Protein AF-0000000087340016 (afdb_homodimer)

Nearest PDB structures (foldseek):
  6pol-assembly3_F  TM=8.027E-01  e=7.365E-01  Homo sapiens
  6vls-assembly1_A  TM=4.607E-01  e=4.417E-01  Escherichia coli
  2bno-assembly1_A-2  TM=1.909E-01  e=1.994E-01  Streptomyces wedmorensis
  2bnn-assembly1_B-2  TM=1.950E-01  e=3.725E-01  Streptomyces wedmorensis
  1gqg-assembly1_C  TM=1.184E-01  e=1.884E-01  Aspergillus japonicus

pLDDT: mean 76.47, std 23.04, range [19.33, 98.06]

Foldseek 3Di:
DDDDPPDDDDPPDDDPDDDDDDPPDPPPPPPPPPPDPQQQWDPPFDQDFVPEGRGPLAGEDDDCVTHPPLRYWYWDPPDPDIFIASAPVRQWTWDYDDQWKTKIWGFFFFDWDADPVGKTKTKFASNRPDPFQKDFDFDQWKKKKKFWAQKKKFKDQVPHTFWIDGAHADPVLAAFDQDPQFTDDDHRRRMDIITGHDDLCSPVPDPSRRNMIMMIMDGRDDDDRVVRCQSFNTGMDIATPRLCGHPLLVCQRGDDPDHHDRVSSRGIGMITGADQDPDDDLQADQKDWDADSRHITIDHHPQWDAHSNDYNGTDGDQVCPDDDNCPDDSDPPPPDD/DDDDPPPPPDPPDDDPDDPPDDPPDPPPPPPPPPPDPQQQWDPPFDQDFVPEGRGPLAGEDDDCVTHPPLRYWYWDPPDPDIFIASAPVRQWTWDYDDQWKTKIWGFFFFDWDADPVGKTKTKFASNRPDPWAKDFDFDQWKKKKKFWAQKKKFKDQVPHTFWIDGAHADPVLAAFDADPQFTDGDHRRRMDIITGHDDLCSPVPDPSRRRMIMMIMDGRDDDDRVVRCQSFNTGMDIATPRLCGHPLLVVQRGDDPDHHDRVSSRGIGMITGADQDPDDDLQADQKDWDADSRHITIDHHPQWDAHSNDYNSTDGDQVCPDDDNCVDDSDPPPPDD

InterPro domains:
  IPR025287 Wall-associated receptor kinase, galacturonan-binding domain [PF13947] (45-97)

Radius of gyration: 35.58 Å; Cα contacts (8 Å, |Δi|>4): 1495; chains: 2; bounding box: 60×108×95 Å

Sequence (674 aa):
MTQLTISAATMEAIAAAAALLMLLSTGPSVAAGDPSPLTIGMPNCVTSCGYVNVPYPFGLGTDPSCYLPGYNLTCDTTPGDERLLLDVDGTFQVLYIGNSFLSVLRQGDIKIHLDADGNGKGMLSFGLRHDVPYTLARFGESELILTGCNVQATVKSGNITVASCTSLCDSSGFGPITYDGTVRCYGGTGCCHGEIVINDHENEANSNITSGYDVQLTWLGHGNRSADLELFPMRVFIADIQWFADSFISEDLLQTSVPPSEDTMAVPLFLNWEVVADRRHCNSNHSERTNTTKGYTCSCEQGFDGNPYLIDGCKVVSKCNGFSECYGECIKKRMDPMTQLTISAATMEAIAAAAALLMLLSTGPSVAAGDPSPLTIGMPNCVTSCGYVNVPYPFGLGTDPSCYLPGYNLTCDTTPGDERLLLDVDGTFQVLYIGNSFLSVLRQGDIKIHLDADGNGKGMLSFGLRHDVPYTLARFGESELILTGCNVQATVKSGNITVASCTSLCDSSGFGPITYDGTVRCYGGTGCCHGEIVINDHENEANSNITSGYDVQLTWLGHGNRSADLELFPMRVFIADIQWFADSFISEDLLQTSVPPSEDTMAVPLFLNWEVVADRRHCNSNHSERTNTTKGYTCSCEQGFDGNPYLIDGCKVVSKCNGFSECYGECIKKRMDP

Secondary structure (DSSP, 8-state):
-------S--TT----------------------------S-TT---EETTEE--TT-EESS-GGGS-TT-EEEEE--TT--EEESSSSS-EEEEEE-SSEEEEEEESPPPEEEPTTS-EEEEEE---SS---EEE--TTTEEEEEESSSEEEEEEETTEEEEEEEE-B-TT---PEEETTEEE--TTBSEEEEEPPP-TTHHHH-SS--SEEEEEEEE---S-HHHHHHHS--EEEEEETTTTTSHHHHHHHH-SSSPPPHHHHEEEEEEEE-B-S------STTEEEEE-SSSEEEEEPTTEEE-TTSTT-EEE--TTSSSS---S---------/--------------TTS-----------------------S-TT---EETTEE--TTSEESS-GGGS-TT-EEEEE--TT--EEESSSSS-EEEEEE-SSEEEEEEESPPPEEEPTTS-EEEEEE---SS---EEE--TTTEEEEEESSSEEEEEEETTEEEEEEEE-B-TT---PEEETTEEE--TTBSEEEEEPPP-GGGGTS-SS--SEEEEEEEE---S-HHHHHHHS--EEEEEETTTTTSHHHHHHHH-SSSPPPHHHHEEEEEEEE-B--S-----STTEEEEE-SSSEEEEEPTTEEE-TTSTT-EEE--TTSSSS---S---------

Organism: Triticum turgidum subsp. durum (NCBI:txid4567)

Structure (mmCIF, N/CA/C/O backbone):
data_AF-0000000087340016-model_v1
#
loop_
_entity.id
_entity.type
_entity.pdbx_description
1 polymer 'Wall-associated receptor kinase galacturonan-binding domain-containing protein'
#
loop_
_atom_site.group_PDB
_atom_site.id
_atom_site.type_symbol
_atom_site.label_atom_id
_atom_site.label_alt_id
_atom_site.label_comp_id
_atom_site.label_asym_id
_atom_site.label_entity_id
_atom_site.label_seq_id
_atom_site.pdbx_PDB_ins_code
_atom_site.Cartn_x
_atom_site.Cartn_y
_atom_site.Cartn_z
_atom_site.occupancy
_atom_site.B_iso_or_equiv
_atom_site.auth_seq_id
_atom_site.auth_comp_id
_atom_site.auth_asym_id
_atom_site.auth_atom_id
_atom_site.pdbx_PDB_model_num
ATOM 1 N N . MET A 1 1 ? -32 31.703 -46.312 1 19.33 1 MET A N 1
ATOM 2 C CA . MET A 1 1 ? -31.234 31.016 -47.344 1 19.33 1 MET A CA 1
ATOM 3 C C . MET A 1 1 ? -31.594 29.531 -47.406 1 19.33 1 MET A C 1
ATOM 5 O O . MET A 1 1 ? -31.75 28.891 -46.375 1 19.33 1 MET A O 1
ATOM 9 N N . THR A 1 2 ? -31.938 29.031 -48.625 1 22.44 2 THR A N 1
ATOM 10 C CA . THR A 1 2 ? -32.75 27.953 -49.188 1 22.44 2 THR A CA 1
ATOM 11 C C . THR A 1 2 ? -31.953 26.656 -49.25 1 22.44 2 THR A C 1
ATOM 13 O O . THR A 1 2 ? -32.406 25.688 -49.875 1 22.44 2 THR A O 1
ATOM 16 N N . GLN A 1 3 ? -31 26.406 -48.375 1 26.34 3 GLN A N 1
ATOM 17 C CA . GLN A 1 3 ? -30.016 25.484 -48.938 1 26.34 3 GLN A CA 1
ATOM 18 C C . GLN A 1 3 ? -30.641 24.141 -49.25 1 26.34 3 GLN A C 1
ATOM 20 O O . GLN A 1 3 ? -31.5 23.656 -48.5 1 26.34 3 GLN A O 1
ATOM 25 N N . LEU A 1 4 ? -30.172 23.469 -50.344 1 25.05 4 LEU A N 1
ATOM 26 C CA . LEU A 1 4 ? -30.5 22.469 -51.344 1 25.05 4 LEU A CA 1
ATOM 27 C C . LEU A 1 4 ? -30.375 21.062 -50.781 1 25.05 4 LEU A C 1
ATOM 29 O O . LEU A 1 4 ? -29.375 20.719 -50.188 1 25.05 4 LEU A O 1
ATOM 33 N N . THR A 1 5 ? -31.453 20.25 -50.75 1 28.84 5 THR A N 1
ATOM 34 C CA . THR A 1 5 ? -31.984 18.953 -50.344 1 28.84 5 THR A CA 1
ATOM 35 C C . THR A 1 5 ? -31.516 17.859 -51.312 1 28.84 5 THR A C 1
ATOM 37 O O . THR A 1 5 ? -32.062 17.719 -52.406 1 28.84 5 THR A O 1
ATOM 40 N N . ILE A 1 6 ? -30.094 17.766 -51.5 1 26.61 6 ILE A N 1
ATOM 41 C CA . ILE A 1 6 ? -29.672 16.891 -52.594 1 26.61 6 ILE A CA 1
ATOM 42 C C . ILE A 1 6 ? -30.172 15.469 -52.344 1 26.61 6 ILE A C 1
ATOM 44 O O . ILE A 1 6 ? -29.891 14.883 -51.281 1 26.61 6 ILE A O 1
ATOM 48 N N . SER A 1 7 ? -31.078 14.914 -53.125 1 21.72 7 SER A N 1
ATOM 49 C CA . SER A 1 7 ? -32.031 13.805 -53.188 1 21.72 7 SER A CA 1
ATOM 50 C C . SER A 1 7 ? -31.297 12.477 -53.375 1 21.72 7 SER A C 1
ATOM 52 O O . SER A 1 7 ? -30.156 12.445 -53.844 1 21.72 7 SER A O 1
ATOM 54 N N . ALA A 1 8 ? -32.031 11.344 -53.281 1 24.2 8 ALA A N 1
ATOM 55 C CA . ALA A 1 8 ? -32.094 9.906 -53.031 1 24.2 8 ALA A CA 1
ATOM 56 C C . ALA A 1 8 ? -31.469 9.117 -54.188 1 24.2 8 ALA A C 1
ATOM 58 O O . ALA A 1 8 ? -30.938 8.023 -53.969 1 24.2 8 ALA A O 1
ATOM 59 N N . ALA A 1 9 ? -31.75 9.516 -55.5 1 22.86 9 ALA A N 1
ATOM 60 C CA . ALA A 1 9 ? -32.094 8.523 -56.531 1 22.86 9 ALA A CA 1
ATOM 61 C C . ALA A 1 9 ? -30.859 7.809 -57.062 1 22.86 9 ALA A C 1
ATOM 63 O O . ALA A 1 9 ? -30.891 6.602 -57.312 1 22.86 9 ALA A O 1
ATOM 64 N N . THR A 1 10 ? -29.891 8.453 -57.75 1 22.95 10 THR A N 1
ATOM 65 C CA . THR A 1 10 ? -29.438 8.055 -59.094 1 22.95 10 THR A CA 1
ATOM 66 C C . THR A 1 10 ? -28.453 6.902 -59 1 22.95 10 THR A C 1
ATOM 68 O O . THR A 1 10 ? -28 6.387 -60.031 1 22.95 10 THR A O 1
ATOM 71 N N . MET A 1 11 ? -27.766 6.5 -57.875 1 21.47 11 MET A N 1
ATOM 72 C CA . MET A 1 11 ? -26.5 5.906 -58.25 1 21.47 11 MET A CA 1
ATOM 73 C C . MET A 1 11 ? -26.672 4.441 -58.656 1 21.47 11 MET A C 1
ATOM 75 O O . MET A 1 11 ? -26.641 3.562 -57.781 1 21.47 11 MET A O 1
ATOM 79 N N . GLU A 1 12 ? -27.75 3.996 -59.281 1 23.47 12 GLU A N 1
ATOM 80 C CA . GLU A 1 12 ? -28.078 2.6 -59.562 1 23.47 12 GLU A CA 1
ATOM 81 C C . GLU A 1 12 ? -27.047 1.966 -60.5 1 23.47 12 GLU A C 1
ATOM 83 O O . GLU A 1 12 ? -26.875 0.746 -60.5 1 23.47 12 GLU A O 1
ATOM 88 N N . ALA A 1 13 ? -26.734 2.502 -61.688 1 22.44 13 ALA A N 1
ATOM 89 C CA . ALA A 1 13 ? -26.641 1.753 -62.938 1 22.44 13 ALA A CA 1
ATOM 90 C C . ALA A 1 13 ? -25.375 0.911 -63 1 22.44 13 ALA A C 1
ATOM 92 O O . ALA A 1 13 ? -25.344 -0.138 -63.656 1 22.44 13 ALA A O 1
ATOM 93 N N . ILE A 1 14 ? -24.188 1.388 -62.719 1 19.59 14 ILE A N 1
ATOM 94 C CA . ILE A 1 14 ? -23.156 1.09 -63.719 1 19.59 14 ILE A CA 1
ATOM 95 C C . ILE A 1 14 ? -22.781 -0.385 -63.625 1 19.59 14 ILE A C 1
ATOM 97 O O . ILE A 1 14 ? -22.672 -1.065 -64.688 1 19.59 14 ILE A O 1
ATOM 101 N N . ALA A 1 15 ? -21.953 -1.007 -62.719 1 19.94 15 ALA A N 1
ATOM 102 C CA . ALA A 1 15 ? -20.797 -1.785 -63.156 1 19.94 15 ALA A CA 1
ATOM 103 C C . ALA A 1 15 ? -21.188 -3.227 -63.469 1 19.94 15 ALA A C 1
ATOM 105 O O . ALA A 1 15 ? -21.5 -4.004 -62.562 1 19.94 15 ALA A O 1
ATOM 106 N N . ALA A 1 16 ? -21.938 -3.535 -64.5 1 21.66 16 ALA A N 1
ATOM 107 C CA . ALA A 1 16 ? -22.266 -4.812 -65.125 1 21.66 16 ALA A CA 1
ATOM 108 C C . ALA A 1 16 ? -21 -5.586 -65.5 1 21.66 16 ALA A C 1
ATOM 110 O O . ALA A 1 16 ? -21.016 -6.816 -65.562 1 21.66 16 ALA A O 1
ATOM 111 N N . ALA A 1 17 ? -20.016 -4.945 -66.188 1 19.92 17 ALA A N 1
ATOM 112 C CA . ALA A 1 17 ? -19.391 -5.664 -67.312 1 19.92 17 ALA A CA 1
ATOM 113 C C . ALA A 1 17 ? -18.516 -6.797 -66.812 1 19.92 17 ALA A C 1
ATOM 115 O O . ALA A 1 17 ? -18.156 -7.707 -67.562 1 19.92 17 ALA A O 1
ATOM 116 N N . ALA A 1 18 ? -17.516 -6.562 -65.938 1 21.16 18 ALA A N 1
ATOM 117 C CA . ALA A 1 18 ? -16.266 -7.281 -66.125 1 21.16 18 ALA A CA 1
ATOM 118 C C . ALA A 1 18 ? -16.484 -8.789 -66.062 1 21.16 18 ALA A C 1
ATOM 120 O O . ALA A 1 18 ? -16.969 -9.312 -65.062 1 21.16 18 ALA A O 1
ATOM 121 N N . ALA A 1 19 ? -16.328 -9.531 -67.25 1 23.42 19 ALA A N 1
ATOM 122 C CA . ALA A 1 19 ? -16.391 -10.742 -68.062 1 23.42 19 ALA A CA 1
ATOM 123 C C . ALA A 1 19 ? -15.664 -11.898 -67.375 1 23.42 19 ALA A C 1
ATOM 125 O O . ALA A 1 19 ? -14.906 -11.695 -66.438 1 23.42 19 ALA A O 1
ATOM 126 N N . LEU A 1 20 ? -14.734 -12.672 -68.312 1 23.72 20 LEU A N 1
ATOM 127 C CA . LEU A 1 20 ? -14.469 -13.969 -68.875 1 23.72 20 LEU A CA 1
ATOM 128 C C . LEU A 1 20 ? -13.375 -14.711 -68.125 1 23.72 20 LEU A C 1
ATOM 130 O O . LEU A 1 20 ? -13.062 -15.859 -68.438 1 23.72 20 LEU A O 1
ATOM 134 N N . LEU A 1 21 ? -12.469 -13.938 -67.438 1 23.27 21 LEU A N 1
ATOM 135 C CA . LEU A 1 21 ? -11.148 -14.547 -67.562 1 23.27 21 LEU A CA 1
ATOM 136 C C . LEU A 1 21 ? -11.188 -16 -67.062 1 23.27 21 LEU A C 1
ATOM 138 O O . LEU A 1 21 ? -12.109 -16.406 -66.375 1 23.27 21 LEU A O 1
ATOM 142 N N . MET A 1 22 ? -9.906 -16.5 -66.562 1 24.98 22 MET A N 1
ATOM 143 C CA . MET A 1 22 ? -9 -17.641 -66.625 1 24.98 22 MET A CA 1
ATOM 144 C C . MET A 1 22 ? -9.492 -18.812 -65.812 1 24.98 22 MET A C 1
ATOM 146 O O . MET A 1 22 ? -9.688 -18.688 -64.625 1 24.98 22 MET A O 1
ATOM 150 N N . LEU A 1 23 ? -10.156 -19.703 -66.5 1 27.22 23 LEU A N 1
ATOM 151 C CA . LEU A 1 23 ? -10.492 -21.047 -66 1 27.22 23 LEU A CA 1
ATOM 152 C C . LEU A 1 23 ? -9.25 -21.766 -65.5 1 27.22 23 LEU A C 1
ATOM 154 O O . LEU A 1 23 ? -8.539 -22.422 -66.25 1 27.22 23 LEU A O 1
ATOM 158 N N . LEU A 1 24 ? -8.234 -21.016 -64.938 1 30.27 24 LEU A N 1
ATOM 159 C CA . LEU A 1 24 ? -7.082 -21.844 -64.625 1 30.27 24 LEU A CA 1
ATOM 160 C C . LEU A 1 24 ? -7.504 -23.094 -63.875 1 30.27 24 LEU A C 1
ATOM 162 O O . LEU A 1 24 ? -8.336 -23.031 -62.969 1 30.27 24 LEU A O 1
ATOM 166 N N . SER A 1 25 ? -7.215 -24.219 -64.562 1 29.38 25 SER A N 1
ATOM 167 C CA . SER A 1 25 ? -7.328 -25.609 -64.125 1 29.38 25 SER A CA 1
ATOM 168 C C . SER A 1 25 ? -6.812 -25.781 -62.688 1 29.38 25 SER A C 1
ATOM 170 O O . SER A 1 25 ? -5.684 -25.391 -62.375 1 29.38 25 SER A O 1
ATOM 172 N N . THR A 1 26 ? -7.629 -25.703 -61.812 1 33.03 26 THR A N 1
ATOM 173 C CA . THR A 1 26 ? -7.402 -26 -60.375 1 33.03 26 THR A CA 1
ATOM 174 C C . THR A 1 26 ? -6.746 -27.359 -60.219 1 33.03 26 THR A C 1
ATOM 176 O O . THR A 1 26 ? -7.367 -28.391 -60.5 1 33.03 26 THR A O 1
ATOM 179 N N . GLY A 1 27 ? -5.418 -27.484 -60.656 1 36.19 27 GLY A N 1
ATOM 180 C CA . GLY A 1 27 ? -4.746 -28.719 -60.344 1 36.19 27 GLY A CA 1
ATOM 181 C C . GLY A 1 27 ? -5.105 -29.25 -58.969 1 36.19 27 GLY A C 1
ATOM 182 O O . GLY A 1 27 ? -5.613 -28.516 -58.125 1 36.19 27 GLY A O 1
ATOM 183 N N . PRO A 1 28 ? -5.129 -30.578 -58.875 1 34.62 28 PRO A N 1
ATOM 184 C CA . PRO A 1 28 ? -5.559 -31.203 -57.625 1 34.62 28 PRO A CA 1
ATOM 185 C C . PRO A 1 28 ? -4.84 -30.641 -56.406 1 34.62 28 PRO A C 1
ATOM 187 O O . PRO A 1 28 ? -3.631 -30.406 -56.469 1 34.62 28 PRO A O 1
ATOM 190 N N . SER A 1 29 ? -5.477 -29.766 -55.719 1 34.91 29 SER A N 1
ATOM 191 C CA . SER A 1 29 ? -5.008 -29.344 -54.406 1 34.91 29 SER A CA 1
ATOM 192 C C . SER A 1 29 ? -4.512 -30.516 -53.594 1 34.91 29 SER A C 1
ATOM 194 O O . SER A 1 29 ? -5.258 -31.469 -53.344 1 34.91 29 SER A O 1
ATOM 196 N N . VAL A 1 30 ? -3.229 -30.938 -53.812 1 37.75 30 VAL A N 1
ATOM 197 C CA . VAL A 1 30 ? -2.684 -31.891 -52.844 1 37.75 30 VAL A CA 1
ATOM 198 C C . VAL A 1 30 ? -3.186 -31.531 -51.438 1 37.75 30 VAL A C 1
ATOM 200 O O . VAL A 1 30 ? -3.129 -30.375 -51 1 37.75 30 VAL A O 1
ATOM 203 N N . ALA A 1 31 ? -4.09 -32.312 -50.938 1 35.81 31 ALA A N 1
ATOM 204 C CA . ALA A 1 31 ? -4.484 -32.312 -49.531 1 35.81 31 ALA A CA 1
ATOM 205 C C . ALA A 1 31 ? -3.275 -32.094 -48.625 1 35.81 31 ALA A C 1
ATOM 207 O O . ALA A 1 31 ? -2.359 -32.938 -48.625 1 35.81 31 ALA A O 1
ATOM 208 N N . ALA A 1 32 ? -2.844 -30.922 -48.5 1 38.03 32 ALA A N 1
ATOM 209 C CA . ALA A 1 32 ? -1.941 -30.75 -47.344 1 38.03 32 ALA A CA 1
ATOM 210 C C . ALA A 1 32 ? -2.381 -31.609 -46.156 1 38.03 32 ALA A C 1
ATOM 212 O O . ALA A 1 32 ? -3.549 -31.578 -45.781 1 38.03 32 ALA A O 1
ATOM 213 N N . GLY A 1 33 ? -1.781 -32.812 -46 1 35.66 33 GLY A N 1
ATOM 214 C CA . GLY A 1 33 ? -2.064 -33.594 -44.812 1 35.66 33 GLY A CA 1
ATOM 215 C C . GLY A 1 33 ? -2.35 -32.75 -43.594 1 35.66 33 GLY A C 1
ATOM 216 O O . GLY A 1 33 ? -1.869 -31.641 -43.469 1 35.66 33 GLY A O 1
ATOM 217 N N . ASP A 1 34 ? -3.543 -32.875 -43.094 1 37.75 34 ASP A N 1
ATOM 218 C CA . ASP A 1 34 ? -3.893 -32.312 -41.781 1 37.75 34 ASP A CA 1
ATOM 219 C C . ASP A 1 34 ? -2.709 -32.344 -40.844 1 37.75 34 ASP A C 1
ATOM 221 O O . ASP A 1 34 ? -2.113 -33.406 -40.625 1 37.75 34 ASP A O 1
ATOM 225 N N . PRO A 1 35 ? -1.901 -31.297 -40.688 1 43.44 35 PRO A N 1
ATOM 226 C CA . PRO A 1 35 ? -0.814 -31.453 -39.719 1 43.44 35 PRO A CA 1
ATOM 227 C C . PRO A 1 35 ? -1.211 -32.312 -38.5 1 43.44 35 PRO A C 1
ATOM 229 O O . PRO A 1 35 ? -2.338 -32.188 -38 1 43.44 35 PRO A O 1
ATOM 232 N N . SER A 1 36 ? -0.804 -33.531 -38.438 1 46.44 36 SER A N 1
ATOM 233 C CA . SER A 1 36 ? -1.02 -34.406 -37.281 1 46.44 36 SER A CA 1
ATOM 234 C C . SER A 1 36 ? -1.055 -33.594 -36 1 46.44 36 SER A C 1
ATOM 236 O O . SER A 1 36 ? -0.26 -32.656 -35.812 1 46.44 36 SER A O 1
ATOM 238 N N . PRO A 1 37 ? -2.139 -33.594 -35.312 1 55.75 37 PRO A N 1
ATOM 239 C CA . PRO A 1 37 ? -2.254 -32.844 -34.094 1 55.75 37 PRO A CA 1
ATOM 240 C C . PRO A 1 37 ? -1.016 -32.938 -33.188 1 55.75 37 PRO A C 1
ATOM 242 O O . PRO A 1 37 ? -0.434 -34.031 -33.094 1 55.75 37 PRO A O 1
ATOM 245 N N . LEU A 1 38 ? -0.243 -31.859 -33 1 65 38 LEU A N 1
ATOM 246 C CA . LEU A 1 38 ? 0.96 -31.797 -32.188 1 65 38 LEU A CA 1
ATOM 247 C C . LEU A 1 38 ? 0.774 -32.594 -30.891 1 65 38 LEU A C 1
ATOM 249 O O . LEU A 1 38 ? -0.242 -32.438 -30.203 1 65 38 LEU A O 1
ATOM 253 N N . THR A 1 39 ? 1.523 -33.688 -30.797 1 82 39 THR A N 1
ATOM 254 C CA . THR A 1 39 ? 1.542 -34.531 -29.594 1 82 39 THR A CA 1
ATOM 255 C C . THR A 1 39 ? 1.947 -33.688 -28.391 1 82 39 THR A C 1
ATOM 257 O O . THR A 1 39 ? 3.014 -33.062 -28.375 1 82 39 THR A O 1
ATOM 260 N N . ILE A 1 40 ? 1.052 -33.625 -27.453 1 91.12 40 ILE A N 1
ATOM 261 C CA . ILE A 1 40 ? 1.364 -32.781 -26.312 1 91.12 40 ILE A CA 1
ATOM 262 C C . ILE A 1 40 ? 1.644 -33.656 -25.094 1 91.12 40 ILE A C 1
ATOM 264 O O . ILE A 1 40 ? 2.152 -33.156 -24.078 1 91.12 40 ILE A O 1
ATOM 268 N N . GLY A 1 41 ? 1.4 -34.969 -25.25 1 93.12 41 GLY A N 1
ATOM 269 C CA . GLY A 1 41 ? 1.612 -35.844 -24.125 1 93.12 41 GLY A CA 1
ATOM 270 C C . GLY A 1 41 ? 2.377 -37.125 -24.5 1 93.12 41 GLY A C 1
ATOM 271 O O . GLY A 1 41 ? 2.717 -37.312 -25.656 1 93.12 41 GLY A O 1
ATOM 272 N N . MET A 1 42 ? 2.682 -37.938 -23.422 1 92.25 42 MET A N 1
ATOM 273 C CA . MET A 1 42 ? 3.322 -39.219 -23.625 1 92.25 42 MET A CA 1
ATOM 274 C C . MET A 1 42 ? 2.406 -40.156 -24.391 1 92.25 42 MET A C 1
ATOM 276 O O . MET A 1 42 ? 1.183 -40.031 -24.344 1 92.25 42 MET A O 1
ATOM 280 N N . PRO A 1 43 ? 3.035 -41.094 -25.109 1 90.12 43 PRO A N 1
ATOM 281 C CA . PRO A 1 43 ? 2.207 -42.031 -25.859 1 90.12 43 PRO A CA 1
ATOM 282 C C . PRO A 1 43 ? 1.195 -42.781 -25 1 90.12 43 PRO A C 1
ATOM 284 O O . PRO A 1 43 ? 1.518 -43.188 -23.875 1 90.12 43 PRO A O 1
ATOM 287 N N . ASN A 1 44 ? -0.046 -42.938 -25.469 1 91.69 44 ASN A N 1
ATOM 288 C CA . ASN A 1 44 ? -1.13 -43.688 -24.844 1 91.69 44 ASN A CA 1
ATOM 289 C C . ASN A 1 44 ? -1.625 -43 -23.562 1 91.69 44 ASN A C 1
ATOM 291 O O . ASN A 1 44 ? -2.139 -43.688 -22.672 1 91.69 44 ASN A O 1
ATOM 295 N N . CYS A 1 45 ? -1.312 -41.75 -23.406 1 95.06 45 CYS A N 1
ATOM 296 C CA . CYS A 1 45 ? -1.766 -41.031 -22.219 1 95.06 45 CYS A CA 1
ATOM 297 C C . CYS A 1 45 ? -2.9 -40.062 -22.578 1 95.06 45 CYS A C 1
ATOM 299 O O . CYS A 1 45 ? -2.906 -39.5 -23.672 1 95.06 45 CYS A O 1
ATOM 301 N N . VAL A 1 46 ? -3.879 -39.969 -21.688 1 93.19 46 VAL A N 1
ATOM 302 C CA . VAL A 1 46 ? -4.93 -38.969 -21.844 1 93.19 46 VAL A CA 1
ATOM 303 C C . VAL A 1 46 ? -4.348 -37.562 -21.625 1 93.19 46 VAL A C 1
ATOM 305 O O . VAL A 1 46 ? -3.631 -37.344 -20.656 1 93.19 46 VAL A O 1
ATOM 308 N N . THR A 1 47 ? -4.641 -36.594 -22.594 1 94.75 47 THR A N 1
ATOM 309 C CA . THR A 1 47 ? -3.951 -35.312 -22.531 1 94.75 47 THR A CA 1
ATOM 310 C C . THR A 1 47 ? -4.949 -34.156 -22.438 1 94.75 47 THR A C 1
ATOM 312 O O . THR A 1 47 ? -4.633 -33.031 -22.812 1 94.75 47 THR A O 1
ATOM 315 N N . SER A 1 48 ? -6.219 -34.469 -22.062 1 93.62 48 SER A N 1
ATOM 316 C CA . SER A 1 48 ? -7.188 -33.406 -21.922 1 93.62 48 SER A CA 1
ATOM 317 C C . SER A 1 48 ? -8.203 -33.719 -20.828 1 93.62 48 SER A C 1
ATOM 319 O O . SER A 1 48 ? -8.477 -34.875 -20.547 1 93.62 48 SER A O 1
ATOM 321 N N . CYS A 1 49 ? -8.656 -32.719 -20.172 1 93.81 49 CYS A N 1
ATOM 322 C CA . CYS A 1 49 ? -9.773 -32.719 -19.234 1 93.81 49 CYS A CA 1
ATOM 323 C C . CYS A 1 49 ? -10.797 -31.656 -19.594 1 93.81 49 CYS A C 1
ATOM 325 O O . CYS A 1 49 ? -10.578 -30.469 -19.328 1 93.81 49 CYS A O 1
ATOM 327 N N . GLY A 1 50 ? -11.961 -32.094 -20.266 1 90 50 GLY A N 1
ATOM 328 C CA . GLY A 1 50 ? -12.844 -31.094 -20.844 1 90 50 GLY A CA 1
ATOM 329 C C . GLY A 1 50 ? -12.195 -30.266 -21.938 1 90 50 GLY A C 1
ATOM 330 O O . GLY A 1 50 ? -11.688 -30.828 -22.922 1 90 50 GLY A O 1
ATOM 331 N N . TYR A 1 51 ? -12.117 -28.953 -21.75 1 89.81 51 TYR A N 1
ATOM 332 C CA . TYR A 1 51 ? -11.555 -28.094 -22.781 1 89.81 51 TYR A CA 1
ATOM 333 C C . TYR A 1 51 ? -10.109 -27.734 -22.453 1 89.81 51 TYR A C 1
ATOM 335 O O . TYR A 1 51 ? -9.469 -26.984 -23.203 1 89.81 51 TYR A O 1
ATOM 343 N N . VAL A 1 52 ? -9.555 -28.344 -21.375 1 95 52 VAL A N 1
ATOM 344 C CA . VAL A 1 52 ? -8.203 -27.984 -20.953 1 95 52 VAL A CA 1
ATOM 345 C C . VAL A 1 52 ? -7.215 -29.047 -21.422 1 95 52 VAL A C 1
ATOM 347 O O . VAL A 1 52 ? -7.391 -30.234 -21.141 1 95 52 VAL A O 1
ATOM 350 N N . ASN A 1 53 ? -6.219 -28.562 -22.172 1 95.5 53 ASN A N 1
ATOM 351 C CA . ASN A 1 53 ? -5.133 -29.453 -22.562 1 95.5 53 ASN A CA 1
ATOM 352 C C . ASN A 1 53 ? -4.16 -29.688 -21.422 1 95.5 53 ASN A C 1
ATOM 354 O O . ASN A 1 53 ? -3.836 -28.766 -20.672 1 95.5 53 ASN A O 1
ATOM 358 N N . VAL A 1 54 ? -3.715 -30.953 -21.297 1 95.56 54 VAL A N 1
ATOM 359 C CA . VAL A 1 54 ? -2.777 -31.328 -20.25 1 95.56 54 VAL A CA 1
ATOM 360 C C . VAL A 1 54 ? -1.485 -31.859 -20.875 1 95.56 54 VAL A C 1
ATOM 362 O O . VAL A 1 54 ? -1.322 -33.062 -21.047 1 95.56 54 VAL A O 1
ATOM 365 N N . PRO A 1 55 ? -0.601 -30.938 -21.141 1 94.94 55 PRO A N 1
ATOM 366 C CA . PRO A 1 55 ? 0.649 -31.344 -21.781 1 94.94 55 PRO A CA 1
ATOM 367 C C . PRO A 1 55 ? 1.653 -31.938 -20.797 1 94.94 55 PRO A C 1
ATOM 369 O O . PRO A 1 55 ? 1.707 -31.516 -19.641 1 94.94 55 PRO A O 1
ATOM 372 N N . TYR A 1 56 ? 2.473 -32.844 -21.281 1 92.44 56 TYR A N 1
ATOM 373 C CA . TYR A 1 56 ? 3.631 -33.281 -20.5 1 92.44 56 TYR A CA 1
ATOM 374 C C . TYR A 1 56 ? 4.547 -32.094 -20.203 1 92.44 56 TYR A C 1
ATOM 376 O O . TYR A 1 56 ? 4.773 -31.234 -21.062 1 92.44 56 TYR A O 1
ATOM 384 N N . PRO A 1 57 ? 5.016 -31.953 -18.984 1 90.06 57 PRO A N 1
ATOM 385 C CA . PRO A 1 57 ? 5.195 -33.031 -18 1 90.06 57 PRO A CA 1
ATOM 386 C C . PRO A 1 57 ? 3.961 -33.219 -17.109 1 90.06 57 PRO A C 1
ATOM 388 O O . PRO A 1 57 ? 3.959 -34.094 -16.234 1 90.06 57 PRO A O 1
ATOM 391 N N . PHE A 1 58 ? 2.959 -32.438 -17.391 1 91.12 58 PHE A N 1
ATOM 392 C CA . PHE A 1 58 ? 1.711 -32.719 -16.672 1 91.12 58 PHE A CA 1
ATOM 393 C C . PHE A 1 58 ? 1.025 -33.938 -17.234 1 91.12 58 PHE A C 1
ATOM 395 O O . PHE A 1 58 ? 1.203 -34.312 -18.406 1 91.12 58 PHE A O 1
ATOM 402 N N . GLY A 1 59 ? 0.252 -34.594 -16.359 1 92.5 59 GLY A N 1
ATOM 403 C CA . GLY A 1 59 ? -0.464 -35.781 -16.828 1 92.5 59 GLY A CA 1
ATOM 404 C C . GLY A 1 59 ? -1.679 -36.094 -15.977 1 92.5 59 GLY A C 1
ATOM 405 O O . GLY A 1 59 ? -1.908 -35.469 -14.938 1 92.5 59 GLY A O 1
ATOM 406 N N . LEU A 1 60 ? -2.436 -37.031 -16.5 1 92.25 60 LEU A N 1
ATOM 407 C CA . LEU A 1 60 ? -3.66 -37.5 -15.859 1 92.25 60 LEU A CA 1
ATOM 408 C C . LEU A 1 60 ? -3.594 -39 -15.586 1 92.25 60 LEU A C 1
ATOM 410 O O . LEU A 1 60 ? -2.852 -39.719 -16.25 1 92.25 60 LEU A O 1
ATOM 414 N N . GLY A 1 61 ? -4.371 -39.406 -14.562 1 85.69 61 GLY A N 1
ATOM 415 C CA . GLY A 1 61 ? -4.543 -40.844 -14.344 1 85.69 61 GLY A CA 1
ATOM 416 C C . GLY A 1 61 ? -3.568 -41.406 -13.328 1 85.69 61 GLY A C 1
ATOM 417 O O . GLY A 1 61 ? -3.023 -40.688 -12.5 1 85.69 61 GLY A O 1
ATOM 418 N N . THR A 1 62 ? -3.463 -42.781 -13.336 1 88.5 62 THR A N 1
ATOM 419 C CA . THR A 1 62 ? -2.674 -43.469 -12.328 1 88.5 62 THR A CA 1
ATOM 420 C C . THR A 1 62 ? -1.372 -44 -12.922 1 88.5 62 THR A C 1
ATOM 422 O O . THR A 1 62 ? -0.513 -44.5 -12.195 1 88.5 62 THR A O 1
ATOM 425 N N . ASP A 1 63 ? -1.217 -43.875 -14.273 1 92.5 63 ASP A N 1
ATOM 426 C CA . ASP A 1 63 ? 0.007 -44.344 -14.922 1 92.5 63 ASP A CA 1
ATOM 427 C C . ASP A 1 63 ? 1.143 -43.344 -14.727 1 92.5 63 ASP A C 1
ATOM 429 O O . ASP A 1 63 ? 1.134 -42.25 -15.32 1 92.5 63 ASP A O 1
ATOM 433 N N . PRO A 1 64 ? 2.133 -43.688 -14.023 1 90.81 64 PRO A N 1
ATOM 434 C CA . PRO A 1 64 ? 3.207 -42.719 -13.719 1 90.81 64 PRO A CA 1
ATOM 435 C C . PRO A 1 64 ? 4.059 -42.406 -14.938 1 90.81 64 PRO A C 1
ATOM 437 O O . PRO A 1 64 ? 4.871 -41.469 -14.891 1 90.81 64 PRO A O 1
ATOM 440 N N . SER A 1 65 ? 3.895 -43.125 -16.031 1 92.69 65 SER A N 1
ATOM 441 C CA . SER A 1 65 ? 4.66 -42.844 -17.234 1 92.69 65 SER A CA 1
ATOM 442 C C . SER A 1 65 ? 4.105 -41.625 -17.969 1 92.69 65 SER A C 1
ATOM 444 O O . SER A 1 65 ? 4.75 -41.062 -18.859 1 92.69 65 SER A O 1
ATOM 446 N N . CYS A 1 66 ? 2.971 -41.125 -17.531 1 93.56 66 CYS A N 1
ATOM 447 C CA . CYS A 1 66 ? 2.283 -40.062 -18.25 1 93.56 66 CYS A CA 1
ATOM 448 C C . CYS A 1 66 ? 2.646 -38.688 -17.703 1 93.56 66 CYS A C 1
ATOM 450 O O . CYS A 1 66 ? 2.275 -37.688 -18.266 1 93.56 66 CYS A O 1
ATOM 452 N N . TYR A 1 67 ? 3.305 -38.594 -16.641 1 89.69 67 TYR A N 1
ATOM 453 C CA . TYR A 1 67 ? 3.66 -37.344 -16.016 1 89.69 67 TYR A CA 1
ATOM 454 C C . TYR A 1 67 ? 4.965 -37.469 -15.242 1 89.69 67 TYR A C 1
ATOM 456 O O . TYR A 1 67 ? 5.43 -38.562 -14.961 1 89.69 67 TYR A O 1
ATOM 464 N N . LEU A 1 68 ? 5.574 -36.312 -15.008 1 85 68 LEU A N 1
ATOM 465 C CA . LEU A 1 68 ? 6.684 -36.25 -14.055 1 85 68 LEU A CA 1
ATOM 466 C C . LEU A 1 68 ? 6.168 -36.188 -12.625 1 85 68 LEU A C 1
ATOM 468 O O . LEU A 1 68 ? 5.059 -35.719 -12.383 1 85 68 LEU A O 1
ATOM 472 N N . PRO A 1 69 ? 7.008 -36.688 -11.742 1 78.75 69 PRO A N 1
ATOM 473 C CA . PRO A 1 69 ? 6.578 -36.594 -10.352 1 78.75 69 PRO A CA 1
ATOM 474 C C . PRO A 1 69 ? 6.195 -35.156 -9.945 1 78.75 69 PRO A C 1
ATOM 476 O O . PRO A 1 69 ? 6.969 -34.219 -10.156 1 78.75 69 PRO A O 1
ATOM 479 N N . GLY A 1 70 ? 4.996 -35 -9.406 1 78.56 70 GLY A N 1
ATOM 480 C CA . GLY A 1 70 ? 4.531 -33.688 -8.961 1 78.56 70 GLY A CA 1
ATOM 481 C C . GLY A 1 70 ? 3.648 -33 -9.977 1 78.56 70 GLY A C 1
ATOM 482 O O . GLY A 1 70 ? 3.053 -31.953 -9.68 1 78.56 70 GLY A O 1
ATOM 483 N N . TYR A 1 71 ? 3.514 -33.656 -11.141 1 85.94 71 TYR A N 1
ATOM 484 C CA . TYR A 1 71 ? 2.768 -33 -12.203 1 85.94 71 TYR A CA 1
ATOM 485 C C . TYR A 1 71 ? 1.524 -33.812 -12.578 1 85.94 71 TYR A C 1
ATOM 487 O O . TYR A 1 71 ? 0.937 -33.594 -13.641 1 85.94 71 TYR A O 1
ATOM 495 N N . ASN A 1 72 ? 1.209 -34.719 -11.695 1 87.44 72 ASN A N 1
ATOM 496 C CA . ASN A 1 72 ? -0.028 -35.469 -11.883 1 87.44 72 ASN A CA 1
ATOM 497 C C . ASN A 1 72 ? -1.248 -34.656 -11.461 1 87.44 72 ASN A C 1
ATOM 499 O O . ASN A 1 72 ? -1.314 -34.188 -10.328 1 87.44 72 ASN A O 1
ATOM 503 N N . LEU A 1 73 ? -2.166 -34.5 -12.352 1 90.19 73 LEU A N 1
ATOM 504 C CA . LEU A 1 73 ? -3.387 -33.75 -12.062 1 90.19 73 LEU A CA 1
ATOM 505 C C . LEU A 1 73 ? -4.598 -34.688 -12.047 1 90.19 73 LEU A C 1
ATOM 507 O O . LEU A 1 73 ? -4.504 -35.844 -12.453 1 90.19 73 LEU A O 1
ATOM 511 N N . THR A 1 74 ? -5.648 -34.125 -11.484 1 90 74 THR A N 1
ATOM 512 C CA . THR A 1 74 ? -6.883 -34.906 -11.391 1 90 74 THR A CA 1
ATOM 513 C C . THR A 1 74 ? -7.984 -34.281 -12.234 1 90 74 THR A C 1
ATOM 515 O O . THR A 1 74 ? -8.211 -33.062 -12.164 1 90 74 THR A O 1
ATOM 518 N N . CYS A 1 75 ? -8.594 -35.094 -13.031 1 92.25 75 CYS A N 1
ATOM 519 C CA . CYS A 1 75 ? -9.734 -34.625 -13.812 1 92.25 75 CYS A CA 1
ATOM 520 C C . CYS A 1 75 ? -11.047 -35.094 -13.18 1 92.25 75 CYS A C 1
ATOM 522 O O . CYS A 1 75 ? -11.328 -36.281 -13.109 1 92.25 75 CYS A O 1
ATOM 524 N N . ASP A 1 76 ? -11.75 -34.094 -12.602 1 89.56 76 ASP A N 1
ATOM 525 C CA . ASP A 1 76 ? -13.109 -34.375 -12.141 1 89.56 76 ASP A CA 1
ATOM 526 C C . ASP A 1 76 ? -14.07 -34.5 -13.312 1 89.56 76 ASP A C 1
ATOM 528 O O . ASP A 1 76 ? -14.414 -33.531 -13.969 1 89.56 76 ASP A O 1
ATOM 532 N N . THR A 1 77 ? -14.531 -35.719 -13.633 1 79.56 77 THR A N 1
ATOM 533 C CA . THR A 1 77 ? -15.258 -36.031 -14.859 1 79.56 77 THR A CA 1
ATOM 534 C C . THR A 1 77 ? -16.766 -35.938 -14.641 1 79.56 77 THR A C 1
ATOM 536 O O . THR A 1 77 ? -17.531 -36.594 -15.336 1 79.56 77 THR A O 1
ATOM 539 N N . THR A 1 78 ? -17.156 -35.219 -13.625 1 79 78 THR A N 1
ATOM 540 C CA . THR A 1 78 ? -18.594 -35 -13.531 1 79 78 THR A CA 1
ATOM 541 C C . THR A 1 78 ? -19.141 -34.406 -14.836 1 79 78 THR A C 1
ATOM 543 O O . THR A 1 78 ? -18.688 -33.375 -15.297 1 79 78 THR A O 1
ATOM 546 N N . PRO A 1 79 ? -20.047 -35.281 -15.539 1 73.19 79 PRO A N 1
ATOM 547 C CA . PRO A 1 79 ? -20.516 -34.875 -16.875 1 73.19 79 PRO A CA 1
ATOM 548 C C . PRO A 1 79 ? -21.078 -33.469 -16.906 1 73.19 79 PRO A C 1
ATOM 550 O O . PRO A 1 79 ? -21.953 -33.125 -16.094 1 73.19 79 PRO A O 1
ATOM 553 N N . GLY A 1 80 ? -20.672 -32.594 -17.75 1 71.38 80 GLY A N 1
ATOM 554 C CA . GLY A 1 80 ? -21.109 -31.219 -17.969 1 71.38 80 GLY A CA 1
ATOM 555 C C . GLY A 1 80 ? -20.375 -30.219 -17.094 1 71.38 80 GLY A C 1
ATOM 556 O O . GLY A 1 80 ? -20.531 -29 -17.266 1 71.38 80 GLY A O 1
ATOM 557 N N . ASP A 1 81 ? -19.547 -30.75 -16.156 1 81.75 81 ASP A N 1
ATOM 558 C CA . ASP A 1 81 ? -18.812 -29.875 -15.258 1 81.75 81 ASP A CA 1
ATOM 559 C C . ASP A 1 81 ? -17.391 -30.391 -15.016 1 81.75 81 ASP A C 1
ATOM 561 O O . ASP A 1 81 ? -16.969 -30.516 -13.867 1 81.75 81 ASP A O 1
ATOM 565 N N . GLU A 1 82 ? -16.766 -30.781 -16.172 1 88.69 82 GLU A N 1
ATOM 566 C CA . GLU A 1 82 ? -15.406 -31.312 -16.047 1 88.69 82 GLU A CA 1
ATOM 567 C C . GLU A 1 82 ? -14.445 -30.234 -15.523 1 88.69 82 GLU A C 1
ATOM 569 O O . GLU A 1 82 ? -14.406 -29.125 -16.047 1 88.69 82 GLU A O 1
ATOM 574 N N . ARG A 1 83 ? -13.727 -30.594 -14.438 1 92.5 83 ARG A N 1
ATOM 575 C CA . ARG A 1 83 ? -12.766 -29.656 -13.852 1 92.5 83 ARG A CA 1
ATOM 576 C C . ARG A 1 83 ? -11.406 -30.328 -13.664 1 92.5 83 ARG A C 1
ATOM 578 O O . ARG A 1 83 ? -11.312 -31.422 -13.133 1 92.5 83 ARG A O 1
ATOM 585 N N . LEU A 1 84 ? -10.445 -29.641 -14.242 1 94.25 84 LEU A N 1
ATOM 586 C CA . LEU A 1 84 ? -9.078 -30.062 -13.977 1 94.25 84 LEU A CA 1
ATOM 587 C C . LEU A 1 84 ? -8.594 -29.516 -12.641 1 94.25 84 LEU A C 1
ATOM 589 O O . LEU A 1 84 ? -8.562 -28.297 -12.43 1 94.25 84 LEU A O 1
ATOM 593 N N . LEU A 1 85 ? -8.203 -30.453 -11.758 1 91.44 85 LEU A N 1
ATOM 594 C CA . LEU A 1 85 ? -7.879 -30.047 -10.391 1 91.44 85 LEU A CA 1
ATOM 595 C C . LEU A 1 85 ? -6.387 -30.203 -10.125 1 91.44 85 LEU A C 1
ATOM 597 O O . LEU A 1 85 ? -5.785 -31.219 -10.5 1 91.44 85 LEU A O 1
ATOM 601 N N . LEU A 1 86 ? -5.82 -29.172 -9.5 1 86.44 86 LEU A N 1
ATOM 602 C CA . LEU A 1 86 ? -4.41 -29.188 -9.125 1 86.44 86 LEU A CA 1
ATOM 603 C C . LEU A 1 86 ? -4.199 -29.969 -7.832 1 86.44 86 LEU A C 1
ATOM 605 O O . LEU A 1 86 ? -3.164 -30.609 -7.652 1 86.44 86 LEU A O 1
ATOM 609 N N . ASP A 1 87 ? -5.145 -29.797 -6.941 1 76.5 87 ASP A N 1
ATOM 610 C CA . ASP A 1 87 ? -5.02 -30.391 -5.613 1 76.5 87 ASP A CA 1
ATOM 611 C C . ASP A 1 87 ? -6.102 -31.438 -5.371 1 76.5 87 ASP A C 1
ATOM 613 O O . ASP A 1 87 ? -7.023 -31.594 -6.18 1 76.5 87 ASP A O 1
ATOM 617 N N . VAL A 1 88 ? -5.91 -32.125 -4.301 1 73.06 88 VAL A N 1
ATOM 618 C CA . VAL A 1 88 ? -6.816 -33.219 -3.98 1 73.06 88 VAL A CA 1
ATOM 619 C C . VAL A 1 88 ? -8.117 -32.688 -3.398 1 73.06 88 VAL A C 1
ATOM 621 O O . VAL A 1 88 ? -9.18 -33.281 -3.564 1 73.06 88 VAL A O 1
ATOM 624 N N . ASP A 1 89 ? -8.023 -31.516 -2.83 1 76.75 89 ASP A N 1
ATOM 625 C CA . ASP A 1 89 ? -9.164 -30.953 -2.117 1 76.75 89 ASP A CA 1
ATOM 626 C C . ASP A 1 89 ? -10.094 -30.219 -3.07 1 76.75 89 ASP A C 1
ATOM 628 O O . ASP A 1 89 ? -11.219 -29.859 -2.703 1 76.75 89 ASP A O 1
ATOM 632 N N . GLY A 1 90 ? -9.688 -29.984 -4.25 1 80.25 90 GLY A N 1
ATOM 633 C CA . GLY A 1 90 ? -10.508 -29.312 -5.242 1 80.25 90 GLY A CA 1
ATOM 634 C C . GLY A 1 90 ? -10.531 -27.797 -5.07 1 80.25 90 GLY A C 1
ATOM 635 O O . GLY A 1 90 ? -11.438 -27.125 -5.555 1 80.25 90 GLY A O 1
ATOM 636 N N . THR A 1 91 ? -9.602 -27.328 -4.395 1 86.69 91 THR A N 1
ATOM 637 C CA . THR A 1 91 ? -9.539 -25.891 -4.133 1 86.69 91 THR A CA 1
ATOM 638 C C . THR A 1 91 ? -9.039 -25.141 -5.359 1 86.69 91 THR A C 1
ATOM 640 O O . THR A 1 91 ? -9.469 -24.016 -5.617 1 86.69 91 THR A O 1
ATOM 643 N N . PHE A 1 92 ? -8.195 -25.828 -6.121 1 91 92 PHE A N 1
ATOM 644 C CA . PHE A 1 92 ? -7.613 -25.172 -7.289 1 91 92 PHE A CA 1
ATOM 645 C C . PHE A 1 92 ? -8.047 -25.859 -8.57 1 91 92 PHE A C 1
ATOM 647 O O . PHE A 1 92 ? -7.773 -27.047 -8.766 1 91 92 PHE A O 1
ATOM 654 N N . GLN A 1 93 ? -8.695 -25.141 -9.398 1 92.94 93 GLN A N 1
ATOM 655 C CA . GLN A 1 93 ? -9.031 -25.609 -10.734 1 92.94 93 GLN A CA 1
ATOM 656 C C . GLN A 1 93 ? -8.094 -25 -11.781 1 92.94 93 GLN A C 1
ATOM 658 O O . GLN A 1 93 ? -7.914 -23.781 -11.836 1 92.94 93 GLN A O 1
ATOM 663 N N . VAL A 1 94 ? -7.535 -25.844 -12.578 1 94 94 VAL A N 1
ATOM 664 C CA . VAL A 1 94 ? -6.625 -25.375 -13.617 1 94 94 VAL A CA 1
ATOM 665 C C . VAL A 1 94 ? -7.418 -25.016 -14.867 1 94 94 VAL A C 1
ATOM 667 O O . VAL A 1 94 ? -8.195 -25.828 -15.383 1 94 94 VAL A O 1
ATOM 670 N N . LEU A 1 95 ? -7.18 -23.781 -15.336 1 95.19 95 LEU A N 1
ATOM 671 C CA . LEU A 1 95 ? -7.883 -23.297 -16.531 1 95.19 95 LEU A CA 1
ATOM 672 C C . LEU A 1 95 ? -7 -23.406 -17.766 1 95.19 95 LEU A C 1
ATOM 674 O O . LEU A 1 95 ? -7.5 -23.547 -18.875 1 95.19 95 LEU A O 1
ATOM 678 N N . TYR A 1 96 ? -5.793 -23.281 -17.562 1 95.44 96 TYR A N 1
ATOM 679 C CA . TYR A 1 96 ? -4.844 -23.281 -18.672 1 95.44 96 TYR A CA 1
ATOM 680 C C . TYR A 1 96 ? -3.438 -23.609 -18.188 1 95.44 96 TYR A C 1
ATOM 682 O O . TYR A 1 96 ? -3.014 -23.141 -17.125 1 95.44 96 TYR A O 1
ATOM 690 N N . ILE A 1 97 ? -2.752 -24.438 -18.969 1 93.5 97 ILE A N 1
ATOM 691 C CA . ILE A 1 97 ? -1.361 -24.766 -18.688 1 93.5 97 ILE A CA 1
ATOM 692 C C . ILE A 1 97 ? -0.456 -24.203 -19.766 1 93.5 97 ILE A C 1
ATOM 694 O O . ILE A 1 97 ? -0.524 -24.625 -20.938 1 93.5 97 ILE A O 1
ATOM 698 N N . GLY A 1 98 ? 0.333 -23.219 -19.359 1 90.31 98 GLY A N 1
ATOM 699 C CA . GLY A 1 98 ? 1.325 -22.656 -20.266 1 90.31 98 GLY A CA 1
ATOM 700 C C . GLY A 1 98 ? 2.717 -23.219 -20.047 1 90.31 98 GLY A C 1
ATOM 701 O O . GLY A 1 98 ? 2.902 -24.141 -19.234 1 90.31 98 GLY A O 1
ATOM 702 N N . ASN A 1 99 ? 3.729 -22.656 -20.781 1 83.31 99 ASN A N 1
ATOM 703 C CA . ASN A 1 99 ? 5.086 -23.188 -20.766 1 83.31 99 ASN A CA 1
ATOM 704 C C . ASN A 1 99 ? 5.73 -23.031 -19.391 1 83.31 99 ASN A C 1
ATOM 706 O O . ASN A 1 99 ? 6.559 -23.844 -18.984 1 83.31 99 ASN A O 1
ATOM 710 N N . SER A 1 100 ? 5.32 -21.938 -18.719 1 85.81 100 SER A N 1
ATOM 711 C CA . SER A 1 100 ? 5.953 -21.734 -17.422 1 85.81 100 SER A CA 1
ATOM 712 C C . SER A 1 100 ? 4.949 -21.219 -16.406 1 85.81 100 SER A C 1
ATOM 714 O O . SER A 1 100 ? 5.336 -20.75 -15.328 1 85.81 100 SER A O 1
ATOM 716 N N . PHE A 1 101 ? 3.686 -21.297 -16.781 1 89.75 101 PHE A N 1
ATOM 717 C CA . PHE A 1 101 ? 2.695 -20.766 -15.844 1 89.75 101 PHE A CA 1
ATOM 718 C C . PHE A 1 101 ? 1.394 -21.562 -15.938 1 89.75 101 PHE A C 1
ATOM 720 O O . PHE A 1 101 ? 1.154 -22.266 -16.922 1 89.75 101 PHE A O 1
ATOM 727 N N . LEU A 1 102 ? 0.631 -21.469 -14.867 1 91.06 102 LEU A N 1
ATOM 728 C CA . LEU A 1 102 ? -0.729 -22 -14.789 1 91.06 102 LEU A CA 1
ATOM 729 C C . LEU A 1 102 ? -1.724 -20.875 -14.508 1 91.06 102 LEU A C 1
ATOM 731 O O . LEU A 1 102 ? -1.455 -20 -13.688 1 91.06 102 LEU A O 1
ATOM 735 N N . SER A 1 103 ? -2.729 -20.859 -15.242 1 94.25 103 SER A N 1
ATOM 736 C CA . SER A 1 103 ? -3.896 -20.078 -14.844 1 94.25 103 SER A CA 1
ATOM 737 C C . SER A 1 103 ? -4.871 -20.922 -14.031 1 94.25 103 SER A C 1
ATOM 739 O O . SER A 1 103 ? -5.32 -21.984 -14.484 1 94.25 103 SER A O 1
ATOM 741 N N . VAL A 1 104 ? -5.125 -20.469 -12.859 1 93.44 104 VAL A N 1
ATOM 742 C CA . VAL A 1 104 ? -5.945 -21.312 -11.984 1 93.44 104 VAL A CA 1
ATOM 743 C C . VAL A 1 104 ? -7.066 -20.484 -11.367 1 93.44 104 VAL A C 1
ATOM 745 O O . VAL A 1 104 ? -6.996 -19.25 -11.359 1 93.44 104 VAL A O 1
ATOM 748 N N . LEU A 1 105 ? -8.086 -21.188 -10.938 1 94.69 105 LEU A N 1
ATOM 749 C CA . LEU A 1 105 ? -9.148 -20.641 -10.094 1 94.69 105 LEU A CA 1
ATOM 750 C C . LEU A 1 105 ? -9.078 -21.234 -8.688 1 94.69 105 LEU A C 1
ATOM 752 O O . LEU A 1 105 ? -9.094 -22.453 -8.516 1 94.69 105 LEU A O 1
ATOM 756 N N . ARG A 1 106 ? -8.883 -20.375 -7.793 1 94.12 106 ARG A N 1
ATOM 757 C CA . ARG A 1 106 ? -8.945 -20.828 -6.406 1 94.12 106 ARG A CA 1
ATOM 758 C C . ARG A 1 106 ? -10.32 -20.547 -5.809 1 94.12 106 ARG A C 1
ATOM 760 O O . ARG A 1 106 ? -10.812 -19.422 -5.871 1 94.12 106 ARG A O 1
ATOM 767 N N . GLN A 1 107 ? -10.812 -21.547 -5.133 1 93.69 107 GLN A N 1
ATOM 768 C CA . GLN A 1 107 ? -12.125 -21.359 -4.512 1 93.69 107 GLN A CA 1
ATOM 769 C C . GLN A 1 107 ? -11.984 -20.766 -3.111 1 93.69 107 GLN A C 1
ATOM 771 O O . GLN A 1 107 ? -11.352 -21.359 -2.24 1 93.69 107 GLN A O 1
ATOM 776 N N . GLY A 1 108 ? -12.57 -19.547 -3.008 1 94.69 108 GLY A N 1
ATOM 777 C CA . GLY A 1 108 ? -12.664 -18.953 -1.684 1 94.69 108 GLY A CA 1
ATOM 778 C C . GLY A 1 108 ? -11.453 -18.094 -1.329 1 94.69 108 GLY A C 1
ATOM 779 O O . GLY A 1 108 ? -10.492 -18.031 -2.096 1 94.69 108 GLY A O 1
ATOM 780 N N . ASP A 1 109 ? -11.523 -17.438 -0.177 1 95.94 109 ASP A N 1
ATOM 781 C CA . ASP A 1 109 ? -10.43 -16.641 0.37 1 95.94 109 ASP A CA 1
ATOM 782 C C . ASP A 1 109 ? -9.469 -17.5 1.178 1 95.94 109 ASP A C 1
ATOM 784 O O . ASP A 1 109 ? -9.734 -18.688 1.413 1 95.94 109 ASP A O 1
ATOM 788 N N . ILE A 1 110 ? -8.359 -16.984 1.469 1 95.62 110 ILE A N 1
ATOM 789 C CA . ILE A 1 110 ? -7.414 -17.672 2.352 1 95.62 110 ILE A CA 1
ATOM 790 C C . ILE A 1 110 ? -7.957 -17.672 3.779 1 95.62 110 ILE A C 1
ATOM 792 O O . ILE A 1 110 ? -8.203 -16.609 4.359 1 95.62 110 ILE A O 1
ATOM 796 N N . LYS A 1 111 ? -8.094 -18.859 4.309 1 94.06 111 LYS A N 1
ATOM 797 C CA . LYS A 1 111 ? -8.648 -18.969 5.656 1 94.06 111 LYS A CA 1
ATOM 798 C C . LYS A 1 111 ? -7.645 -18.5 6.703 1 94.06 111 LYS A C 1
ATOM 800 O O . LYS A 1 111 ? -6.5 -18.953 6.723 1 94.06 111 LYS A O 1
ATOM 805 N N . ILE A 1 112 ? -8.109 -17.547 7.539 1 95.38 112 ILE A N 1
ATOM 806 C CA . ILE A 1 112 ? -7.266 -16.969 8.578 1 95.38 112 ILE A CA 1
ATOM 807 C C . ILE A 1 112 ? -7.832 -17.312 9.953 1 95.38 112 ILE A C 1
ATOM 809 O O . ILE A 1 112 ? -9.023 -17.125 10.211 1 95.38 112 ILE A O 1
ATOM 813 N N . HIS A 1 113 ? -7.016 -17.859 10.758 1 95.06 113 HIS A N 1
ATOM 814 C CA . HIS A 1 113 ? -7.352 -18.031 12.172 1 95.06 113 HIS A CA 1
ATOM 815 C C . HIS A 1 113 ? -7.027 -16.766 12.961 1 95.06 113 HIS A C 1
ATOM 817 O O . HIS A 1 113 ? -5.867 -16.359 13.039 1 95.06 113 HIS A O 1
ATOM 823 N N . LEU A 1 114 ? -8.055 -16.188 13.539 1 91.12 114 LEU A N 1
ATOM 824 C CA . LEU A 1 114 ? -7.879 -14.93 14.258 1 91.12 114 LEU A CA 1
ATOM 825 C C . LEU A 1 114 ? -7.668 -15.18 15.742 1 91.12 114 LEU A C 1
ATOM 827 O O . LEU A 1 114 ? -8.406 -15.945 16.359 1 91.12 114 LEU A O 1
ATOM 831 N N . ASP A 1 115 ? -6.719 -14.539 16.281 1 90.25 115 ASP A N 1
ATOM 832 C CA . ASP A 1 115 ? -6.457 -14.578 17.719 1 90.25 115 ASP A CA 1
ATOM 833 C C . ASP A 1 115 ? -7.27 -13.516 18.453 1 90.25 115 ASP A C 1
ATOM 835 O O . ASP A 1 115 ? -7.887 -12.656 17.828 1 90.25 115 ASP A O 1
ATOM 839 N N . ALA A 1 116 ? -7.207 -13.562 19.75 1 84.75 116 ALA A N 1
ATOM 840 C CA . ALA A 1 116 ? -7.98 -12.648 20.578 1 84.75 116 ALA A CA 1
ATOM 841 C C . ALA A 1 116 ? -7.48 -11.219 20.438 1 84.75 116 ALA A C 1
ATOM 843 O O . ALA A 1 116 ? -8.25 -10.266 20.594 1 84.75 116 ALA A O 1
ATOM 844 N N . ASP A 1 117 ? -6.227 -11.102 20.078 1 84.56 117 ASP A N 1
ATOM 845 C CA . ASP A 1 117 ? -5.652 -9.758 19.969 1 84.56 117 ASP A CA 1
ATOM 846 C C . ASP A 1 117 ? -5.926 -9.148 18.609 1 84.56 117 ASP A C 1
ATOM 848 O O . ASP A 1 117 ? -5.555 -8 18.344 1 84.56 117 ASP A O 1
ATOM 852 N N . GLY A 1 118 ? -6.508 -9.906 17.781 1 86.75 118 GLY A N 1
ATOM 853 C CA . GLY A 1 118 ? -6.879 -9.391 16.469 1 86.75 118 GLY A CA 1
ATOM 854 C C . GLY A 1 118 ? -5.918 -9.805 15.367 1 86.75 118 GLY A C 1
ATOM 855 O O . GLY A 1 118 ? -6.223 -9.664 14.188 1 86.75 118 GLY A O 1
ATOM 856 N N . ASN A 1 119 ? -4.766 -10.305 15.812 1 92.44 119 ASN A N 1
ATOM 857 C CA . ASN A 1 119 ? -3.836 -10.844 14.828 1 92.44 119 ASN A CA 1
ATOM 858 C C . ASN A 1 119 ? -4.32 -12.18 14.273 1 92.44 119 ASN A C 1
ATOM 860 O O . ASN A 1 119 ? -5.273 -12.766 14.797 1 92.44 119 ASN A O 1
ATOM 864 N N . GLY A 1 120 ? -3.803 -12.586 13.18 1 94.5 120 GLY A N 1
ATOM 865 C CA . GLY A 1 120 ? -4.223 -13.844 12.586 1 94.5 120 GLY A CA 1
ATOM 866 C C . GLY A 1 120 ? -3.133 -14.516 11.773 1 94.5 120 GLY A C 1
ATOM 867 O O . GLY A 1 120 ? -2.119 -13.891 11.453 1 94.5 120 GLY A O 1
ATOM 868 N N . LYS A 1 121 ? -3.396 -15.758 11.602 1 95.56 121 LYS A N 1
ATOM 869 C CA . LYS A 1 121 ? -2.484 -16.562 10.797 1 95.56 121 LYS A CA 1
ATOM 870 C C . LYS A 1 121 ? -3.252 -17.5 9.859 1 95.56 121 LYS A C 1
ATOM 872 O O . LYS A 1 121 ? -4.324 -18 10.211 1 95.56 121 LYS A O 1
ATOM 877 N N . GLY A 1 122 ? -2.701 -17.625 8.719 1 94.31 122 GLY A N 1
ATOM 878 C CA . GLY A 1 122 ? -3.225 -18.562 7.73 1 94.31 122 GLY A CA 1
ATOM 879 C C . GLY A 1 122 ? -2.162 -19.078 6.785 1 94.31 122 GLY A C 1
ATOM 880 O O . GLY A 1 122 ? -0.97 -18.828 6.977 1 94.31 122 GLY A O 1
ATOM 881 N N . MET A 1 123 ? -2.668 -19.906 5.879 1 90.69 123 MET A N 1
ATOM 882 C CA . MET A 1 123 ? -1.739 -20.5 4.922 1 90.69 123 MET A CA 1
ATOM 883 C C . MET A 1 123 ? -2.393 -20.656 3.553 1 90.69 123 MET A C 1
ATOM 885 O O . MET A 1 123 ? -3.559 -21.031 3.457 1 90.69 123 MET A O 1
ATOM 889 N N . LEU A 1 124 ? -1.708 -20.156 2.623 1 88.75 124 LEU A N 1
ATOM 890 C CA . LEU A 1 124 ? -2.041 -20.516 1.247 1 88.75 124 LEU A CA 1
ATOM 891 C C . LEU A 1 124 ? -1.26 -21.75 0.801 1 88.75 124 LEU A C 1
ATOM 893 O O . LEU A 1 124 ? -0.058 -21.656 0.535 1 88.75 124 LEU A O 1
ATOM 897 N N . SER A 1 125 ? -1.973 -22.828 0.795 1 79.75 125 SER A N 1
ATOM 898 C CA . SER A 1 125 ? -1.36 -24.078 0.375 1 79.75 125 SER A CA 1
ATOM 899 C C . SER A 1 125 ? -1.84 -24.5 -1.013 1 79.75 125 SER A C 1
ATOM 901 O O . SER A 1 125 ? -2.996 -24.266 -1.371 1 79.75 125 SER A O 1
ATOM 903 N N . PHE A 1 126 ? -0.972 -24.953 -1.762 1 68.94 126 PHE A N 1
ATOM 904 C CA . PHE A 1 126 ? -1.366 -25.406 -3.092 1 68.94 126 PHE A CA 1
ATOM 905 C C . PHE A 1 126 ? -1.696 -26.891 -3.082 1 68.94 126 PHE A C 1
ATOM 907 O O . PHE A 1 126 ? -2.176 -27.422 -4.082 1 68.94 126 PHE A O 1
ATOM 914 N N . GLY A 1 127 ? -1.829 -27.422 -1.825 1 59.38 127 GLY A N 1
ATOM 915 C CA . GLY A 1 127 ? -2.285 -28.781 -1.604 1 59.38 127 GLY A CA 1
ATOM 916 C C . GLY A 1 127 ? -1.512 -29.812 -2.41 1 59.38 127 GLY A C 1
ATOM 917 O O . GLY A 1 127 ? -2.059 -30.844 -2.797 1 59.38 127 GLY A O 1
ATOM 918 N N . LEU A 1 128 ? -0.425 -29.312 -2.957 1 56.12 128 LEU A N 1
ATOM 919 C CA . LEU A 1 128 ? 0.211 -30.266 -3.857 1 56.12 128 LEU A CA 1
ATOM 920 C C . LEU A 1 128 ? 0.86 -31.406 -3.074 1 56.12 128 LEU A C 1
ATOM 922 O O . LEU A 1 128 ? 1.313 -31.203 -1.944 1 56.12 128 LEU A O 1
ATOM 926 N N . ARG A 1 129 ? 0.336 -32.625 -3.309 1 49.34 129 ARG A N 1
ATOM 927 C CA . ARG A 1 129 ? 0.849 -33.844 -2.703 1 49.34 129 ARG A CA 1
ATOM 928 C C . ARG A 1 129 ? 2.373 -33.844 -2.67 1 49.34 129 ARG A C 1
ATOM 930 O O . ARG A 1 129 ? 2.982 -34.562 -1.857 1 49.34 129 ARG A O 1
ATOM 937 N N . HIS A 1 130 ? 3.021 -33.344 -3.766 1 49.94 130 HIS A N 1
ATOM 938 C CA . HIS A 1 130 ? 4.465 -33.469 -3.93 1 49.94 130 HIS A CA 1
ATOM 939 C C . HIS A 1 130 ? 5.16 -32.125 -3.963 1 49.94 130 HIS A C 1
ATOM 941 O O . HIS A 1 130 ? 4.504 -31.094 -4.105 1 49.94 130 HIS A O 1
ATOM 947 N N . ASP A 1 131 ? 6.516 -32.25 -3.768 1 51.88 131 ASP A N 1
ATOM 948 C CA . ASP A 1 131 ? 7.512 -31.188 -3.695 1 51.88 131 ASP A CA 1
ATOM 949 C C . ASP A 1 131 ? 7.453 -30.297 -4.93 1 51.88 131 ASP A C 1
ATOM 951 O O . ASP A 1 131 ? 8.469 -30.062 -5.59 1 51.88 131 ASP A O 1
ATOM 955 N N . VAL A 1 132 ? 6.426 -30.375 -5.82 1 55.22 132 VAL A N 1
ATOM 956 C CA . VAL A 1 132 ? 6.484 -29.562 -7.023 1 55.22 132 VAL A CA 1
ATOM 957 C C . VAL A 1 132 ? 6.469 -28.078 -6.637 1 55.22 132 VAL A C 1
ATOM 959 O O . VAL A 1 132 ? 5.613 -27.641 -5.863 1 55.22 132 VAL A O 1
ATOM 962 N N . PRO A 1 133 ? 7.512 -27.438 -7.133 1 65.69 133 PRO A N 1
ATOM 963 C CA . PRO A 1 133 ? 7.695 -26.047 -6.734 1 65.69 133 PRO A CA 1
ATOM 964 C C . PRO A 1 133 ? 6.766 -25.094 -7.484 1 65.69 133 PRO A C 1
ATOM 966 O O . PRO A 1 133 ? 6.926 -24.875 -8.688 1 65.69 133 PRO A O 1
ATOM 969 N N . TYR A 1 134 ? 5.441 -25.062 -7.207 1 78.69 134 TYR A N 1
ATOM 970 C CA . TYR A 1 134 ? 4.637 -23.953 -7.684 1 78.69 134 TYR A CA 1
ATOM 971 C C . TYR A 1 134 ? 4.941 -22.688 -6.891 1 78.69 134 TYR A C 1
ATOM 973 O O . TYR A 1 134 ? 5.129 -22.734 -5.676 1 78.69 134 TYR A O 1
ATOM 981 N N . THR A 1 135 ? 5.094 -21.641 -7.652 1 82.19 135 THR A N 1
ATOM 982 C CA . THR A 1 135 ? 5.289 -20.344 -7.004 1 82.19 135 THR A CA 1
ATOM 983 C C . THR A 1 135 ? 4.277 -19.328 -7.523 1 82.19 135 THR A C 1
ATOM 985 O O . THR A 1 135 ? 3.764 -19.469 -8.633 1 82.19 135 THR A O 1
ATOM 988 N N . LEU A 1 136 ? 3.967 -18.406 -6.734 1 85.81 136 LEU A N 1
ATOM 989 C CA . LEU A 1 136 ? 3.07 -17.344 -7.164 1 85.81 136 LEU A CA 1
ATOM 990 C C . LEU A 1 136 ? 3.693 -16.531 -8.297 1 85.81 136 LEU A C 1
ATOM 992 O O . LEU A 1 136 ? 4.887 -16.234 -8.266 1 85.81 136 LEU A O 1
ATOM 996 N N . ALA A 1 137 ? 2.816 -16.344 -9.289 1 84.31 137 ALA A N 1
ATOM 997 C CA . ALA A 1 137 ? 3.305 -15.508 -10.391 1 84.31 137 ALA A CA 1
ATOM 998 C C . ALA A 1 137 ? 3.471 -14.055 -9.938 1 84.31 137 ALA A C 1
ATOM 1000 O O . ALA A 1 137 ? 2.709 -13.57 -9.102 1 84.31 137 ALA A O 1
ATOM 1001 N N . ARG A 1 138 ? 4.402 -13.375 -10.602 1 74.69 138 ARG A N 1
ATOM 1002 C CA . ARG A 1 138 ? 4.836 -12.062 -10.141 1 74.69 138 ARG A CA 1
ATOM 1003 C C . ARG A 1 138 ? 4.027 -10.953 -10.805 1 74.69 138 ARG A C 1
ATOM 1005 O O . ARG A 1 138 ? 3.104 -11.234 -11.578 1 74.69 138 ARG A O 1
ATOM 1012 N N . PHE A 1 139 ? 4.754 -9.844 -10.656 1 62.84 139 PHE A N 1
ATOM 1013 C CA . PHE A 1 139 ? 4.336 -8.5 -11.031 1 62.84 139 PHE A CA 1
ATOM 1014 C C . PHE A 1 139 ? 3.574 -8.516 -12.352 1 62.84 139 PHE A C 1
ATOM 1016 O O . PHE A 1 139 ? 4.051 -9.07 -13.344 1 62.84 139 PHE A O 1
ATOM 1023 N N . GLY A 1 140 ? 2.414 -7.953 -12.156 1 67.06 140 GLY A N 1
ATOM 1024 C CA . GLY A 1 140 ? 1.564 -7.75 -13.32 1 67.06 140 GLY A CA 1
ATOM 1025 C C . GLY A 1 140 ? 0.629 -8.914 -13.586 1 67.06 140 GLY A C 1
ATOM 1026 O O . GLY A 1 140 ? -0.185 -8.867 -14.508 1 67.06 140 GLY A O 1
ATOM 1027 N N . GLU A 1 141 ? 0.838 -9.914 -12.703 1 85.81 141 GLU A N 1
ATOM 1028 C CA . GLU A 1 141 ? -0.039 -11.062 -12.914 1 85.81 141 GLU A CA 1
ATOM 1029 C C . GLU A 1 141 ? -0.959 -11.281 -11.711 1 85.81 141 GLU A C 1
ATOM 1031 O O . GLU A 1 141 ? -2.174 -11.094 -11.812 1 85.81 141 GLU A O 1
ATOM 1036 N N . SER A 1 142 ? -0.305 -11.617 -10.617 1 90.94 142 SER A N 1
ATOM 1037 C CA . SER A 1 142 ? -1.091 -11.828 -9.406 1 90.94 142 SER A CA 1
ATOM 1038 C C . SER A 1 142 ? -0.695 -10.844 -8.312 1 90.94 142 SER A C 1
ATOM 1040 O O . SER A 1 142 ? 0.425 -10.328 -8.305 1 90.94 142 SER A O 1
ATOM 1042 N N . GLU A 1 143 ? -1.595 -10.578 -7.426 1 93.94 143 GLU A N 1
ATOM 1043 C CA . GLU A 1 143 ? -1.356 -9.648 -6.328 1 93.94 143 GLU A CA 1
ATOM 1044 C C . GLU A 1 143 ? -2.111 -10.078 -5.07 1 93.94 143 GLU A C 1
ATOM 1046 O O . GLU A 1 143 ? -3.029 -10.898 -5.141 1 93.94 143 GLU A O 1
ATOM 1051 N N . LEU A 1 144 ? -1.604 -9.531 -3.975 1 95.88 144 LEU A N 1
ATOM 1052 C CA . LEU A 1 144 ? -2.299 -9.672 -2.697 1 95.88 144 LEU A CA 1
ATOM 1053 C C . LEU A 1 144 ? -3.455 -8.68 -2.598 1 95.88 144 LEU A C 1
ATOM 1055 O O . LEU A 1 144 ? -3.289 -7.492 -2.893 1 95.88 144 LEU A O 1
ATOM 1059 N N . ILE A 1 145 ? -4.605 -9.188 -2.275 1 96.81 145 ILE A N 1
ATOM 1060 C CA . ILE A 1 145 ? -5.766 -8.344 -2.004 1 96.81 145 ILE A CA 1
ATOM 1061 C C . ILE A 1 145 ? -6.227 -8.547 -0.564 1 96.81 145 ILE A C 1
ATOM 1063 O O . ILE A 1 145 ? -6.414 -9.688 -0.122 1 96.81 145 ILE A O 1
ATOM 1067 N N . LEU A 1 146 ? -6.383 -7.488 0.112 1 97.38 146 LEU A N 1
ATOM 1068 C CA . LEU A 1 146 ? -6.891 -7.5 1.48 1 97.38 146 LEU A CA 1
ATOM 1069 C C . LEU A 1 146 ? -8.078 -6.555 1.625 1 97.38 146 LEU A C 1
ATOM 1071 O O . LEU A 1 146 ? -8.008 -5.387 1.233 1 97.38 146 LEU A O 1
ATOM 1075 N N . THR A 1 147 ? -9.219 -7.102 2.066 1 96.25 147 THR A N 1
ATOM 1076 C CA . THR A 1 147 ? -10.344 -6.258 2.473 1 96.25 147 THR A CA 1
ATOM 1077 C C . THR A 1 147 ? -10.461 -6.215 3.994 1 96.25 147 THR A C 1
ATOM 1079 O O . THR A 1 147 ? -9.969 -7.109 4.688 1 96.25 147 THR A O 1
ATOM 1082 N N . GLY A 1 148 ? -11.062 -5.203 4.504 1 94.06 148 GLY A N 1
ATOM 1083 C CA . GLY A 1 148 ? -11.234 -5.039 5.938 1 94.06 148 GLY A CA 1
ATOM 1084 C C . GLY A 1 148 ? -10.695 -3.719 6.453 1 94.06 148 GLY A C 1
ATOM 1085 O O . GLY A 1 148 ? -10.148 -2.922 5.688 1 94.06 148 GLY A O 1
ATOM 1086 N N . CYS A 1 149 ? -10.82 -3.523 7.777 1 92.31 149 CYS A N 1
ATOM 1087 C CA . CYS A 1 149 ? -10.43 -2.248 8.367 1 92.31 149 CYS A CA 1
ATOM 1088 C C . CYS A 1 149 ? -9.289 -2.432 9.359 1 92.31 149 CYS A C 1
ATOM 1090 O O . CYS A 1 149 ? -9.344 -3.318 10.211 1 92.31 149 CYS A O 1
ATOM 1092 N N . ASN A 1 150 ? -8.297 -1.551 9.25 1 92.44 150 ASN A N 1
ATOM 1093 C CA . ASN A 1 150 ? -7.207 -1.449 10.211 1 92.44 150 ASN A CA 1
ATOM 1094 C C . ASN A 1 150 ? -6.477 -2.779 10.367 1 92.44 150 ASN A C 1
ATOM 1096 O O . ASN A 1 150 ? -6.281 -3.252 11.492 1 92.44 150 ASN A O 1
ATOM 1100 N N . VAL A 1 151 ? -6.074 -3.322 9.273 1 95.38 151 VAL A N 1
ATOM 1101 C CA . VAL A 1 151 ? -5.41 -4.621 9.281 1 95.38 151 VAL A CA 1
ATOM 1102 C C . VAL A 1 151 ? -4.324 -4.652 8.203 1 95.38 151 VAL A C 1
ATOM 1104 O O . VAL A 1 151 ? -4.473 -4.031 7.148 1 95.38 151 VAL A O 1
ATOM 1107 N N . GLN A 1 152 ? -3.24 -5.328 8.484 1 96.88 152 GLN A N 1
ATOM 1108 C CA . GLN A 1 152 ? -2.145 -5.582 7.559 1 96.88 152 GLN A CA 1
ATOM 1109 C C . GLN A 1 152 ? -2.016 -7.074 7.254 1 96.88 152 GLN A C 1
ATOM 1111 O O . GLN A 1 152 ? -2.098 -7.906 8.156 1 96.88 152 GLN A O 1
ATOM 1116 N N . ALA A 1 153 ? -1.893 -7.336 6.02 1 97.94 153 ALA A N 1
ATOM 1117 C CA . ALA A 1 153 ? -1.604 -8.711 5.629 1 97.94 153 ALA A CA 1
ATOM 1118 C C . ALA A 1 153 ? -0.187 -8.844 5.074 1 97.94 153 ALA A C 1
ATOM 1120 O O . ALA A 1 153 ? 0.26 -7.996 4.297 1 97.94 153 ALA A O 1
ATOM 1121 N N . THR A 1 154 ? 0.506 -9.875 5.52 1 97.06 154 THR A N 1
ATOM 1122 C CA . THR A 1 154 ? 1.849 -10.195 5.043 1 97.06 154 THR A CA 1
ATOM 1123 C C . THR A 1 154 ? 1.921 -11.641 4.551 1 97.06 154 THR A C 1
ATOM 1125 O O . THR A 1 154 ? 1.51 -12.562 5.258 1 97.06 154 THR A O 1
ATOM 1128 N N . VAL A 1 155 ? 2.391 -11.773 3.367 1 94.25 155 VAL A N 1
ATOM 1129 C CA . VAL A 1 155 ? 2.566 -13.102 2.775 1 94.25 155 VAL A CA 1
ATOM 1130 C C . VAL A 1 155 ? 4.047 -13.461 2.756 1 94.25 155 VAL A C 1
ATOM 1132 O O . VAL A 1 155 ? 4.875 -12.695 2.252 1 94.25 155 VAL A O 1
ATOM 1135 N N . LYS A 1 156 ? 4.316 -14.68 3.246 1 90.19 156 LYS A N 1
ATOM 1136 C CA . LYS A 1 156 ? 5.719 -15.055 3.387 1 90.19 156 LYS A CA 1
ATOM 1137 C C . LYS A 1 156 ? 5.98 -16.422 2.77 1 90.19 156 LYS A C 1
ATOM 1139 O O . LYS A 1 156 ? 5.16 -17.344 2.9 1 90.19 156 LYS A O 1
ATOM 1144 N N . SER A 1 157 ? 6.984 -16.516 2.041 1 85.38 157 SER A N 1
ATOM 1145 C CA . SER A 1 157 ? 7.578 -17.781 1.66 1 85.38 157 SER A CA 1
ATOM 1146 C C . SER A 1 157 ? 8.75 -18.141 2.564 1 85.38 157 SER A C 1
ATOM 1148 O O . SER A 1 157 ? 9.859 -17.609 2.391 1 85.38 157 SER A O 1
ATOM 1150 N N . GLY A 1 158 ? 8.461 -19.031 3.545 1 80.44 158 GLY A N 1
ATOM 1151 C CA . GLY A 1 158 ? 9.438 -19.188 4.605 1 80.44 158 GLY A CA 1
ATOM 1152 C C . GLY A 1 158 ? 9.633 -17.922 5.43 1 80.44 158 GLY A C 1
ATOM 1153 O O . GLY A 1 158 ? 8.672 -17.375 5.953 1 80.44 158 GLY A O 1
ATOM 1154 N N . ASN A 1 159 ? 10.867 -17.422 5.402 1 81.25 159 ASN A N 1
ATOM 1155 C CA . ASN A 1 159 ? 11.156 -16.203 6.172 1 81.25 159 ASN A CA 1
ATOM 1156 C C . ASN A 1 159 ? 11.211 -14.977 5.281 1 81.25 159 ASN A C 1
ATOM 1158 O O . ASN A 1 159 ? 11.547 -13.883 5.746 1 81.25 159 ASN A O 1
ATOM 1162 N N . ILE A 1 160 ? 10.828 -15.156 4.062 1 84.94 160 ILE A N 1
ATOM 1163 C CA . ILE A 1 160 ? 10.906 -14.055 3.109 1 84.94 160 ILE A CA 1
ATOM 1164 C C . ILE A 1 160 ? 9.508 -13.477 2.867 1 84.94 160 ILE A C 1
ATOM 1166 O O . ILE A 1 160 ? 8.586 -14.211 2.506 1 84.94 160 ILE A O 1
ATOM 1170 N N . THR A 1 161 ? 9.422 -12.234 3.064 1 90.62 161 THR A N 1
ATOM 1171 C CA . THR A 1 161 ? 8.164 -11.562 2.742 1 90.62 161 THR A CA 1
ATOM 1172 C C . THR A 1 161 ? 8.031 -11.352 1.236 1 90.62 161 THR A C 1
ATOM 1174 O O . THR A 1 161 ? 8.914 -10.758 0.606 1 90.62 161 THR A O 1
ATOM 1177 N N . VAL A 1 162 ? 6.898 -11.805 0.676 1 90.44 162 VAL A N 1
ATOM 1178 C CA . VAL A 1 162 ? 6.777 -11.719 -0.776 1 90.44 162 VAL A CA 1
ATOM 1179 C C . VAL A 1 162 ? 5.688 -10.711 -1.145 1 90.44 162 VAL A C 1
ATOM 1181 O O . VAL A 1 162 ? 5.609 -10.266 -2.291 1 90.44 162 VAL A O 1
ATOM 1184 N N . ALA A 1 163 ? 4.836 -10.383 -0.222 1 93.81 163 ALA A N 1
ATOM 1185 C CA . ALA A 1 163 ? 3.809 -9.375 -0.435 1 93.81 163 ALA A CA 1
ATOM 1186 C C . ALA A 1 163 ? 3.27 -8.852 0.894 1 93.81 163 ALA A C 1
ATOM 1188 O O . ALA A 1 163 ? 3.271 -9.57 1.897 1 93.81 163 ALA A O 1
ATOM 1189 N N . SER A 1 164 ? 2.84 -7.641 0.885 1 96.38 164 SER A N 1
ATOM 1190 C CA . SER A 1 164 ? 2.23 -7.055 2.074 1 96.38 164 SER A CA 1
ATOM 1191 C C . SER A 1 164 ? 1.47 -5.777 1.732 1 96.38 164 SER A C 1
ATOM 1193 O O . SER A 1 164 ? 1.88 -5.02 0.849 1 96.38 164 SER A O 1
ATOM 1195 N N . CYS A 1 165 ? 0.396 -5.559 2.414 1 95.88 165 CYS A N 1
ATOM 1196 C CA . CYS A 1 165 ? -0.322 -4.297 2.279 1 95.88 165 CYS A CA 1
ATOM 1197 C C . CYS A 1 165 ? -1.178 -4.023 3.512 1 95.88 165 CYS A C 1
ATOM 1199 O O . CYS A 1 165 ? -1.406 -4.918 4.324 1 95.88 165 CYS A O 1
ATOM 1201 N N . THR A 1 166 ? -1.555 -2.811 3.68 1 96.31 166 THR A N 1
ATOM 1202 C CA . THR A 1 166 ? -2.342 -2.375 4.828 1 96.31 166 THR A CA 1
ATOM 1203 C C . THR A 1 166 ? -3.666 -1.765 4.375 1 96.31 166 THR A C 1
ATOM 1205 O O . THR A 1 166 ? -3.689 -0.916 3.48 1 96.31 166 THR A O 1
ATOM 1208 N N . SER A 1 167 ? -4.695 -2.236 4.969 1 95.69 167 SER A N 1
ATOM 1209 C CA . SER A 1 167 ? -6.031 -1.696 4.723 1 95.69 167 SER A CA 1
ATOM 1210 C C . SER A 1 167 ? -6.539 -0.92 5.934 1 95.69 167 SER A C 1
ATOM 1212 O O . SER A 1 167 ? -6.672 -1.478 7.023 1 95.69 167 SER A O 1
ATOM 1214 N N . LEU A 1 168 ? -6.746 0.373 5.754 1 93.25 168 LEU A N 1
ATOM 1215 C CA . LEU A 1 168 ? -7.32 1.218 6.797 1 93.25 168 LEU A CA 1
ATOM 1216 C C . LEU A 1 168 ? -8.719 1.685 6.406 1 93.25 168 LEU A C 1
ATOM 1218 O O . LEU A 1 168 ? -9.109 1.585 5.238 1 93.25 168 LEU A O 1
ATOM 1222 N N . CYS A 1 169 ? -9.477 2.121 7.387 1 89.81 169 CYS A N 1
ATOM 1223 C CA . CYS A 1 169 ? -10.805 2.658 7.125 1 89.81 169 CYS A CA 1
ATOM 1224 C C . CYS A 1 169 ? -10.953 4.062 7.699 1 89.81 169 CYS A C 1
ATOM 1226 O O . CYS A 1 169 ? -10.438 4.348 8.781 1 89.81 169 CYS A O 1
ATOM 1228 N N . ASP A 1 170 ? -11.617 4.82 6.848 1 82.88 170 ASP A N 1
ATOM 1229 C CA . ASP A 1 170 ? -12.008 6.141 7.32 1 82.88 170 ASP A CA 1
ATOM 1230 C C . ASP A 1 170 ? -13.312 6.078 8.117 1 82.88 170 ASP A C 1
ATOM 1232 O O . ASP A 1 170 ? -14.102 5.152 7.941 1 82.88 170 ASP A O 1
ATOM 1236 N N . SER A 1 171 ? -13.516 7.027 8.969 1 76.56 171 SER A N 1
ATOM 1237 C CA . SER A 1 171 ? -14.719 7.07 9.797 1 76.56 171 SER A CA 1
ATOM 1238 C C . SER A 1 171 ? -15.969 7.203 8.93 1 76.56 171 SER A C 1
ATOM 1240 O O . SER A 1 171 ? -17.062 6.844 9.367 1 76.56 171 SER A O 1
ATOM 1242 N N . SER A 1 172 ? -15.781 7.691 7.738 1 73.5 172 SER A N 1
ATOM 1243 C CA . SER A 1 172 ? -16.938 7.855 6.863 1 73.5 172 SER A CA 1
ATOM 1244 C C . SER A 1 172 ? -17.438 6.512 6.352 1 73.5 172 SER A C 1
ATOM 1246 O O . SER A 1 172 ? -18.594 6.391 5.934 1 73.5 172 SER A O 1
ATOM 1248 N N . GLY A 1 173 ? -16.578 5.527 6.395 1 73.94 173 GLY A N 1
ATOM 1249 C CA . GLY A 1 173 ? -16.953 4.18 5.984 1 73.94 173 GLY A CA 1
ATOM 1250 C C . GLY A 1 173 ? -17.156 4.047 4.488 1 73.94 173 GLY A C 1
ATOM 1251 O O . GLY A 1 173 ? -17.828 3.125 4.031 1 73.94 173 GLY A O 1
ATOM 1252 N N . PHE A 1 174 ? -16.562 4.988 3.746 1 80.38 174 PHE A N 1
ATOM 1253 C CA . PHE A 1 174 ? -16.719 4.898 2.299 1 80.38 174 PHE A CA 1
ATOM 1254 C C . PHE A 1 174 ? -15.789 3.828 1.728 1 80.38 174 PHE A C 1
ATOM 1256 O O . PHE A 1 174 ? -14.648 3.682 2.174 1 80.38 174 PHE A O 1
ATOM 1263 N N . GLY A 1 175 ? -16.406 3.098 0.819 1 82.25 175 GLY A N 1
ATOM 1264 C CA . GLY A 1 175 ? -15.625 2.094 0.114 1 82.25 175 GLY A CA 1
ATOM 1265 C C . GLY A 1 175 ? -14.805 2.666 -1.025 1 82.25 175 GLY A C 1
ATOM 1266 O O . GLY A 1 175 ? -14.68 3.887 -1.156 1 82.25 175 GLY A O 1
ATOM 1267 N N . PRO A 1 176 ? -14.195 1.727 -1.765 1 87.19 176 PRO A N 1
ATOM 1268 C CA . PRO A 1 176 ? -13.359 2.17 -2.881 1 87.19 176 PRO A CA 1
ATOM 1269 C C . PRO A 1 176 ? -14.156 2.863 -3.98 1 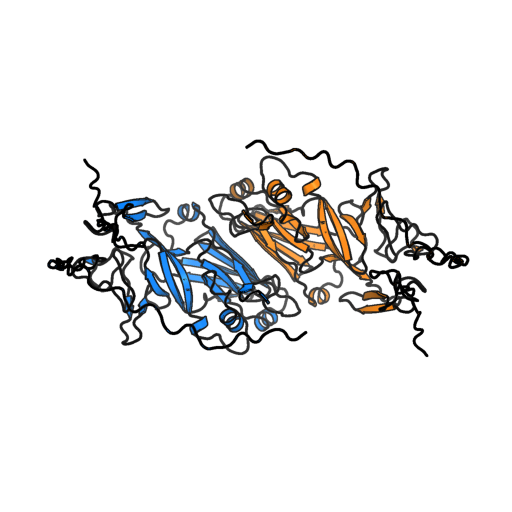87.19 176 PRO A C 1
ATOM 1271 O O . PRO A 1 176 ? -15.383 2.711 -4.051 1 87.19 176 PRO A O 1
ATOM 1274 N N . ILE A 1 177 ? -13.461 3.602 -4.672 1 81.69 177 ILE A N 1
ATOM 1275 C CA . ILE A 1 177 ? -14.109 4.387 -5.719 1 81.69 177 ILE A CA 1
ATOM 1276 C C . ILE A 1 177 ? -13.859 3.734 -7.078 1 81.69 177 ILE A C 1
ATOM 1278 O O . ILE A 1 177 ? -12.812 3.125 -7.301 1 81.69 177 ILE A O 1
ATOM 1282 N N . THR A 1 178 ? -14.859 3.809 -7.883 1 82.5 178 THR A N 1
ATOM 1283 C CA . THR A 1 178 ? -14.742 3.342 -9.258 1 82.5 178 THR A CA 1
ATOM 1284 C C . THR A 1 178 ? -14.406 4.5 -10.195 1 82.5 178 THR A C 1
ATOM 1286 O O . THR A 1 178 ? -15.102 5.52 -10.211 1 82.5 178 THR A O 1
ATOM 1289 N N . TYR A 1 179 ? -13.258 4.367 -10.828 1 77.69 179 TYR A N 1
ATOM 1290 C CA . TYR A 1 179 ? -12.867 5.324 -11.859 1 77.69 179 TYR A CA 1
ATOM 1291 C C . TYR A 1 179 ? -12.656 4.629 -13.195 1 77.69 179 TYR A C 1
ATOM 1293 O O . TYR A 1 179 ? -11.883 3.68 -13.297 1 77.69 179 TYR A O 1
ATOM 1301 N N . ASP A 1 180 ? -13.32 5.109 -14.227 1 77.38 180 ASP A N 1
ATOM 1302 C CA . ASP A 1 180 ? -13.258 4.566 -15.586 1 77.38 180 ASP A CA 1
ATOM 1303 C C . ASP A 1 180 ? -13.445 3.053 -15.578 1 77.38 180 ASP A C 1
ATOM 1305 O O . ASP A 1 180 ? -12.68 2.322 -16.203 1 77.38 180 ASP A O 1
ATOM 1309 N N . GLY A 1 181 ? -14.289 2.658 -14.766 1 77.56 181 GLY A N 1
ATOM 1310 C CA . GLY A 1 181 ? -14.68 1.259 -14.758 1 77.56 181 GLY A CA 1
ATOM 1311 C C . GLY A 1 181 ? -13.75 0.384 -13.938 1 77.56 181 GLY A C 1
ATOM 1312 O O . GLY A 1 181 ? -13.898 -0.84 -13.922 1 77.56 181 GLY A O 1
ATOM 1313 N N . THR A 1 182 ? -12.766 0.963 -13.297 1 85.56 182 THR A N 1
ATOM 1314 C CA . THR A 1 182 ? -11.82 0.197 -12.5 1 85.56 182 THR A CA 1
ATOM 1315 C C . THR A 1 182 ? -11.859 0.642 -11.039 1 85.56 182 THR A C 1
ATOM 1317 O O . THR A 1 182 ? -11.93 1.839 -10.75 1 85.56 182 THR A O 1
ATOM 1320 N N . VAL A 1 183 ? -12 -0.383 -10.203 1 87.56 183 VAL A N 1
ATOM 1321 C CA . VAL A 1 183 ? -12.016 -0.094 -8.773 1 87.56 183 VAL A CA 1
ATOM 1322 C C . VAL A 1 183 ? -10.586 0.069 -8.266 1 87.56 183 VAL A C 1
ATOM 1324 O O . VAL A 1 183 ? -9.711 -0.737 -8.586 1 87.56 183 VAL A O 1
ATOM 1327 N N . ARG A 1 184 ? -10.461 1.146 -7.543 1 83.94 184 ARG A N 1
ATOM 1328 C CA . ARG A 1 184 ? -9.164 1.398 -6.938 1 83.94 184 ARG A CA 1
ATOM 1329 C C . ARG A 1 184 ? -9.281 1.57 -5.426 1 83.94 184 ARG A C 1
ATOM 1331 O O . ARG A 1 184 ? -10.211 2.221 -4.945 1 83.94 184 ARG A O 1
ATOM 1338 N N . CYS A 1 185 ? -8.391 0.863 -4.746 1 88.06 185 CYS A N 1
ATOM 1339 C CA . CYS A 1 185 ? -8.328 1.032 -3.299 1 88.06 185 CYS A CA 1
ATOM 1340 C C . CYS A 1 185 ? -7.516 2.264 -2.924 1 88.06 185 CYS A C 1
ATOM 1342 O O . CYS A 1 185 ? -6.438 2.49 -3.479 1 88.06 185 CYS A O 1
ATOM 1344 N N . TYR A 1 186 ? -8.133 3.109 -2.121 1 82.56 186 TYR A N 1
ATOM 1345 C CA . TYR A 1 186 ? -7.438 4.25 -1.537 1 82.56 186 TYR A CA 1
ATOM 1346 C C . TYR A 1 186 ? -7.355 4.121 -0.021 1 82.56 186 TYR A C 1
ATOM 1348 O O . TYR A 1 186 ? -7.957 3.221 0.566 1 82.56 186 TYR A O 1
ATOM 1356 N N . GLY A 1 187 ? -6.527 4.977 0.448 1 80.81 187 GLY A N 1
ATOM 1357 C CA . GLY A 1 187 ? -6.426 4.949 1.898 1 80.81 187 GLY A CA 1
ATOM 1358 C C . GLY A 1 187 ? -7.762 5.125 2.596 1 80.81 187 GLY A C 1
ATOM 1359 O O . GLY A 1 187 ? -8.523 6.035 2.264 1 80.81 187 GLY A O 1
ATOM 1360 N N . GLY A 1 188 ? -8.172 4.16 3.35 1 87 188 GLY A N 1
ATOM 1361 C CA . GLY A 1 188 ? -9.352 4.277 4.199 1 87 188 GLY A CA 1
ATOM 1362 C C . GLY A 1 188 ? -10.586 3.629 3.6 1 87 188 GLY A C 1
ATOM 1363 O O . GLY A 1 188 ? -11.695 3.838 4.086 1 87 188 GLY A O 1
ATOM 1364 N N . THR A 1 189 ? -10.391 2.99 2.498 1 90.5 189 THR A N 1
ATOM 1365 C CA . THR A 1 189 ? -11.555 2.461 1.805 1 90.5 189 THR A CA 1
ATOM 1366 C C . THR A 1 189 ? -11.758 0.985 2.133 1 90.5 189 THR A C 1
ATOM 1368 O O . THR A 1 189 ? -12.531 0.295 1.464 1 90.5 189 THR A O 1
ATOM 1371 N N . GLY A 1 190 ? -11 0.537 3.047 1 93 190 GLY A N 1
ATOM 1372 C CA . GLY A 1 190 ? -11.227 -0.81 3.547 1 93 190 GLY A CA 1
ATOM 1373 C C . GLY A 1 190 ? -10.672 -1.886 2.633 1 93 190 GLY A C 1
ATOM 1374 O O . GLY A 1 190 ? -11.18 -3.01 2.609 1 93 190 GLY A O 1
ATOM 1375 N N . CYS A 1 191 ? -9.727 -1.541 1.828 1 95.62 191 CYS A N 1
ATOM 1376 C CA . CYS A 1 191 ? -9.047 -2.514 0.981 1 95.62 191 CYS A CA 1
ATOM 1377 C C . CYS A 1 191 ? -7.617 -2.068 0.684 1 95.62 191 CYS A C 1
ATOM 1379 O O . CYS A 1 191 ? -7.258 -0.915 0.923 1 95.62 191 CYS A O 1
ATOM 1381 N N . CYS A 1 192 ? -6.781 -3.006 0.245 1 95.56 192 CYS A N 1
ATOM 1382 C CA . CYS A 1 192 ? -5.441 -2.686 -0.234 1 95.56 192 CYS A CA 1
ATOM 1383 C C . CYS A 1 192 ? -4.941 -3.744 -1.212 1 95.56 192 CYS A C 1
ATOM 1385 O O . CYS A 1 192 ? -5.484 -4.848 -1.266 1 95.56 192 CYS A O 1
ATOM 1387 N N . HIS A 1 193 ? -4.02 -3.328 -1.988 1 93.5 193 HIS A N 1
ATOM 1388 C CA . HIS A 1 193 ? -3.312 -4.207 -2.912 1 93.5 193 HIS A CA 1
ATOM 1389 C C . HIS A 1 193 ? -1.831 -4.301 -2.557 1 93.5 193 HIS A C 1
ATOM 1391 O O . HIS A 1 193 ? -1.221 -3.305 -2.158 1 93.5 193 HIS A O 1
ATOM 1397 N N . GLY A 1 194 ? -1.288 -5.457 -2.662 1 93.62 194 GLY A N 1
ATOM 1398 C CA . GLY A 1 194 ? 0.144 -5.664 -2.52 1 93.62 194 GLY A CA 1
ATOM 1399 C C . GLY A 1 194 ? 0.742 -6.484 -3.648 1 93.62 194 GLY A C 1
ATOM 1400 O O . GLY A 1 194 ? 0.358 -7.637 -3.857 1 93.62 194 GLY A O 1
ATOM 1401 N N . GLU A 1 195 ? 1.646 -5.918 -4.348 1 91.38 195 GLU A N 1
ATOM 1402 C CA . GLU A 1 195 ? 2.309 -6.648 -5.422 1 91.38 195 GLU A CA 1
ATOM 1403 C C . GLU A 1 195 ? 3.203 -7.754 -4.875 1 91.38 195 GLU A C 1
ATOM 1405 O O . GLU A 1 195 ? 3.814 -7.598 -3.814 1 91.38 195 GLU A O 1
ATOM 1410 N N . ILE A 1 196 ? 3.205 -8.828 -5.637 1 91.62 196 ILE A N 1
ATOM 1411 C CA . ILE A 1 196 ? 4.062 -9.945 -5.25 1 91.62 196 ILE A CA 1
ATOM 1412 C C . ILE A 1 196 ? 5.488 -9.695 -5.742 1 91.62 196 ILE A C 1
ATOM 1414 O O . ILE A 1 196 ? 5.711 -9.484 -6.934 1 91.62 196 ILE A O 1
ATOM 1418 N N . VAL A 1 197 ? 6.438 -9.703 -4.789 1 88.5 197 VAL A N 1
ATOM 1419 C CA . VAL A 1 197 ? 7.824 -9.414 -5.133 1 88.5 197 VAL A CA 1
ATOM 1420 C C . VAL A 1 197 ? 8.617 -10.711 -5.223 1 88.5 197 VAL A C 1
ATOM 1422 O O . VAL A 1 197 ? 8.289 -11.695 -4.562 1 88.5 197 VAL A O 1
ATOM 1425 N N . ILE A 1 198 ? 9.633 -10.625 -6.078 1 75.38 198 ILE A N 1
ATOM 1426 C CA . ILE A 1 198 ? 10.477 -11.797 -6.27 1 75.38 198 ILE A CA 1
ATOM 1427 C C . ILE A 1 198 ? 11.766 -11.641 -5.465 1 75.38 198 ILE A C 1
ATOM 1429 O O . ILE A 1 198 ? 12.398 -10.586 -5.484 1 75.38 198 ILE A O 1
ATOM 1433 N N . ASN A 1 199 ? 11.977 -12.5 -4.645 1 67.81 199 ASN A N 1
ATOM 1434 C CA . ASN A 1 199 ? 13.258 -12.531 -3.941 1 67.81 199 ASN A CA 1
ATOM 1435 C C . ASN A 1 199 ? 14.055 -13.789 -4.281 1 67.81 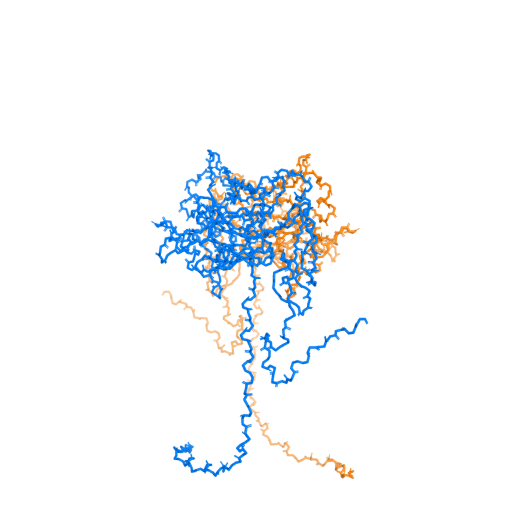199 ASN A C 1
ATOM 1437 O O . ASN A 1 199 ? 13.625 -14.898 -3.967 1 67.81 199 ASN A O 1
ATOM 1441 N N . ASP A 1 200 ? 15.055 -13.547 -5.086 1 60.81 200 ASP A N 1
ATOM 1442 C CA . ASP A 1 200 ? 15.891 -14.672 -5.5 1 60.81 200 ASP A CA 1
ATOM 1443 C C . ASP A 1 200 ? 16.438 -15.422 -4.289 1 60.81 200 ASP A C 1
ATOM 1445 O O . ASP A 1 200 ? 16.844 -16.594 -4.402 1 60.81 200 ASP A O 1
ATOM 1449 N N . HIS A 1 201 ? 16.516 -14.719 -3.232 1 57.5 201 HIS A N 1
ATOM 1450 C CA . HIS A 1 201 ? 17.031 -15.414 -2.055 1 57.5 201 HIS A CA 1
ATOM 1451 C C . HIS A 1 201 ? 15.969 -16.328 -1.454 1 57.5 201 HIS A C 1
ATOM 1453 O O . HIS A 1 201 ? 16.203 -16.969 -0.425 1 57.5 201 HIS A O 1
ATOM 1459 N N . GLU A 1 202 ? 14.727 -16.156 -2.027 1 54.97 202 GLU A N 1
ATOM 1460 C CA . GLU A 1 202 ? 13.703 -17.062 -1.535 1 54.97 202 GLU A CA 1
ATOM 1461 C C . GLU A 1 202 ? 14.234 -18.484 -1.431 1 54.97 202 GLU A C 1
ATOM 1463 O O . GLU A 1 202 ? 13.828 -19.25 -0.553 1 54.97 202 GLU A O 1
ATOM 1468 N N . ASN A 1 203 ? 15.141 -18.797 -2.412 1 48.78 203 ASN A N 1
ATOM 1469 C CA . ASN A 1 203 ? 15.602 -20.172 -2.572 1 48.78 203 ASN A CA 1
ATOM 1470 C C . ASN A 1 203 ? 16.625 -20.547 -1.513 1 48.78 203 ASN A C 1
ATOM 1472 O O . ASN A 1 203 ? 16.922 -21.719 -1.319 1 48.78 203 ASN A O 1
ATOM 1476 N N . GLU A 1 204 ? 17.438 -19.5 -1.178 1 48.03 204 GLU A N 1
ATOM 1477 C CA . GLU A 1 204 ? 18.531 -20.047 -0.375 1 48.03 204 GLU A CA 1
ATOM 1478 C C . GLU A 1 204 ? 18 -20.672 0.917 1 48.03 204 GLU A C 1
ATOM 1480 O O . GLU A 1 204 ? 18.688 -21.453 1.566 1 48.03 204 GLU A O 1
ATOM 1485 N N . ALA A 1 205 ? 17.016 -20.047 1.417 1 43.72 205 ALA A N 1
ATOM 1486 C CA . ALA A 1 205 ? 16.703 -20.641 2.717 1 43.72 205 ALA A CA 1
ATOM 1487 C C . ALA A 1 205 ? 16.297 -22.094 2.572 1 43.72 205 ALA A C 1
ATOM 1489 O O . ALA A 1 205 ? 16.922 -22.984 3.162 1 43.72 205 ALA A O 1
ATOM 1490 N N . ASN A 1 206 ? 14.945 -22.578 2.926 1 41.06 206 ASN A N 1
ATOM 1491 C CA . ASN A 1 206 ? 14.586 -23.953 3.246 1 41.06 206 ASN A CA 1
ATOM 1492 C C . ASN A 1 206 ? 14.289 -24.766 1.985 1 41.06 206 ASN A C 1
ATOM 1494 O O . ASN A 1 206 ? 13.367 -24.438 1.237 1 41.06 206 ASN A O 1
ATOM 1498 N N . SER A 1 207 ? 15.32 -25.281 1.365 1 42.75 207 SER A N 1
ATOM 1499 C CA . SER A 1 207 ? 15.203 -26.422 0.463 1 42.75 207 SER A CA 1
ATOM 1500 C C . SER A 1 207 ? 13.867 -27.141 0.636 1 42.75 207 SER A C 1
ATOM 1502 O O . SER A 1 207 ? 13.438 -27.875 -0.246 1 42.75 207 SER A O 1
ATOM 1504 N N . ASN A 1 208 ? 13.469 -27.203 1.923 1 42.53 208 ASN A N 1
ATOM 1505 C CA . ASN A 1 208 ? 12.242 -27.953 2.176 1 42.53 208 ASN A CA 1
ATOM 1506 C C . ASN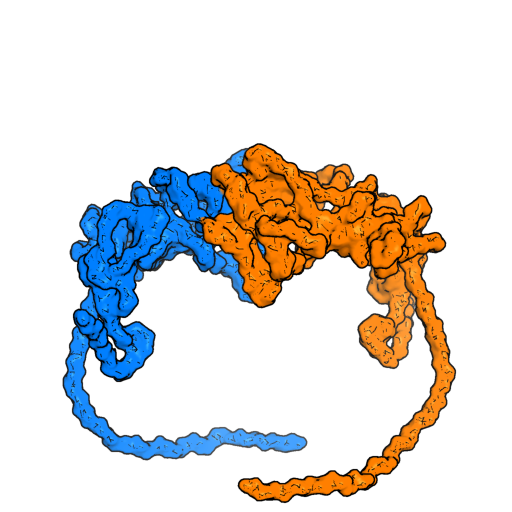 A 1 208 ? 11 -27.125 1.868 1 42.53 208 ASN A C 1
ATOM 1508 O O . ASN A 1 208 ? 10.297 -26.688 2.781 1 42.53 208 ASN A O 1
ATOM 1512 N N . ILE A 1 209 ? 11.125 -26.188 1.048 1 46.91 209 ILE A N 1
ATOM 1513 C CA . ILE A 1 209 ? 10.016 -25.281 0.766 1 46.91 209 ILE A CA 1
ATOM 1514 C C . ILE A 1 209 ? 8.711 -26.062 0.698 1 46.91 209 ILE A C 1
ATOM 1516 O O . ILE A 1 209 ? 8.516 -26.875 -0.208 1 46.91 209 ILE A O 1
ATOM 1520 N N . THR A 1 210 ? 8.25 -26.391 1.807 1 51 210 THR A N 1
ATOM 1521 C CA . THR A 1 210 ? 6.824 -26.688 1.799 1 51 210 THR A CA 1
ATOM 1522 C C . THR A 1 210 ? 6.062 -25.703 0.932 1 51 210 THR A C 1
ATOM 1524 O O . THR A 1 210 ? 6.395 -24.516 0.905 1 51 210 THR A O 1
ATOM 1527 N N . SER A 1 211 ? 5.371 -26.094 -0.303 1 60.78 211 SER A N 1
ATOM 1528 C CA . SER A 1 211 ? 4.629 -25.578 -1.448 1 60.78 211 SER A CA 1
ATOM 1529 C C . SER A 1 211 ? 3.607 -24.516 -1.019 1 60.78 211 SER A C 1
ATOM 1531 O O . SER A 1 211 ? 2.756 -24.109 -1.812 1 60.78 211 SER A O 1
ATOM 1533 N N . GLY A 1 212 ? 3.893 -23.859 0.238 1 78.25 212 GLY A N 1
ATOM 1534 C CA . GLY A 1 212 ? 2.838 -22.906 0.547 1 78.25 212 GLY A CA 1
ATOM 1535 C C . GLY A 1 212 ? 3.363 -21.578 1.062 1 78.25 212 GLY A C 1
ATOM 1536 O O . GLY A 1 212 ? 4.578 -21.375 1.154 1 78.25 212 GLY A O 1
ATOM 1537 N N . TYR A 1 213 ? 2.498 -20.672 1.225 1 87.5 213 TYR A N 1
ATOM 1538 C CA . TYR A 1 213 ? 2.781 -19.328 1.718 1 87.5 213 TYR A CA 1
ATOM 1539 C C . TYR A 1 213 ? 2.068 -19.062 3.039 1 87.5 213 TYR A C 1
ATOM 1541 O O . TYR A 1 213 ? 0.871 -19.328 3.168 1 87.5 213 TYR A O 1
ATOM 1549 N N . ASP A 1 214 ? 2.918 -18.641 3.961 1 91.44 214 ASP A N 1
ATOM 1550 C CA . ASP A 1 214 ? 2.301 -18.219 5.211 1 91.44 214 ASP A CA 1
ATOM 1551 C C . ASP A 1 214 ? 1.648 -16.844 5.062 1 91.44 214 ASP A C 1
ATOM 1553 O O . ASP A 1 214 ? 2.201 -15.953 4.41 1 91.44 214 ASP A O 1
ATOM 1557 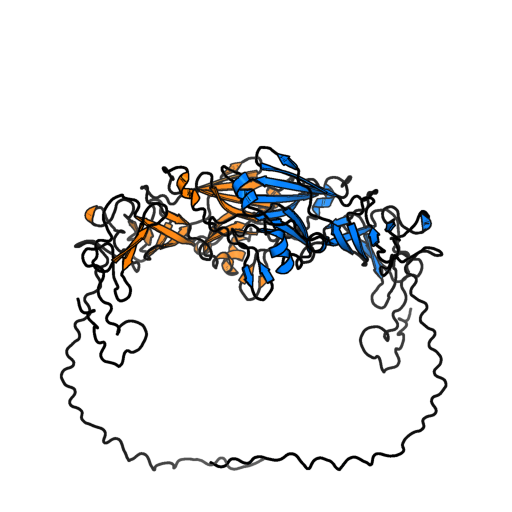N N . VAL A 1 215 ? 0.51 -16.766 5.672 1 96.44 215 VAL A N 1
ATOM 1558 C CA . VAL A 1 215 ? -0.184 -15.484 5.68 1 96.44 215 VAL A CA 1
ATOM 1559 C C . VAL A 1 215 ? -0.365 -15 7.121 1 96.44 215 VAL A C 1
ATOM 1561 O O . VAL A 1 215 ? -0.897 -15.734 7.961 1 96.44 215 VAL A O 1
ATOM 1564 N N . GLN A 1 216 ? 0.131 -13.836 7.383 1 96.75 216 GLN A N 1
ATOM 1565 C CA . GLN A 1 216 ? 0.012 -13.234 8.711 1 96.75 216 GLN A CA 1
ATOM 1566 C C . GLN A 1 216 ? -0.834 -11.969 8.664 1 96.75 216 GLN A C 1
ATOM 1568 O O . GLN A 1 216 ? -0.641 -11.117 7.797 1 96.75 216 GLN A O 1
ATOM 1573 N N . LEU A 1 217 ? -1.774 -11.922 9.609 1 96.56 217 LEU A N 1
ATOM 1574 C CA . LEU A 1 217 ? -2.562 -10.703 9.781 1 96.56 217 LEU A CA 1
ATOM 1575 C C . LEU A 1 217 ? -2.166 -9.977 11.062 1 96.56 217 LEU A C 1
ATOM 1577 O O . LEU A 1 217 ? -2.014 -10.602 12.109 1 96.56 217 LEU A O 1
ATOM 1581 N N . THR A 1 218 ? -1.929 -8.727 10.906 1 95.5 218 THR A N 1
ATOM 1582 C CA . THR A 1 218 ? -1.67 -7.863 12.047 1 95.5 218 THR A CA 1
ATOM 1583 C C . THR A 1 218 ? -2.764 -6.809 12.188 1 95.5 218 THR A C 1
ATOM 1585 O O . THR A 1 218 ? -2.998 -6.027 11.266 1 95.5 218 THR A O 1
ATOM 1588 N N . TRP A 1 219 ? -3.41 -6.852 13.305 1 94.06 219 TRP A N 1
ATOM 1589 C CA . TRP A 1 219 ? -4.445 -5.855 13.57 1 94.06 219 TRP A CA 1
ATOM 1590 C C . TRP A 1 219 ? -3.828 -4.539 14.031 1 94.06 219 TRP A C 1
ATOM 1592 O O . TRP A 1 219 ? -2.988 -4.52 14.93 1 94.06 219 TRP A O 1
ATOM 1602 N N . LEU A 1 220 ? -4.188 -3.469 13.328 1 92.38 220 LEU A N 1
ATOM 1603 C CA . LEU A 1 220 ? -3.627 -2.152 13.609 1 92.38 220 LEU A CA 1
ATOM 1604 C C . LEU A 1 220 ? -4.652 -1.265 14.312 1 92.38 220 LEU A C 1
ATOM 1606 O O . LEU A 1 220 ? -4.406 -0.075 14.523 1 92.38 220 LEU A O 1
ATOM 1610 N N . GLY A 1 221 ? -5.828 -1.806 14.531 1 83.69 221 GLY A N 1
ATOM 1611 C CA . GLY A 1 221 ? -6.887 -1.033 15.164 1 83.69 221 GLY A CA 1
ATOM 1612 C C . GLY A 1 221 ? -6.719 -0.914 16.672 1 83.69 221 GLY A C 1
ATOM 1613 O O . GLY A 1 221 ? -5.801 -1.499 17.25 1 83.69 221 GLY A O 1
ATOM 1614 N N . HIS A 1 222 ? -7.418 0.18 17.094 1 73.56 222 HIS A N 1
ATOM 1615 C CA . HIS A 1 222 ? -7.461 0.372 18.547 1 73.56 222 HIS A CA 1
ATOM 1616 C C . HIS A 1 222 ? -8.891 0.299 19.062 1 73.56 222 HIS A C 1
ATOM 1618 O O . HIS A 1 222 ? -9.805 0.853 18.453 1 73.56 222 HIS A O 1
ATOM 1624 N N . GLY A 1 223 ? -9.094 -0.58 19.906 1 65.38 223 GLY A N 1
ATOM 1625 C CA . GLY A 1 223 ? -10.391 -0.664 20.562 1 65.38 223 GLY A CA 1
ATOM 1626 C C . GLY A 1 223 ? -11.164 -1.913 20.188 1 65.38 223 GLY A C 1
ATOM 1627 O O . GLY A 1 223 ? -10.656 -3.029 20.312 1 65.38 223 GLY A O 1
ATOM 1628 N N . ASN A 1 224 ? -12.383 -1.471 19.516 1 70 224 ASN A N 1
ATOM 1629 C CA . ASN A 1 224 ? -13.32 -2.5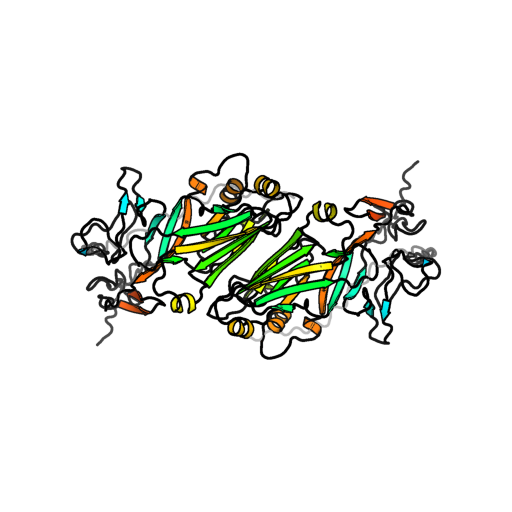55 19.25 1 70 224 ASN A CA 1
ATOM 1630 C C . ASN A 1 224 ? -13.133 -3.146 17.859 1 70 224 ASN A C 1
ATOM 1632 O O . ASN A 1 224 ? -13.562 -2.561 16.875 1 70 224 ASN A O 1
ATOM 1636 N N . ARG A 1 225 ? -12.57 -4.203 17.781 1 77.31 225 ARG A N 1
ATOM 1637 C CA . ARG A 1 225 ? -12.344 -4.93 16.531 1 77.31 225 ARG A CA 1
ATOM 1638 C C . ARG A 1 225 ? -13.664 -5.262 15.844 1 77.31 225 ARG A C 1
ATOM 1640 O O . ARG A 1 225 ? -13.734 -5.309 14.609 1 77.31 225 ARG A O 1
ATOM 1647 N N . SER A 1 226 ? -14.656 -5.461 16.688 1 79.5 226 SER A N 1
ATOM 1648 C CA . SER A 1 226 ? -15.953 -5.812 16.125 1 79.5 226 SER A CA 1
ATOM 1649 C C . SER A 1 226 ? -16.469 -4.711 15.203 1 79.5 226 SER A C 1
ATOM 1651 O O . SER A 1 226 ? -17.109 -4.996 14.188 1 79.5 226 SER A O 1
ATOM 1653 N N . ALA A 1 227 ? -16.141 -3.494 15.531 1 79.62 227 ALA A N 1
ATOM 1654 C CA . ALA A 1 227 ? -16.578 -2.373 14.703 1 79.62 227 ALA A CA 1
ATOM 1655 C C . ALA A 1 227 ? -15.883 -2.385 13.352 1 79.62 227 ALA A C 1
ATOM 1657 O O . ALA A 1 227 ? -16.5 -2.059 12.328 1 79.62 227 ALA A O 1
ATOM 1658 N N . ASP A 1 228 ? -14.609 -2.789 13.375 1 82.5 228 ASP A N 1
ATOM 1659 C CA . ASP A 1 228 ? -13.852 -2.877 12.133 1 82.5 228 ASP A CA 1
ATOM 1660 C C . ASP A 1 228 ? -14.438 -3.938 11.203 1 82.5 228 ASP A C 1
ATOM 1662 O O . ASP A 1 228 ? -14.523 -3.732 9.992 1 82.5 228 ASP A O 1
ATOM 1666 N N . LEU A 1 229 ? -14.891 -5.047 11.828 1 80.44 229 LEU A N 1
ATOM 1667 C CA . LEU A 1 229 ? -15.406 -6.168 11.055 1 80.44 229 LEU A CA 1
ATOM 1668 C C . LEU A 1 229 ? -16.797 -5.859 10.508 1 80.44 229 LEU A C 1
ATOM 1670 O O . LEU A 1 229 ? -17.219 -6.445 9.516 1 80.44 229 LEU A O 1
ATOM 1674 N N . GLU A 1 230 ? -17.453 -4.961 11.156 1 83.88 230 GLU A N 1
ATOM 1675 C CA . GLU A 1 230 ? -18.812 -4.602 10.75 1 83.88 230 GLU A CA 1
ATOM 1676 C C . GLU A 1 230 ? -18.797 -3.654 9.555 1 83.88 230 GLU A C 1
ATOM 1678 O O . GLU A 1 230 ? -19.75 -3.631 8.758 1 83.88 230 GLU A O 1
ATOM 1683 N N . LEU A 1 231 ? -17.781 -2.938 9.422 1 87.56 231 LEU A N 1
ATOM 1684 C CA . LEU A 1 231 ? -17.719 -1.98 8.32 1 87.56 231 LEU A CA 1
ATOM 1685 C C . LEU A 1 231 ? -17.422 -2.686 7 1 87.56 231 LEU A C 1
ATOM 1687 O O . LEU A 1 231 ? -18.188 -2.59 6.047 1 87.56 231 LEU A O 1
ATOM 1691 N N . PHE A 1 232 ? -16.281 -3.418 6.973 1 91.25 232 PHE A N 1
ATOM 1692 C CA . PHE A 1 232 ? -15.906 -4.219 5.812 1 91.25 232 PHE A CA 1
ATOM 1693 C C . PHE A 1 232 ? -15.414 -5.594 6.238 1 91.25 232 PHE A C 1
ATOM 1695 O O . PHE A 1 232 ? -14.594 -5.707 7.152 1 91.25 232 PHE A O 1
ATOM 1702 N N . PRO A 1 233 ? -15.93 -6.668 5.594 1 93.06 233 PRO A N 1
ATOM 1703 C CA . PRO A 1 233 ? -15.461 -8.008 5.945 1 93.06 233 PRO A CA 1
ATOM 1704 C C . PRO A 1 233 ? -13.977 -8.203 5.668 1 93.06 233 PRO A C 1
ATOM 1706 O O . PRO A 1 233 ? -13.461 -7.719 4.656 1 93.06 233 PRO A O 1
ATOM 1709 N N . MET A 1 234 ? -13.367 -8.867 6.598 1 94.12 234 MET A N 1
ATOM 1710 C CA . MET A 1 234 ? -11.938 -9.141 6.441 1 94.12 234 MET A CA 1
ATOM 1711 C C . MET A 1 234 ? -11.719 -10.398 5.602 1 94.12 234 MET A C 1
ATOM 1713 O O . MET A 1 234 ? -12.188 -11.477 5.961 1 94.12 234 MET A O 1
ATOM 1717 N N . ARG A 1 235 ? -11.062 -10.242 4.465 1 96.5 235 ARG A N 1
ATOM 1718 C CA . ARG A 1 235 ? -10.727 -11.359 3.582 1 96.5 235 ARG A CA 1
ATOM 1719 C C . ARG A 1 235 ? -9.359 -11.156 2.941 1 96.5 235 ARG A C 1
ATOM 1721 O O . ARG A 1 235 ? -8.953 -10.023 2.68 1 96.5 235 ARG A O 1
ATOM 1728 N N . VAL A 1 236 ? -8.664 -12.219 2.752 1 98 236 VAL A N 1
ATOM 1729 C CA . VAL A 1 236 ? -7.348 -12.195 2.121 1 98 236 VAL A CA 1
ATOM 1730 C C . VAL A 1 236 ? -7.367 -13.062 0.861 1 98 236 VAL A C 1
ATOM 1732 O O . VAL A 1 236 ? -7.805 -14.211 0.896 1 98 236 VAL A O 1
ATOM 1735 N N . PHE A 1 237 ? -6.898 -12.445 -0.235 1 97.38 237 PHE A N 1
ATOM 1736 C CA . PHE A 1 237 ? -6.84 -13.148 -1.509 1 97.38 237 PHE A CA 1
ATOM 1737 C C . PHE A 1 237 ? -5.484 -12.953 -2.178 1 97.38 237 PHE A C 1
ATOM 1739 O O . PHE A 1 237 ? -4.824 -11.938 -1.967 1 97.38 237 PHE A O 1
ATOM 1746 N N . ILE A 1 238 ? -5.043 -13.914 -2.891 1 96.25 238 ILE A N 1
ATOM 1747 C CA . ILE A 1 238 ? -4.109 -13.734 -3.998 1 96.25 238 ILE A CA 1
ATOM 1748 C C . ILE A 1 238 ? -4.855 -13.859 -5.324 1 96.25 238 ILE A C 1
ATOM 1750 O O . ILE A 1 238 ? -5.504 -14.875 -5.586 1 96.25 238 ILE A O 1
ATOM 1754 N N . ALA A 1 239 ? -4.828 -12.797 -6.109 1 96.38 239 ALA A N 1
ATOM 1755 C CA . ALA A 1 239 ? -5.684 -12.789 -7.293 1 96.38 239 ALA A CA 1
ATOM 1756 C C . ALA A 1 239 ? -4.992 -12.102 -8.469 1 96.38 239 ALA A C 1
ATOM 1758 O O . ALA A 1 239 ? -4.027 -11.359 -8.273 1 96.38 239 ALA A O 1
ATOM 1759 N N . ASP A 1 240 ? -5.543 -12.445 -9.57 1 94.62 240 ASP A N 1
ATOM 1760 C CA . ASP A 1 240 ? -5.176 -11.703 -10.773 1 94.62 240 ASP A CA 1
ATOM 1761 C C . ASP A 1 240 ? -5.363 -10.203 -10.57 1 94.62 240 ASP A C 1
ATOM 1763 O O . ASP A 1 240 ? -6.348 -9.773 -9.969 1 94.62 240 ASP A O 1
ATOM 1767 N N . ILE A 1 241 ? -4.531 -9.375 -11.188 1 90.69 241 ILE A N 1
ATOM 1768 C CA . ILE A 1 241 ? -4.488 -7.941 -10.938 1 90.69 241 ILE A CA 1
ATOM 1769 C C . ILE A 1 241 ? -5.781 -7.293 -11.43 1 90.69 241 ILE A C 1
ATOM 1771 O O . ILE A 1 241 ? -6.145 -6.203 -10.984 1 90.69 241 ILE A O 1
ATOM 1775 N N . GLN A 1 242 ? -6.527 -7.926 -12.305 1 90.31 242 GLN A N 1
ATOM 1776 C CA . GLN A 1 242 ? -7.738 -7.328 -12.859 1 90.31 242 GLN A CA 1
ATOM 1777 C C . GLN A 1 242 ? -8.977 -7.773 -12.078 1 90.31 242 GLN A C 1
ATOM 1779 O O . GLN A 1 242 ? -10.062 -7.215 -12.258 1 90.31 242 GLN A O 1
ATOM 1784 N N . TRP A 1 243 ? -8.82 -8.688 -11.273 1 95 243 TRP A N 1
ATOM 1785 C CA . TRP A 1 243 ? -9.961 -9.328 -10.633 1 95 243 TRP A CA 1
ATOM 1786 C C . TRP A 1 243 ? -10.711 -8.336 -9.75 1 95 243 TRP A C 1
ATOM 1788 O O . TRP A 1 243 ? -11.898 -8.078 -9.961 1 95 243 TRP A O 1
ATOM 1798 N N . PHE A 1 244 ? -9.992 -7.629 -8.797 1 94.56 244 PHE A N 1
ATOM 1799 C CA . PHE A 1 244 ? -10.633 -6.719 -7.859 1 94.56 244 PHE A CA 1
ATOM 1800 C C . PHE A 1 244 ? -11.016 -5.414 -8.547 1 94.56 244 PHE A C 1
ATOM 1802 O O . PHE A 1 244 ? -11.852 -4.66 -8.039 1 94.56 244 PHE A O 1
ATOM 1809 N N . ALA A 1 245 ? -10.406 -5.238 -9.648 1 91.94 245 ALA A N 1
ATOM 1810 C CA . ALA A 1 245 ? -10.68 -4.016 -10.398 1 91.94 245 ALA A CA 1
ATOM 1811 C C . ALA A 1 245 ? -12.094 -4.031 -10.969 1 91.94 245 ALA A C 1
ATOM 1813 O O . ALA A 1 245 ? -12.617 -2.992 -11.383 1 91.94 245 ALA A O 1
ATOM 1814 N N . ASP A 1 246 ? -12.664 -5.176 -11.047 1 92.75 246 ASP A N 1
ATOM 1815 C CA . ASP A 1 246 ? -14.047 -5.324 -11.484 1 92.75 246 ASP A CA 1
ATOM 1816 C C . ASP A 1 246 ? -15.023 -4.863 -10.406 1 92.75 246 ASP A C 1
ATOM 1818 O O . ASP A 1 246 ? -15.055 -5.426 -9.312 1 92.75 246 ASP A O 1
ATOM 1822 N N . SER A 1 247 ? -15.859 -3.914 -10.727 1 91.44 247 SER A N 1
ATOM 1823 C CA . SER A 1 247 ? -16.75 -3.309 -9.742 1 91.44 247 SER A CA 1
ATOM 1824 C C . SER A 1 247 ? -17.75 -4.324 -9.203 1 91.44 247 SER A C 1
ATOM 1826 O O . SER A 1 247 ? -18.172 -4.234 -8.055 1 91.44 247 SER A O 1
ATOM 1828 N N . PHE A 1 248 ? -18.141 -5.242 -10.023 1 92.38 248 PHE A N 1
ATOM 1829 C CA . PHE A 1 248 ? -19.078 -6.266 -9.562 1 92.38 248 PHE A CA 1
ATOM 1830 C C . PHE A 1 248 ? -18.453 -7.109 -8.461 1 92.38 248 PHE A C 1
ATOM 1832 O O . PHE A 1 248 ? -19.109 -7.441 -7.473 1 92.38 248 PHE A O 1
ATOM 1839 N N . ILE A 1 249 ? -17.188 -7.41 -8.57 1 95 249 ILE A N 1
ATOM 1840 C CA . ILE A 1 249 ? -16.484 -8.258 -7.617 1 95 249 ILE A CA 1
ATOM 1841 C C . ILE A 1 249 ? -16.25 -7.492 -6.32 1 95 249 ILE A C 1
ATOM 1843 O O . ILE A 1 249 ? -16.562 -7.98 -5.234 1 95 249 ILE A O 1
ATOM 1847 N N . SER A 1 250 ? -15.727 -6.273 -6.418 1 93.5 250 SER A N 1
ATOM 1848 C CA . SER A 1 250 ? -15.398 -5.492 -5.23 1 93.5 250 SER A CA 1
ATOM 1849 C C . SER A 1 250 ? -16.641 -5.188 -4.406 1 93.5 250 SER A C 1
ATOM 1851 O O . SER A 1 250 ? -16.609 -5.273 -3.176 1 93.5 250 SER A O 1
ATOM 1853 N N . GLU A 1 251 ? -17.719 -4.863 -5.055 1 91.5 251 GLU A N 1
ATOM 1854 C CA . GLU A 1 251 ? -18.969 -4.582 -4.348 1 91.5 251 GLU A CA 1
ATOM 1855 C C . GLU A 1 251 ? -19.484 -5.828 -3.631 1 91.5 251 GLU A C 1
ATOM 1857 O O . GLU A 1 251 ? -19.953 -5.742 -2.494 1 91.5 251 GLU A O 1
ATOM 1862 N N . ASP A 1 252 ? -19.359 -6.887 -4.332 1 94.56 252 ASP A N 1
ATOM 1863 C CA . ASP A 1 252 ? -19.812 -8.148 -3.758 1 94.56 252 ASP A CA 1
ATOM 1864 C C . ASP A 1 252 ? -18.984 -8.531 -2.537 1 94.56 252 ASP A C 1
ATOM 1866 O O . ASP A 1 252 ? -19.5 -9.078 -1.564 1 94.56 252 ASP A O 1
ATOM 1870 N N . LEU A 1 253 ? -17.75 -8.203 -2.527 1 94.75 253 LEU A N 1
ATOM 1871 C CA . LEU A 1 253 ? -16.844 -8.578 -1.452 1 94.75 253 LEU A CA 1
ATOM 1872 C C . LEU A 1 253 ? -17.016 -7.66 -0.249 1 94.75 253 LEU A C 1
ATOM 1874 O O . LEU A 1 253 ? -16.812 -8.078 0.893 1 94.75 253 LEU A O 1
ATOM 1878 N N . LEU A 1 254 ? -17.359 -6.422 -0.496 1 92.56 254 LEU A N 1
ATOM 1879 C CA . LEU A 1 254 ? -17.297 -5.418 0.56 1 92.56 254 LEU A CA 1
ATOM 1880 C C . LEU A 1 254 ? -18.672 -5.23 1.21 1 92.56 254 LEU A C 1
ATOM 1882 O O . LEU A 1 254 ? -18.766 -4.621 2.279 1 92.56 254 LEU A O 1
ATOM 1886 N N . GLN A 1 255 ? -19.641 -5.789 0.602 1 89.88 255 GLN A N 1
ATOM 1887 C CA . GLN A 1 255 ? -20.953 -5.68 1.243 1 89.88 255 GLN A CA 1
ATOM 1888 C C . GLN A 1 255 ? -21.047 -6.602 2.455 1 89.88 255 GLN A C 1
ATOM 1890 O O . GLN A 1 255 ? -20.375 -7.633 2.516 1 89.88 255 GLN A O 1
ATOM 1895 N N . THR A 1 256 ? -21.844 -6.211 3.416 1 87.88 256 THR A N 1
ATOM 1896 C CA . THR A 1 256 ? -21.922 -6.957 4.668 1 87.88 256 THR A CA 1
ATOM 1897 C C . THR A 1 256 ? -23.281 -7.648 4.801 1 87.88 256 THR A C 1
ATOM 1899 O O . THR A 1 256 ? -23.484 -8.461 5.707 1 87.88 256 THR A O 1
ATOM 1902 N N . SER A 1 257 ? -24.141 -7.43 3.949 1 89.81 257 SER A N 1
ATOM 1903 C CA . SER A 1 257 ? -25.516 -7.898 4.105 1 89.81 257 SER A CA 1
ATOM 1904 C C . SER A 1 257 ? -25.641 -9.367 3.715 1 89.81 257 SER A C 1
ATOM 1906 O O . SER A 1 257 ? -26.406 -10.109 4.32 1 89.81 257 SER A O 1
ATOM 1908 N N . VAL A 1 258 ? -24.938 -9.758 2.643 1 92.88 258 VAL A N 1
ATOM 1909 C CA . VAL A 1 258 ? -24.984 -11.125 2.152 1 92.88 258 VAL A CA 1
ATOM 1910 C C . VAL A 1 258 ? -23.562 -11.617 1.86 1 92.88 258 VAL A C 1
ATOM 1912 O O . VAL A 1 258 ? -22.688 -10.828 1.527 1 92.88 258 VAL A O 1
ATOM 1915 N N . PRO A 1 259 ? -23.406 -12.914 2.014 1 94.25 259 PRO A N 1
ATOM 1916 C CA . PRO A 1 259 ? -22.094 -13.445 1.609 1 94.25 259 PRO A CA 1
ATOM 1917 C C . PRO A 1 259 ? -21.828 -13.266 0.117 1 94.25 259 PRO A C 1
ATOM 1919 O O . PRO A 1 259 ? -22.766 -13.18 -0.679 1 94.25 259 PRO A O 1
ATOM 1922 N N . PRO A 1 260 ? -20.578 -13.203 -0.174 1 96.56 260 PRO A N 1
ATOM 1923 C CA . PRO A 1 260 ? -20.266 -13.062 -1.6 1 96.56 260 PRO A CA 1
ATOM 1924 C C . PRO A 1 260 ? -20.75 -14.258 -2.426 1 96.56 260 PRO A C 1
ATOM 1926 O O . PRO A 1 260 ? -20.859 -15.375 -1.904 1 96.56 260 PRO A O 1
ATOM 1929 N N . SER A 1 261 ? -20.969 -14.023 -3.709 1 97 261 SER A N 1
ATOM 1930 C CA . SER A 1 261 ? -21.406 -15.07 -4.625 1 97 261 SER A CA 1
ATOM 1931 C C . SER A 1 261 ? -20.312 -16.078 -4.898 1 97 261 SER A C 1
ATOM 1933 O O . SER A 1 261 ? -19.125 -15.781 -4.719 1 97 261 SER A O 1
ATOM 1935 N N . GLU A 1 262 ? -20.719 -17.25 -5.367 1 94.81 262 GLU A N 1
ATOM 1936 C CA . GLU A 1 262 ? -19.766 -18.297 -5.742 1 94.81 262 GLU A CA 1
ATOM 1937 C C . GLU A 1 262 ? -18.875 -17.828 -6.891 1 94.81 262 GLU A C 1
ATOM 1939 O O . GLU A 1 262 ? -17.688 -18.172 -6.941 1 94.81 262 GLU A O 1
ATOM 1944 N N . ASP A 1 263 ? -19.438 -17.078 -7.742 1 94.94 263 ASP A N 1
ATOM 1945 C CA . ASP A 1 263 ? -18.688 -16.562 -8.883 1 94.94 263 ASP A CA 1
ATOM 1946 C C . ASP A 1 263 ? -17.562 -15.633 -8.43 1 94.94 263 ASP A C 1
ATOM 1948 O O . ASP A 1 263 ? -16.438 -15.703 -8.93 1 94.94 263 ASP A O 1
ATOM 1952 N N . THR A 1 264 ? -17.891 -14.844 -7.492 1 96.69 264 THR A N 1
ATOM 1953 C CA . THR A 1 264 ? -16.906 -13.922 -6.938 1 96.69 264 THR A CA 1
ATOM 1954 C C . THR A 1 264 ? -15.812 -14.68 -6.195 1 96.69 264 THR A C 1
ATOM 1956 O O . THR A 1 264 ? -14.641 -14.305 -6.25 1 96.69 264 THR A O 1
ATOM 1959 N N . MET A 1 265 ? -16.234 -15.766 -5.621 1 96.88 265 MET A N 1
ATOM 1960 C CA . MET A 1 265 ? -15.297 -16.484 -4.762 1 96.88 265 MET A CA 1
ATOM 1961 C C . MET A 1 265 ? -14.469 -17.484 -5.57 1 96.88 265 MET A C 1
ATOM 1963 O O . MET A 1 265 ? -13.602 -18.172 -5.02 1 96.88 265 MET A O 1
ATOM 1967 N N . ALA A 1 266 ? -14.734 -17.594 -6.867 1 96.44 266 ALA A N 1
ATOM 1968 C CA . ALA A 1 266 ? -13.82 -18.266 -7.781 1 96.44 266 ALA A CA 1
ATOM 1969 C C . ALA A 1 266 ? -12.703 -17.328 -8.234 1 96.44 266 ALA A C 1
ATOM 1971 O O . ALA A 1 266 ? -12.859 -16.609 -9.219 1 96.44 266 ALA A O 1
ATOM 1972 N N . VAL A 1 267 ? -11.602 -17.344 -7.559 1 97.12 267 VAL A N 1
ATOM 1973 C CA . VAL A 1 267 ? -10.586 -16.297 -7.652 1 97.12 267 VAL A CA 1
ATOM 1974 C C . VAL A 1 267 ? -9.5 -16.719 -8.641 1 97.12 267 VAL A C 1
ATOM 1976 O O . VAL A 1 267 ? -8.773 -17.688 -8.398 1 97.12 267 VAL A O 1
ATOM 1979 N N . PRO A 1 268 ? -9.359 -15.992 -9.688 1 96.56 268 PRO A N 1
ATOM 1980 C CA . PRO A 1 268 ? -8.312 -16.328 -10.656 1 96.56 268 PRO A CA 1
ATOM 1981 C C . PRO A 1 268 ? -6.926 -15.891 -10.203 1 96.56 268 PRO A C 1
ATOM 1983 O O . PRO A 1 268 ? -6.773 -14.82 -9.609 1 96.56 268 PRO A O 1
ATOM 1986 N N . LEU A 1 269 ? -5.961 -16.703 -10.383 1 93.81 269 LEU A N 1
ATOM 1987 C CA . LEU A 1 269 ? -4.578 -16.312 -10.148 1 93.81 269 LEU A CA 1
ATOM 1988 C C . LEU A 1 269 ? -3.627 -17.109 -11.039 1 93.81 269 LEU A C 1
ATOM 1990 O O . LEU A 1 269 ? -4.047 -18.047 -11.727 1 93.81 269 LEU A O 1
ATOM 1994 N N . PHE A 1 270 ? -2.428 -16.672 -11.055 1 92.69 270 PHE A N 1
ATOM 1995 C CA . PHE A 1 270 ? -1.399 -17.312 -11.875 1 92.69 270 PHE A CA 1
ATOM 1996 C C . PHE A 1 270 ? -0.317 -17.922 -10.992 1 92.69 270 PHE A C 1
ATOM 1998 O O . PHE A 1 270 ? 0.113 -17.328 -10.008 1 92.69 270 PHE A O 1
ATOM 2005 N N . LEU A 1 271 ? 0.055 -19.109 -11.375 1 88.12 271 LEU A N 1
ATOM 2006 C CA . LEU A 1 271 ? 1.164 -19.797 -10.727 1 88.12 271 LEU A CA 1
ATOM 2007 C C . LEU A 1 271 ? 2.281 -20.094 -11.727 1 88.12 271 LEU A C 1
ATOM 2009 O O . LEU A 1 271 ? 2.014 -20.406 -12.891 1 88.12 271 LEU A O 1
ATOM 2013 N N . ASN A 1 272 ? 3.463 -19.938 -11.234 1 86.31 272 ASN A N 1
ATOM 2014 C CA . ASN A 1 272 ? 4.598 -20.438 -12 1 86.31 272 ASN A CA 1
ATOM 2015 C C . ASN A 1 272 ? 4.949 -21.859 -11.617 1 86.31 272 ASN A C 1
ATOM 2017 O O . ASN A 1 272 ? 4.738 -22.281 -10.477 1 86.31 272 ASN A O 1
ATOM 2021 N N . TRP A 1 273 ? 5.43 -22.562 -12.625 1 84.75 273 TRP A N 1
ATOM 2022 C CA . TRP A 1 273 ? 5.91 -23.922 -12.352 1 84.75 273 TRP A CA 1
ATOM 2023 C C . TRP A 1 273 ? 7.258 -24.156 -13.031 1 84.75 273 TRP A C 1
ATOM 2025 O O . TRP A 1 273 ? 7.605 -23.469 -13.992 1 84.75 273 TRP A O 1
ATOM 2035 N N . GLU A 1 274 ? 8.047 -25.031 -12.398 1 83.12 274 GLU A N 1
ATOM 2036 C CA . GLU A 1 274 ? 9.344 -25.422 -12.93 1 83.12 274 GLU A CA 1
ATOM 2037 C C . GLU A 1 274 ? 9.625 -26.906 -12.656 1 83.12 274 GLU A C 1
ATOM 2039 O O . GLU A 1 274 ? 9.023 -27.5 -11.758 1 83.12 274 GLU A O 1
ATOM 2044 N N . VAL A 1 275 ? 10.492 -27.438 -13.484 1 82 275 VAL A N 1
ATOM 2045 C CA . VAL A 1 275 ? 10.906 -28.812 -13.258 1 82 275 VAL A CA 1
ATOM 2046 C C . VAL A 1 275 ? 12.117 -28.859 -12.328 1 82 275 VAL A C 1
ATOM 2048 O O . VAL A 1 275 ? 13.086 -28.125 -12.531 1 82 275 VAL A O 1
ATOM 2051 N N . VAL A 1 276 ? 12.133 -29.391 -11.016 1 72.06 276 VAL A N 1
ATOM 2052 C CA . VAL A 1 276 ? 13.211 -29.391 -10.023 1 72.06 276 VAL A CA 1
ATOM 2053 C C . VAL A 1 276 ? 14.078 -30.625 -10.211 1 72.06 276 VAL A C 1
ATOM 2055 O O . VAL A 1 276 ? 15.273 -30.609 -9.914 1 72.06 276 VAL A O 1
ATOM 2058 N N . ALA A 1 277 ? 13.758 -31.688 -10.602 1 60.69 277 ALA A N 1
ATOM 2059 C CA . ALA A 1 277 ? 14.516 -32.938 -10.57 1 60.69 277 ALA A CA 1
ATOM 2060 C C . ALA A 1 277 ? 15.664 -32.906 -11.578 1 60.69 277 ALA A C 1
ATOM 2062 O O . ALA A 1 277 ? 15.617 -32.156 -12.562 1 60.69 277 ALA A O 1
ATOM 2063 N N . ASP A 1 278 ? 16.969 -33.125 -10.867 1 54.97 278 ASP A N 1
ATOM 2064 C CA . ASP A 1 278 ? 18.219 -33.312 -11.609 1 54.97 278 ASP A CA 1
ATOM 2065 C C . ASP A 1 278 ? 17.969 -33.938 -12.969 1 54.97 278 ASP A C 1
ATOM 2067 O O . ASP A 1 278 ? 18.828 -34.625 -13.5 1 54.97 278 ASP A O 1
ATOM 2071 N N . ARG A 1 279 ? 16.688 -33.969 -13.203 1 53.66 279 ARG A N 1
ATOM 2072 C CA . ARG A 1 279 ? 16.578 -34.781 -14.398 1 53.66 279 ARG A CA 1
ATOM 2073 C C . ARG A 1 279 ? 17.016 -34 -15.641 1 53.66 279 ARG A C 1
ATOM 2075 O O . ARG A 1 279 ? 16.828 -32.781 -15.711 1 53.66 279 ARG A O 1
ATOM 2082 N N . ARG A 1 280 ? 17.766 -34.469 -16.266 1 55.94 280 ARG A N 1
ATOM 2083 C CA . ARG A 1 280 ? 18.594 -34.125 -17.406 1 55.94 280 ARG A CA 1
ATOM 2084 C C . ARG A 1 280 ? 17.828 -33.25 -18.406 1 55.94 280 ARG A C 1
ATOM 2086 O O . ARG A 1 280 ? 16.609 -33.094 -18.297 1 55.94 280 ARG A O 1
ATOM 2093 N N . HIS A 1 281 ? 17.188 -33.344 -19.531 1 62.84 281 HIS A N 1
ATOM 2094 C CA . HIS A 1 281 ? 17.328 -32.719 -20.828 1 62.84 281 HIS A CA 1
ATOM 2095 C C . HIS A 1 281 ? 15.961 -32.375 -21.422 1 62.84 281 HIS A C 1
ATOM 2097 O O . HIS A 1 281 ? 14.984 -33.094 -21.188 1 62.84 281 HIS A O 1
ATOM 2103 N N . CYS A 1 282 ? 15.703 -31.031 -21.516 1 83.62 282 CYS A N 1
ATOM 2104 C CA . CYS A 1 282 ? 14.781 -30.766 -22.609 1 83.62 282 CYS A CA 1
ATOM 2105 C C . CYS A 1 282 ? 14.969 -31.797 -23.734 1 83.62 282 CYS A C 1
ATOM 2107 O O . CYS A 1 282 ? 16 -31.812 -24.406 1 83.62 282 CYS A O 1
ATOM 2109 N N . ASN A 1 283 ? 14.141 -32.812 -23.781 1 81.94 283 ASN A N 1
ATOM 2110 C CA . ASN A 1 283 ? 14.328 -34.062 -24.531 1 81.94 283 ASN A CA 1
ATOM 2111 C C . ASN A 1 283 ? 14.156 -33.812 -26.031 1 81.94 283 ASN A C 1
ATOM 2113 O O . ASN A 1 283 ? 14.438 -34.719 -26.828 1 81.94 283 ASN A O 1
ATOM 2117 N N . SER A 1 284 ? 13.727 -32.625 -26.375 1 86.5 284 SER A N 1
ATOM 2118 C CA . SER A 1 284 ? 13.438 -32.406 -27.781 1 86.5 284 SER A CA 1
ATOM 2119 C C . SER A 1 284 ? 14.617 -31.75 -28.5 1 86.5 284 SER A C 1
ATOM 2121 O O . SER A 1 284 ? 15.312 -30.922 -27.922 1 86.5 284 SER A O 1
ATOM 2123 N N . ASN A 1 285 ? 14.719 -32.312 -29.688 1 87.25 285 ASN A N 1
ATOM 2124 C CA . ASN A 1 285 ? 15.57 -31.516 -30.547 1 87.25 285 ASN A CA 1
ATOM 2125 C C . ASN A 1 285 ? 15 -30.109 -30.734 1 87.25 285 ASN A C 1
ATOM 2127 O O . ASN A 1 285 ? 13.781 -29.938 -30.766 1 87.25 285 ASN A O 1
ATOM 2131 N N . HIS A 1 286 ? 15.883 -29.125 -30.812 1 90.19 286 HIS A N 1
ATOM 2132 C CA . HIS A 1 286 ? 15.508 -27.734 -31.016 1 90.19 286 HIS A CA 1
ATOM 2133 C C . HIS A 1 286 ? 14.797 -27.172 -29.781 1 90.19 286 HIS A C 1
ATOM 2135 O O . HIS A 1 286 ? 13.805 -26.453 -29.906 1 90.19 286 HIS A O 1
ATOM 2141 N N . SER A 1 287 ? 15.109 -27.719 -28.641 1 91.06 287 SER A N 1
ATOM 2142 C CA . SER A 1 287 ? 14.617 -27.172 -27.375 1 91.06 287 SER A CA 1
ATOM 2143 C C . SER A 1 287 ? 15.711 -26.453 -26.609 1 91.06 287 SER A C 1
ATOM 2145 O O . SER A 1 287 ? 16.906 -26.719 -26.828 1 91.06 287 SER A O 1
ATOM 2147 N N . GLU A 1 288 ? 15.281 -25.484 -25.875 1 89.38 288 GLU A N 1
ATOM 2148 C CA . GLU A 1 288 ? 16.188 -24.703 -25.047 1 89.38 288 GLU A CA 1
ATOM 2149 C C . GLU A 1 288 ? 15.812 -24.797 -23.562 1 89.38 288 GLU A C 1
ATOM 2151 O O . GLU A 1 288 ? 14.625 -24.797 -23.234 1 89.38 288 GLU A O 1
ATOM 2156 N N . ARG A 1 289 ? 16.844 -24.922 -22.828 1 88.69 289 ARG A N 1
ATOM 2157 C CA . ARG A 1 289 ? 16.672 -24.984 -21.375 1 88.69 289 ARG A CA 1
ATOM 2158 C C . ARG A 1 289 ? 16.953 -23.625 -20.734 1 88.69 289 ARG A C 1
ATOM 2160 O O . ARG A 1 289 ? 17.938 -22.969 -21.062 1 88.69 289 ARG A O 1
ATOM 2167 N N . THR A 1 290 ? 16.031 -23.188 -19.859 1 85.69 290 THR A N 1
ATOM 2168 C CA . THR A 1 290 ? 16.25 -22.016 -19.031 1 85.69 290 THR A CA 1
ATOM 2169 C C . THR A 1 290 ? 16.328 -22.391 -17.562 1 85.69 290 THR A C 1
ATOM 2171 O O . THR A 1 290 ? 15.383 -22.969 -17.016 1 85.69 290 THR A O 1
ATOM 2174 N N . ASN A 1 291 ? 17.438 -22.078 -17.031 1 80.81 291 ASN A N 1
ATOM 2175 C CA . ASN A 1 291 ? 17.594 -22.375 -15.609 1 80.81 291 ASN A CA 1
ATOM 2176 C C . ASN A 1 291 ? 16.797 -21.406 -14.742 1 80.81 291 ASN A C 1
ATOM 2178 O O . ASN A 1 291 ? 16.734 -20.219 -15.023 1 80.81 291 ASN A O 1
ATOM 2182 N N . THR A 1 292 ? 16.047 -21.969 -13.828 1 76.38 292 THR A N 1
ATOM 2183 C CA . THR A 1 292 ? 15.297 -21.188 -12.859 1 76.38 292 THR A CA 1
ATOM 2184 C C . THR A 1 292 ? 15.891 -21.328 -11.461 1 76.38 292 THR A C 1
ATOM 2186 O O . THR A 1 292 ? 16.938 -21.969 -11.289 1 76.38 292 THR A O 1
ATOM 2189 N N . THR A 1 293 ? 15.352 -20.75 -10.484 1 66.69 293 THR A N 1
ATOM 2190 C CA . THR A 1 293 ? 15.898 -20.734 -9.133 1 66.69 293 THR A CA 1
ATOM 2191 C C . THR A 1 293 ? 15.93 -22.141 -8.547 1 66.69 293 THR A C 1
ATOM 2193 O O . THR A 1 293 ? 16.859 -22.5 -7.828 1 66.69 293 THR A O 1
ATOM 2196 N N . LYS A 1 294 ? 14.938 -23 -8.891 1 70.19 294 LYS A N 1
ATOM 2197 C CA . LYS A 1 294 ? 14.828 -24.312 -8.258 1 70.19 294 LYS A CA 1
ATOM 2198 C C . LYS A 1 294 ? 14.93 -25.438 -9.289 1 70.19 294 LYS A C 1
ATOM 2200 O O . LYS A 1 294 ? 14.93 -26.609 -8.93 1 70.19 294 LYS A O 1
ATOM 2205 N N . GLY A 1 295 ? 15 -24.969 -10.508 1 79.38 295 GLY A N 1
ATOM 2206 C CA . GLY A 1 295 ? 15.031 -25.969 -11.562 1 79.38 295 GLY A CA 1
ATOM 2207 C C . GLY A 1 295 ? 15.195 -25.375 -12.945 1 79.38 295 GLY A C 1
ATOM 2208 O O . GLY A 1 295 ? 16.156 -24.641 -13.203 1 79.38 295 GLY A O 1
ATOM 2209 N N . TYR A 1 296 ? 14.352 -25.797 -13.719 1 82.31 296 TYR A N 1
ATOM 2210 C CA . TYR A 1 296 ? 14.469 -25.312 -15.086 1 82.31 296 TYR A CA 1
ATOM 2211 C C . TYR A 1 296 ? 13.141 -25.422 -15.82 1 82.31 296 TYR A C 1
ATOM 2213 O O . TYR A 1 296 ? 12.211 -26.078 -15.352 1 82.31 296 TYR A O 1
ATOM 2221 N N . THR A 1 297 ? 13.062 -24.703 -16.828 1 87.12 297 THR A N 1
ATOM 2222 C CA . THR A 1 297 ? 11.984 -24.828 -17.797 1 87.12 297 THR A CA 1
ATOM 2223 C C . THR A 1 297 ? 12.531 -25.047 -19.203 1 87.12 297 THR A C 1
ATOM 2225 O O . THR A 1 297 ? 13.672 -24.672 -19.5 1 87.12 297 THR A O 1
ATOM 2228 N N . CYS A 1 298 ? 11.781 -25.75 -19.984 1 90.81 298 CYS A N 1
ATOM 2229 C CA . CYS A 1 298 ? 12.156 -26 -21.359 1 90.81 298 CYS A CA 1
ATOM 2230 C C . CYS A 1 298 ? 11.258 -25.234 -22.328 1 90.81 298 CYS A C 1
ATOM 2232 O O . CYS A 1 298 ? 10.078 -25.016 -22.031 1 90.81 298 CYS A O 1
ATOM 2234 N N . SER A 1 299 ? 11.859 -24.766 -23.391 1 91.88 299 SER A N 1
ATOM 2235 C CA . SER A 1 299 ? 11.102 -24.141 -24.469 1 91.88 299 SER A CA 1
ATOM 2236 C C . SER A 1 299 ? 11.625 -24.562 -25.828 1 91.88 299 SER A C 1
ATOM 2238 O O . SER A 1 299 ? 12.781 -24.969 -25.969 1 91.88 299 SER A O 1
ATOM 2240 N N . CYS A 1 300 ? 10.703 -24.531 -26.797 1 91.5 300 CYS A N 1
ATOM 2241 C CA . CYS A 1 300 ? 11.156 -24.781 -28.156 1 91.5 300 CYS A CA 1
ATOM 2242 C C . CYS A 1 300 ? 11.852 -23.547 -28.734 1 91.5 300 CYS A C 1
ATOM 2244 O O . CYS A 1 300 ? 11.453 -22.406 -28.438 1 91.5 300 CYS A O 1
ATOM 2246 N N . GLU A 1 301 ? 12.852 -23.812 -29.516 1 89.56 301 GLU A N 1
ATOM 2247 C CA . GLU A 1 301 ? 13.594 -22.719 -30.141 1 89.56 301 GLU A CA 1
ATOM 2248 C C . GLU A 1 301 ? 12.703 -21.938 -31.094 1 89.56 301 GLU A C 1
ATOM 2250 O O . GLU A 1 301 ? 11.648 -22.422 -31.516 1 89.56 301 GLU A O 1
ATOM 2255 N N . GLN A 1 302 ? 13.227 -20.719 -31.312 1 87.75 302 GLN A N 1
ATOM 2256 C CA . GLN A 1 302 ? 12.492 -19.891 -32.25 1 87.75 302 GLN A CA 1
ATOM 2257 C C . GLN A 1 302 ? 12.297 -20.625 -33.594 1 87.75 302 GLN A C 1
ATOM 2259 O O . GLN A 1 302 ? 13.234 -21.219 -34.125 1 87.75 302 GLN A O 1
ATOM 2264 N N . GLY A 1 303 ? 11.047 -20.578 -34.156 1 83.44 303 GLY A N 1
ATOM 2265 C CA . GLY A 1 303 ? 10.742 -21.266 -35.406 1 83.44 303 GLY A CA 1
ATOM 2266 C C . GLY A 1 303 ? 10.188 -22.656 -35.188 1 83.44 303 GLY A C 1
ATOM 2267 O O . GLY A 1 303 ? 9.789 -23.344 -36.156 1 83.44 303 GLY A O 1
ATOM 2268 N N . PHE A 1 304 ? 10.266 -23.109 -34 1 86.06 304 PHE A N 1
ATOM 2269 C CA . PHE A 1 304 ? 9.742 -24.422 -33.625 1 86.06 304 PHE A CA 1
ATOM 2270 C C . PHE A 1 304 ? 8.617 -24.312 -32.625 1 86.06 304 PHE A C 1
ATOM 2272 O O . PHE A 1 304 ? 8.547 -23.328 -31.875 1 86.06 304 PHE A O 1
ATOM 2279 N N . ASP A 1 305 ? 7.664 -25.266 -32.75 1 87.69 305 ASP A N 1
ATOM 2280 C CA . ASP A 1 305 ? 6.559 -25.312 -31.797 1 87.69 305 ASP A CA 1
ATOM 2281 C C . ASP A 1 305 ? 6.297 -26.75 -31.344 1 87.69 305 ASP A C 1
ATOM 2283 O O . ASP A 1 305 ? 6.777 -27.703 -31.953 1 87.69 305 ASP A O 1
ATOM 2287 N N . GLY A 1 306 ? 5.594 -26.797 -30.125 1 90.38 306 GLY A N 1
ATOM 2288 C CA . GLY A 1 306 ? 5.289 -28.109 -29.578 1 90.38 306 GLY A CA 1
ATOM 2289 C C . GLY A 1 306 ? 5.695 -28.25 -28.125 1 90.38 306 GLY A C 1
ATOM 2290 O O . GLY A 1 306 ? 5.691 -27.281 -27.375 1 90.38 306 GLY A O 1
ATOM 2291 N N . ASN A 1 307 ? 5.957 -29.531 -27.766 1 93 307 ASN A N 1
ATOM 2292 C CA . ASN A 1 307 ? 6.285 -29.812 -26.375 1 93 307 ASN A CA 1
ATOM 2293 C C . ASN A 1 307 ? 7.758 -30.172 -26.203 1 93 307 ASN A C 1
ATOM 2295 O O . ASN A 1 307 ? 8.172 -31.281 -26.562 1 93 307 ASN A O 1
ATOM 2299 N N . PRO A 1 308 ? 8.492 -29.266 -25.625 1 92.12 308 PRO A N 1
ATOM 2300 C CA . PRO A 1 308 ? 9.945 -29.469 -25.531 1 92.12 308 PRO A CA 1
ATOM 2301 C C . PRO A 1 308 ? 10.32 -30.594 -24.562 1 92.12 308 PRO A C 1
ATOM 2303 O O . PRO A 1 308 ? 11.477 -31.016 -24.531 1 92.12 308 PRO A O 1
ATOM 2306 N N . TYR A 1 309 ? 9.43 -31.141 -23.844 1 91.06 309 TYR A N 1
ATOM 2307 C CA . TYR A 1 309 ? 9.719 -32.156 -22.859 1 91.06 309 TYR A CA 1
ATOM 2308 C C . TYR A 1 309 ? 9.602 -33.562 -23.469 1 91.06 309 TYR A C 1
ATOM 2310 O O . TYR A 1 309 ? 10 -34.562 -22.844 1 91.06 309 TYR A O 1
ATOM 2318 N N . LEU A 1 310 ? 9.094 -33.594 -24.641 1 91.19 310 LEU A N 1
ATOM 2319 C CA . LEU A 1 310 ? 8.914 -34.875 -25.359 1 91.19 310 LEU A CA 1
ATOM 2320 C C . LEU A 1 310 ? 10.039 -35.094 -26.359 1 91.19 310 LEU A C 1
ATOM 2322 O O . LEU A 1 310 ? 10.578 -34.125 -26.922 1 91.19 310 LEU A O 1
ATOM 2326 N N . ILE A 1 311 ? 10.336 -36.406 -26.5 1 89.12 311 ILE A N 1
ATOM 2327 C CA . ILE A 1 311 ? 11.305 -36.719 -27.547 1 89.12 311 ILE A CA 1
ATOM 2328 C C . ILE A 1 311 ? 10.773 -36.219 -28.891 1 89.12 311 ILE A C 1
ATOM 2330 O O . ILE A 1 311 ? 9.656 -36.562 -29.297 1 89.12 311 ILE A O 1
ATOM 2334 N N . ASP A 1 312 ? 11.523 -35.344 -29.609 1 88.25 312 ASP A N 1
ATOM 2335 C CA . ASP A 1 312 ? 11.164 -34.75 -30.891 1 88.25 312 ASP A CA 1
ATOM 2336 C C . ASP A 1 312 ? 9.867 -33.969 -30.797 1 88.25 312 ASP A C 1
ATOM 2338 O O . ASP A 1 312 ? 9.047 -34 -31.719 1 88.25 312 ASP A O 1
ATOM 2342 N N . GLY A 1 313 ? 9.688 -33.406 -29.672 1 91.31 313 GLY A N 1
ATOM 2343 C CA . GLY A 1 313 ? 8.453 -32.688 -29.438 1 91.31 313 GLY A CA 1
ATOM 2344 C C . GLY A 1 313 ? 8.414 -31.328 -30.125 1 91.31 313 GLY A C 1
ATOM 2345 O O . GLY A 1 313 ? 7.332 -30.797 -30.391 1 91.31 313 GLY A O 1
ATOM 2346 N N . CYS A 1 314 ? 9.555 -30.734 -30.328 1 91.06 314 CYS A N 1
ATOM 2347 C CA . CYS A 1 314 ? 9.633 -29.453 -31.016 1 91.06 314 CYS A CA 1
ATOM 2348 C C . CYS A 1 314 ? 9.719 -29.656 -32.531 1 91.06 314 CYS A C 1
ATOM 2350 O O . CYS A 1 314 ? 10.688 -30.219 -33.031 1 91.06 314 CYS A O 1
ATOM 2352 N N . LYS A 1 315 ? 8.68 -29.141 -33.188 1 88.62 315 LYS A N 1
ATOM 2353 C CA . LYS A 1 315 ? 8.609 -29.297 -34.625 1 88.62 315 LYS A CA 1
ATOM 2354 C C . LYS A 1 315 ? 8.625 -27.953 -35.344 1 88.62 315 LYS A C 1
ATOM 2356 O O . LYS A 1 315 ? 8.219 -26.938 -34.781 1 88.62 315 LYS A O 1
ATOM 2361 N N . VAL A 1 316 ? 9.148 -27.969 -36.5 1 83.5 316 VAL A N 1
ATOM 2362 C CA . VAL A 1 316 ? 9.266 -26.75 -37.281 1 83.5 316 VAL A CA 1
ATOM 2363 C C . VAL A 1 316 ? 7.871 -26.172 -37.562 1 83.5 316 VAL A C 1
ATOM 2365 O O . VAL A 1 316 ? 6.938 -26.922 -37.875 1 83.5 316 VAL A O 1
ATOM 2368 N N . VAL A 1 317 ? 7.652 -24.938 -37.062 1 73.25 317 VAL A N 1
ATOM 2369 C CA . VAL A 1 317 ? 6.379 -24.266 -37.344 1 73.25 317 VAL A CA 1
ATOM 2370 C C . VAL A 1 317 ? 6.312 -23.875 -38.812 1 73.25 317 VAL A C 1
ATOM 2372 O O . VAL A 1 317 ? 7.281 -23.359 -39.375 1 73.25 317 VAL A O 1
ATOM 2375 N N . SER A 1 318 ? 5.629 -24.547 -39.594 1 58.41 318 SER A N 1
ATOM 2376 C CA . SER A 1 318 ? 5.512 -24.062 -40.938 1 58.41 318 SER A CA 1
ATOM 2377 C C . SER A 1 318 ? 5.16 -22.578 -40.969 1 58.41 318 SER A C 1
ATOM 2379 O O . SER A 1 318 ? 4.398 -22.094 -40.125 1 58.41 318 SER A O 1
ATOM 2381 N N . LYS A 1 319 ? 6.121 -21.656 -41.312 1 49.97 319 LYS A N 1
ATOM 2382 C CA . LYS A 1 319 ? 5.93 -20.219 -41.469 1 49.97 319 LYS A CA 1
ATOM 2383 C C . LYS A 1 319 ? 4.473 -19.875 -41.781 1 49.97 319 LYS A C 1
ATOM 2385 O O . LYS A 1 319 ? 4.074 -18.719 -41.719 1 49.97 319 LYS A O 1
ATOM 2390 N N . CYS A 1 320 ? 3.789 -20.766 -42.406 1 47.34 320 CYS A N 1
ATOM 2391 C CA . CYS A 1 320 ? 2.482 -20.312 -42.906 1 47.34 320 CYS A CA 1
ATOM 2392 C C . CYS A 1 320 ? 1.493 -20.203 -41.75 1 47.34 320 CYS A C 1
ATOM 2394 O O . CYS A 1 320 ? 0.385 -19.688 -41.906 1 47.34 320 CYS A O 1
ATOM 2396 N N . ASN A 1 321 ? 1.683 -20.984 -40.781 1 43.44 321 ASN A N 1
ATOM 2397 C CA . ASN A 1 321 ? 0.508 -21.141 -39.938 1 43.44 321 ASN A CA 1
ATOM 2398 C C . ASN A 1 321 ? 0.274 -19.906 -39.062 1 43.44 321 ASN A C 1
ATOM 2400 O O . ASN A 1 321 ? -0.709 -19.844 -38.344 1 43.44 321 ASN A O 1
ATOM 2404 N N . GLY A 1 322 ? 1.29 -19.328 -38.375 1 41.5 322 GLY A N 1
ATOM 2405 C CA . GLY A 1 322 ? 0.747 -18.453 -37.375 1 41.5 322 GLY A CA 1
ATOM 2406 C C . GLY A 1 322 ? 0.002 -17.266 -37.938 1 41.5 322 GLY A C 1
ATOM 2407 O O . GLY A 1 322 ? -1.228 -17.266 -38.031 1 41.5 322 GLY A O 1
ATOM 2408 N N . PHE A 1 323 ? 0.52 -15.914 -37.844 1 39.81 323 PHE A N 1
ATOM 2409 C CA . PHE A 1 323 ? -0.338 -14.758 -38.094 1 39.81 323 PHE A CA 1
ATOM 2410 C C . PHE A 1 323 ? -0.777 -14.703 -39.531 1 39.81 323 PHE A C 1
ATOM 2412 O O . PHE A 1 323 ? -1.948 -14.453 -39.844 1 39.81 323 PHE A O 1
ATOM 2419 N N . SER A 1 324 ? 0.228 -14.133 -40.438 1 37.12 324 SER A N 1
ATOM 2420 C CA . SER A 1 324 ? -0.133 -13.523 -41.719 1 37.12 324 SER A CA 1
ATOM 2421 C C . SER A 1 324 ? -0.506 -14.586 -42.75 1 37.12 324 SER A C 1
ATOM 2423 O O . SER A 1 324 ? 0.045 -15.688 -42.719 1 37.12 324 SER A O 1
ATOM 2425 N N . GLU A 1 325 ? -1.737 -14.508 -43.281 1 38.31 325 GLU A N 1
ATOM 2426 C CA . GLU A 1 325 ? -2.102 -15.117 -44.562 1 38.31 325 GLU A CA 1
ATOM 2427 C C . GLU A 1 325 ? -0.879 -15.289 -45.438 1 38.31 325 GLU A C 1
ATOM 2429 O O . GLU A 1 325 ? -0.23 -14.305 -45.812 1 38.31 325 GLU A O 1
ATOM 2434 N N . CYS A 1 326 ? 0.015 -16.094 -45.094 1 39.97 326 CYS A N 1
ATOM 2435 C CA . CYS A 1 326 ? 1.13 -16.328 -46 1 39.97 326 CYS A CA 1
ATOM 2436 C C . CYS A 1 326 ? 0.629 -16.641 -47.406 1 39.97 326 CYS A C 1
ATOM 2438 O O . CYS A 1 326 ? -0.096 -17.609 -47.625 1 39.97 326 CYS A O 1
ATOM 2440 N N . TYR A 1 327 ? 0.184 -15.758 -48.062 1 37.31 327 TYR A N 1
ATOM 2441 C CA . TYR A 1 327 ? -0.12 -16.031 -49.469 1 37.31 327 TYR A CA 1
ATOM 2442 C C . TYR A 1 327 ? 1.054 -16.734 -50.156 1 37.31 327 TYR A C 1
ATOM 2444 O O . TYR A 1 327 ? 0.894 -17.328 -51.219 1 37.31 327 TYR A O 1
ATOM 2452 N N . GLY A 1 328 ? 2.385 -16.312 -49.781 1 36.91 328 GLY A N 1
ATOM 2453 C CA . GLY A 1 328 ? 3.477 -16.828 -50.594 1 36.91 328 GLY A CA 1
ATOM 2454 C C . GLY A 1 328 ? 3.973 -18.188 -50.125 1 36.91 328 GLY A C 1
ATOM 2455 O O . GLY A 1 328 ? 3.459 -18.75 -49.156 1 36.91 328 GLY A O 1
ATOM 2456 N N . GLU A 1 329 ? 4.805 -18.891 -51 1 36.59 329 GLU A N 1
ATOM 2457 C CA . GLU A 1 329 ? 5.434 -20.188 -50.812 1 36.59 329 GLU A CA 1
ATOM 2458 C C . GLU A 1 329 ? 6.227 -20.234 -49.5 1 36.59 329 GLU A C 1
ATOM 2460 O O . GLU A 1 329 ? 7.031 -19.344 -49.219 1 36.59 329 GLU A O 1
ATOM 2465 N N . CYS A 1 330 ? 5.629 -20.594 -48.438 1 42.31 330 CYS A N 1
ATOM 2466 C CA . CYS A 1 330 ? 6.309 -20.828 -47.188 1 42.31 330 CYS A CA 1
ATOM 2467 C C . CYS A 1 330 ? 7.555 -21.688 -47.375 1 42.31 330 CYS A C 1
ATOM 2469 O O . CYS A 1 330 ? 7.469 -22.828 -47.844 1 42.31 330 CYS A O 1
ATOM 2471 N N . ILE A 1 331 ? 8.727 -21.094 -47.875 1 36.19 331 ILE A N 1
ATOM 2472 C CA . ILE A 1 331 ? 9.961 -21.828 -48.125 1 36.19 331 ILE A CA 1
ATOM 2473 C C . ILE A 1 331 ? 10.609 -22.219 -46.781 1 36.19 331 ILE A C 1
ATOM 2475 O O . ILE A 1 331 ? 10.773 -21.375 -45.906 1 36.19 331 ILE A O 1
ATOM 2479 N N . LYS A 1 332 ? 10.531 -23.406 -46.375 1 36.28 332 LYS A N 1
ATOM 2480 C CA . LYS A 1 332 ? 11.336 -24 -45.312 1 36.28 332 LYS A CA 1
ATOM 2481 C C . LYS A 1 332 ? 12.805 -23.641 -45.469 1 36.28 332 LYS A C 1
ATOM 2483 O O . LYS A 1 332 ? 13.453 -24.094 -46.438 1 36.28 332 LYS A O 1
ATOM 2488 N N . LYS A 1 333 ? 13.32 -22.5 -45.094 1 36 333 LYS A N 1
ATOM 2489 C CA . LYS A 1 333 ? 14.766 -22.297 -45.188 1 36 333 LYS A CA 1
ATOM 2490 C C . LYS A 1 333 ? 15.516 -23.234 -44.25 1 36 333 LYS A C 1
ATOM 2492 O O . LYS A 1 333 ? 15.383 -23.141 -43.031 1 36 333 LYS A O 1
ATOM 2497 N N . ARG A 1 334 ? 15.859 -24.516 -44.688 1 30.89 334 ARG A N 1
ATOM 2498 C CA . ARG A 1 334 ? 16.844 -25.406 -44.062 1 30.89 334 ARG A CA 1
ATOM 2499 C C . ARG A 1 334 ? 18.141 -24.656 -43.781 1 30.89 334 ARG A C 1
ATOM 2501 O O . ARG A 1 334 ? 18.688 -24 -44.688 1 30.89 334 ARG A O 1
ATOM 2508 N N . MET A 1 335 ? 18.359 -24.156 -42.562 1 28.47 335 MET A N 1
ATOM 2509 C CA . MET A 1 335 ? 19.75 -23.766 -42.312 1 28.47 335 MET A CA 1
ATOM 2510 C C . MET A 1 335 ? 20.703 -24.828 -42.812 1 28.47 335 MET A C 1
ATOM 2512 O O . MET A 1 335 ? 20.438 -26.031 -42.719 1 28.47 335 MET A O 1
ATOM 2516 N N . ASP A 1 336 ? 21.406 -24.625 -43.938 1 28.41 336 ASP A N 1
ATOM 2517 C CA . ASP A 1 336 ? 22.578 -25.406 -44.312 1 28.41 336 ASP A CA 1
ATOM 2518 C C . ASP A 1 336 ? 23.391 -25.828 -43.125 1 28.41 336 ASP A C 1
ATOM 2520 O O . ASP A 1 336 ? 23.5 -25.094 -42.125 1 28.41 336 ASP A O 1
ATOM 2524 N N . PRO A 1 337 ? 23.906 -27.219 -43.031 1 27.45 337 PRO A N 1
ATOM 2525 C CA . PRO A 1 337 ? 24.891 -27.578 -42 1 27.45 337 PRO A CA 1
ATOM 2526 C C . PRO A 1 337 ? 26.016 -26.562 -41.875 1 27.45 337 PRO A C 1
ATOM 2528 O O . PRO A 1 337 ? 26.328 -25.875 -42.844 1 27.45 337 PRO A O 1
ATOM 2531 N N . MET B 1 1 ? 12.648 27.328 -63.906 1 19.66 1 MET B N 1
ATOM 2532 C CA . MET B 1 1 ? 11.375 28.031 -63.969 1 19.66 1 MET B CA 1
ATOM 2533 C C . MET B 1 1 ? 11.508 29.484 -63.531 1 19.66 1 MET B C 1
ATOM 2535 O O . MET B 1 1 ? 12 29.734 -62.406 1 19.66 1 MET B O 1
ATOM 2539 N N . THR B 1 2 ? 11.367 30.484 -64.312 1 22.89 2 THR B N 1
ATOM 2540 C CA . THR B 1 2 ? 11.93 31.828 -64.438 1 22.89 2 THR B CA 1
ATOM 2541 C C . THR B 1 2 ? 11.18 32.781 -63.5 1 22.89 2 THR B C 1
ATOM 2543 O O . THR B 1 2 ? 11.711 33.844 -63.156 1 22.89 2 THR B O 1
ATOM 2546 N N . GLN B 1 3 ? 9.836 32.5 -63.094 1 24.52 3 GLN B N 1
ATOM 2547 C CA . GLN B 1 3 ? 9.062 33.719 -63.281 1 24.52 3 GLN B CA 1
ATOM 2548 C C . GLN B 1 3 ? 9.422 34.781 -62.25 1 24.52 3 GLN B C 1
ATOM 2550 O O . GLN B 1 3 ? 9.938 34.438 -61.188 1 24.52 3 GLN B O 1
ATOM 2555 N N . LEU B 1 4 ? 8.672 35.938 -62.25 1 26.92 4 LEU B N 1
ATOM 2556 C CA . LEU B 1 4 ? 8.648 37.406 -62.219 1 26.92 4 LEU B CA 1
ATOM 2557 C C . LEU B 1 4 ? 8.391 37.906 -60.781 1 26.92 4 LEU B C 1
ATOM 2559 O O . LEU B 1 4 ? 7.391 37.531 -60.156 1 26.92 4 LEU B O 1
ATOM 2563 N N . THR B 1 5 ? 9.391 38.25 -59.938 1 29.64 5 THR B N 1
ATOM 2564 C CA . THR B 1 5 ? 9.625 38.719 -58.594 1 29.64 5 THR B CA 1
ATOM 2565 C C . THR B 1 5 ? 8.992 40.094 -58.375 1 29.64 5 THR B C 1
ATOM 2567 O O . THR B 1 5 ? 9.531 41.125 -58.812 1 29.64 5 THR B O 1
ATOM 2570 N N . ILE B 1 6 ? 7.539 40.219 -58.531 1 25.33 6 ILE B N 1
ATOM 2571 C CA . ILE B 1 6 ? 6.887 41.5 -58.656 1 25.33 6 ILE B CA 1
ATOM 2572 C C . ILE B 1 6 ? 7.113 42.312 -57.375 1 25.33 6 ILE B C 1
ATOM 2574 O O . ILE B 1 6 ? 6.98 41.781 -56.281 1 25.33 6 ILE B O 1
ATOM 2578 N N . SER B 1 7 ? 7.719 43.562 -57.312 1 25.94 7 SER B N 1
ATOM 2579 C CA . SER B 1 7 ? 8.312 44.594 -56.469 1 25.94 7 SER B CA 1
ATOM 2580 C C . SER B 1 7 ? 7.238 45.406 -55.781 1 25.94 7 SER B C 1
ATOM 2582 O O . SER B 1 7 ? 6.777 46.438 -56.281 1 25.94 7 SER B O 1
ATOM 2584 N N . ALA B 1 8 ? 6.219 44.75 -54.938 1 25.34 8 ALA B N 1
ATOM 2585 C CA . ALA B 1 8 ? 4.914 45.344 -54.656 1 25.34 8 ALA B CA 1
ATOM 2586 C C . ALA B 1 8 ? 5.051 46.594 -53.781 1 25.34 8 ALA B C 1
ATOM 2588 O O . ALA B 1 8 ? 5.348 46.5 -52.594 1 25.34 8 ALA B O 1
ATOM 2589 N N . ALA B 1 9 ? 5.652 47.75 -54.062 1 25.92 9 ALA B N 1
ATOM 2590 C CA . ALA B 1 9 ? 5.793 49.062 -53.469 1 25.92 9 ALA B CA 1
ATOM 2591 C C . ALA B 1 9 ? 4.43 49.656 -53.125 1 25.92 9 ALA B C 1
ATOM 2593 O O . ALA B 1 9 ? 4.273 50.344 -52.094 1 25.92 9 ALA B O 1
ATOM 2594 N N . THR B 1 10 ? 3.377 49.781 -54.031 1 23.92 10 THR B N 1
ATOM 2595 C CA . THR B 1 10 ? 2.555 50.969 -54.219 1 23.92 10 THR B CA 1
ATOM 2596 C C . THR B 1 10 ? 1.461 51.062 -53.156 1 23.92 10 THR B C 1
ATOM 2598 O O . THR B 1 10 ? 0.631 51.969 -53.188 1 23.92 10 THR B O 1
ATOM 2601 N N . MET B 1 11 ? 1.116 50.094 -52.25 1 21.59 11 MET B N 1
ATOM 2602 C CA . MET B 1 11 ? -0.292 50.188 -51.875 1 21.59 11 MET B CA 1
ATOM 2603 C C . MET B 1 11 ? -0.527 51.344 -50.906 1 21.59 11 MET B C 1
ATOM 2605 O O . MET B 1 11 ? -0.046 51.281 -49.75 1 21.59 11 MET B O 1
ATOM 2609 N N . GLU B 1 12 ? -0.66 52.656 -51.25 1 24.47 12 GLU B N 1
ATOM 2610 C CA . GLU B 1 12 ? -0.906 54 -50.688 1 24.47 12 GLU B CA 1
ATOM 2611 C C . GLU B 1 12 ? -2.254 54.062 -49.969 1 24.47 12 GLU B C 1
ATOM 2613 O O . GLU B 1 12 ? -2.508 54.969 -49.188 1 24.47 12 GLU B O 1
ATOM 2618 N N . ALA B 1 13 ? -3.41 53.531 -50.531 1 22.22 13 ALA B N 1
ATOM 2619 C CA . ALA B 1 13 ? -4.688 54.219 -50.625 1 22.22 13 ALA B CA 1
ATOM 2620 C C . ALA B 1 13 ? -5.324 54.438 -49.25 1 22.22 13 ALA B C 1
ATOM 2622 O O . ALA B 1 13 ? -5.832 55.5 -48.938 1 22.22 13 ALA B O 1
ATOM 2623 N N . ILE B 1 14 ? -6.012 53.562 -48.562 1 21.3 14 ILE B N 1
ATOM 2624 C CA . ILE B 1 14 ? -7.434 53.688 -48.25 1 21.3 14 ILE B CA 1
ATOM 2625 C C . ILE B 1 14 ? -7.621 54.25 -46.844 1 21.3 14 ILE B C 1
ATOM 2627 O O . ILE B 1 14 ? -8.734 54.656 -46.469 1 21.3 14 ILE B O 1
ATOM 2631 N N . ALA B 1 15 ? -6.77 54.312 -45.812 1 21.91 15 ALA B N 1
ATOM 2632 C CA . ALA B 1 15 ? -7.375 54.156 -44.5 1 21.91 15 ALA B CA 1
ATOM 2633 C C . ALA B 1 15 ? -7.902 55.5 -44 1 21.91 15 ALA B C 1
ATOM 2635 O O . ALA B 1 15 ? -7.16 56.281 -43.375 1 21.91 15 ALA B O 1
ATOM 2636 N N . ALA B 1 16 ? -8.516 56.344 -44.688 1 24.56 16 ALA B N 1
ATOM 2637 C CA . ALA B 1 16 ? -8.953 57.688 -44.281 1 24.56 16 ALA B CA 1
ATOM 2638 C C . ALA B 1 16 ? -9.984 57.594 -43.156 1 24.56 16 ALA B C 1
ATOM 2640 O O . A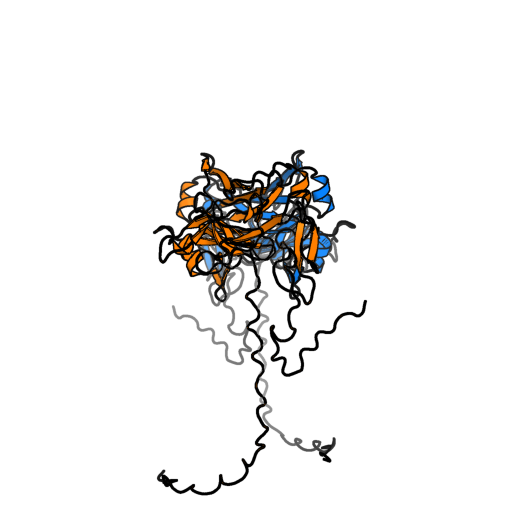LA B 1 16 ? -10.125 58.531 -42.375 1 24.56 16 ALA B O 1
ATOM 2641 N N . ALA B 1 17 ? -11.031 56.75 -43.281 1 22.44 17 ALA B N 1
ATOM 2642 C CA . ALA B 1 17 ? -12.359 57.25 -43 1 22.44 17 ALA B CA 1
ATOM 2643 C C . ALA B 1 17 ? -12.523 57.531 -41.5 1 22.44 17 ALA B C 1
ATOM 2645 O O . ALA B 1 17 ? -13.023 58.594 -41.125 1 22.44 17 ALA B O 1
ATOM 2646 N N . ALA B 1 18 ? -12.953 56.594 -40.594 1 22.53 18 ALA B N 1
ATOM 2647 C CA . ALA B 1 18 ? -14.133 56.656 -39.75 1 22.53 18 ALA B CA 1
ATOM 2648 C C . ALA B 1 18 ? -13.82 57.375 -38.438 1 22.53 18 ALA B C 1
ATOM 2650 O O . ALA B 1 18 ? -14.719 57.656 -37.625 1 22.53 18 ALA B O 1
ATOM 2651 N N . ALA B 1 19 ? -12.641 57.5 -37.844 1 23.34 19 ALA B N 1
ATOM 2652 C CA . ALA B 1 19 ? -12.688 57.469 -36.375 1 23.34 19 ALA B CA 1
ATOM 2653 C C . ALA B 1 19 ? -13.227 58.781 -35.812 1 23.34 19 ALA B C 1
ATOM 2655 O O . ALA B 1 19 ? -12.477 59.75 -35.688 1 23.34 19 ALA B O 1
ATOM 2656 N N . LEU B 1 20 ? -14.32 59.25 -36.281 1 26.34 20 LEU B N 1
ATOM 2657 C CA . LEU B 1 20 ? -14.875 60.438 -35.688 1 26.34 20 LEU B CA 1
ATOM 2658 C C . LEU B 1 20 ? -15.281 60.188 -34.219 1 26.34 20 LEU B C 1
ATOM 2660 O O . LEU B 1 20 ? -16.203 60.844 -33.719 1 26.34 20 LEU B O 1
ATOM 2664 N N . LEU B 1 21 ? -15.078 58.969 -33.656 1 24.42 21 LEU B N 1
ATOM 2665 C CA . LEU B 1 21 ? -15.898 58.656 -32.5 1 24.42 21 LEU B CA 1
ATOM 2666 C C . LEU B 1 21 ? -15.836 59.781 -31.469 1 24.42 21 LEU B C 1
ATOM 2668 O O . LEU B 1 21 ? -14.828 60.469 -31.375 1 24.42 21 LEU B O 1
ATOM 2672 N N . MET B 1 22 ? -16.781 59.688 -30.406 1 26.88 22 MET B N 1
ATOM 2673 C CA . MET B 1 22 ? -17.547 60.406 -29.391 1 26.88 22 MET B CA 1
ATOM 2674 C C . MET B 1 22 ? -16.625 60.906 -28.281 1 26.88 22 MET B C 1
ATOM 2676 O O . MET B 1 22 ? -15.789 60.188 -27.766 1 26.88 22 MET B O 1
ATOM 2680 N N . LEU B 1 23 ? -16.453 62.156 -28.188 1 28.53 23 LEU B N 1
ATOM 2681 C CA . LEU B 1 23 ? -15.812 63 -27.172 1 28.53 23 LEU B CA 1
ATOM 2682 C C . LEU B 1 23 ? -16.453 62.75 -25.812 1 28.53 23 LEU B C 1
ATOM 2684 O O . LEU B 1 23 ? -17.406 63.438 -25.438 1 28.53 23 LEU B O 1
ATOM 2688 N N . LEU B 1 24 ? -17.016 61.531 -25.516 1 31.94 24 LEU B N 1
ATOM 2689 C CA . LEU B 1 24 ? -17.703 61.531 -24.219 1 31.94 24 LEU B CA 1
ATOM 2690 C C . LEU B 1 24 ? -16.797 62.062 -23.125 1 31.94 24 LEU B C 1
ATOM 2692 O O . LEU B 1 24 ? -15.617 61.688 -23.047 1 31.94 24 LEU B O 1
ATOM 2696 N N . SER B 1 25 ? -17.219 63.219 -22.562 1 29.8 25 SER B N 1
ATOM 2697 C CA . SER B 1 25 ? -16.672 63.938 -21.422 1 29.8 25 SER B CA 1
ATOM 2698 C C . SER B 1 25 ? -16.344 63 -20.281 1 29.8 25 SER B C 1
ATOM 2700 O O . SER B 1 25 ? -17.203 62.219 -19.828 1 29.8 25 SER B O 1
ATOM 2702 N N . THR B 1 26 ? -15.195 62.531 -20.234 1 35.25 26 THR B N 1
ATOM 2703 C CA . THR B 1 26 ? -14.625 61.75 -19.141 1 35.25 26 THR B CA 1
ATOM 2704 C C . THR B 1 26 ? -14.844 62.438 -17.797 1 35.25 26 THR B C 1
ATOM 2706 O O . THR B 1 26 ? -14.25 63.5 -17.531 1 35.25 26 THR B O 1
ATOM 2709 N N . GLY B 1 27 ? -16.141 62.5 -17.328 1 38.25 27 GLY B N 1
ATOM 2710 C CA . GLY B 1 27 ? -16.328 62.969 -15.961 1 38.25 27 GLY B CA 1
ATOM 2711 C C . GLY B 1 27 ? -15.266 62.469 -15 1 38.25 27 GLY B C 1
ATOM 2712 O O . GLY B 1 27 ? -14.594 61.469 -15.289 1 38.25 27 GLY B O 1
ATOM 2713 N N . PRO B 1 28 ? -14.938 63.312 -14.031 1 35.62 28 PRO B N 1
ATOM 2714 C CA . PRO B 1 28 ? -13.859 62.938 -13.109 1 35.62 28 PRO B CA 1
ATOM 2715 C C . PRO B 1 28 ? -14.047 61.562 -12.508 1 35.62 28 PRO B C 1
ATOM 2717 O O . PRO B 1 28 ? -15.164 61.188 -12.148 1 35.62 28 PRO B O 1
ATOM 2720 N N . SER B 1 29 ? -13.352 60.594 -13.023 1 36.59 29 SER B N 1
ATOM 2721 C CA . SER B 1 29 ? -13.25 59.281 -12.391 1 36.59 29 SER B CA 1
ATOM 2722 C C . SER B 1 29 ? -13.078 59.406 -10.883 1 36.59 29 SER B C 1
ATOM 2724 O O . SER B 1 29 ? -12.117 60.031 -10.414 1 36.59 29 SER B O 1
ATOM 2726 N N . VAL B 1 30 ? -14.188 59.562 -10.125 1 38.62 30 VAL B N 1
ATOM 2727 C CA . VAL B 1 30 ? -14.031 59.406 -8.68 1 38.62 30 VAL B CA 1
ATOM 2728 C C . VAL B 1 30 ? -13.023 58.312 -8.383 1 38.62 30 VAL B C 1
ATOM 2730 O O . VAL B 1 30 ? -13.133 57.188 -8.914 1 38.62 30 VAL B O 1
ATOM 2733 N N . ALA B 1 31 ? -11.875 58.688 -7.988 1 37.03 31 ALA B N 1
ATOM 2734 C CA . ALA B 1 31 ? -10.891 57.781 -7.398 1 37.03 31 ALA B CA 1
ATOM 2735 C C . ALA B 1 31 ? -11.562 56.75 -6.469 1 37.03 31 ALA B C 1
ATOM 2737 O O . ALA B 1 31 ? -12.18 57.125 -5.469 1 37.03 31 ALA B O 1
ATOM 2738 N N . ALA B 1 32 ? -12.078 55.719 -6.973 1 40.41 32 ALA B N 1
ATOM 2739 C CA . ALA B 1 32 ? -12.383 54.625 -6.066 1 40.41 32 ALA B CA 1
ATOM 2740 C C . ALA B 1 32 ? -11.312 54.5 -4.984 1 40.41 32 ALA B C 1
ATOM 2742 O O . ALA B 1 32 ? -10.117 54.469 -5.285 1 40.41 32 ALA B O 1
ATOM 2743 N N . GLY B 1 33 ? -11.547 55.062 -3.818 1 36.38 33 GLY B N 1
ATOM 2744 C CA . GLY B 1 33 ? -10.617 54.844 -2.719 1 36.38 33 GLY B CA 1
ATOM 2745 C C . GLY B 1 33 ? -10 53.469 -2.727 1 36.38 33 GLY B C 1
ATOM 2746 O O . GLY B 1 33 ? -10.602 52.531 -3.225 1 36.38 33 GLY B O 1
ATOM 2747 N N . ASP B 1 34 ? -8.703 53.438 -2.875 1 38.25 34 ASP B N 1
ATOM 2748 C CA . ASP B 1 34 ? -7.953 52.188 -2.699 1 38.25 34 ASP B CA 1
ATOM 2749 C C . ASP B 1 34 ? -8.57 51.312 -1.603 1 38.25 34 ASP B C 1
ATOM 2751 O O . ASP B 1 34 ? -8.789 51.781 -0.483 1 38.25 34 ASP B O 1
ATOM 2755 N N . PRO B 1 35 ? -9.422 50.344 -1.886 1 44.25 35 PRO B N 1
ATOM 2756 C CA . PRO B 1 35 ? -9.938 49.562 -0.76 1 44.25 35 PRO B CA 1
ATOM 2757 C C . PRO B 1 35 ? -8.898 49.375 0.342 1 44.25 35 PRO B C 1
ATOM 2759 O O . PRO B 1 35 ? -7.715 49.188 0.052 1 44.25 35 PRO B O 1
ATOM 2762 N N . SER B 1 36 ? -8.977 50.062 1.432 1 46.97 36 SER B N 1
ATOM 2763 C CA . SER B 1 36 ? -8.117 49.906 2.596 1 46.97 36 SER B CA 1
ATOM 2764 C C . SER B 1 36 ? -7.68 48.438 2.738 1 46.97 36 SER B C 1
ATOM 2766 O O . SER B 1 36 ? -8.477 47.531 2.523 1 46.97 36 SER B O 1
ATOM 2768 N N . PRO B 1 37 ? -6.418 48.219 2.676 1 56.25 37 PRO B N 1
ATOM 2769 C CA . PRO B 1 37 ? -5.922 46.844 2.789 1 56.25 37 PRO B CA 1
ATOM 2770 C C . PRO B 1 37 ? -6.613 46.062 3.904 1 56.25 37 PRO B C 1
ATOM 2772 O O . PRO B 1 37 ? -6.875 46.594 4.977 1 56.25 37 PRO B O 1
ATOM 2775 N N . LEU B 1 38 ? -7.391 45 3.59 1 65.31 38 LEU B N 1
ATOM 2776 C CA . LEU B 1 38 ? -8.109 44.156 4.535 1 65.31 38 LEU B CA 1
ATOM 2777 C C . LEU B 1 38 ? -7.234 43.812 5.738 1 65.31 38 LEU B C 1
ATOM 2779 O O . LEU B 1 38 ? -6.074 43.438 5.578 1 65.31 38 LEU B O 1
ATOM 2783 N N . THR B 1 39 ? -7.633 44.375 6.898 1 81.44 39 THR B N 1
ATOM 2784 C CA . THR B 1 39 ? -6.973 44.062 8.164 1 81.44 39 THR B CA 1
ATOM 2785 C C . THR B 1 39 ? -6.98 42.562 8.445 1 81.44 39 THR B C 1
ATOM 2787 O O . THR B 1 39 ? -8.039 41.938 8.469 1 81.44 39 THR B O 1
ATOM 2790 N N . ILE B 1 40 ? -5.801 42.031 8.523 1 91.12 40 ILE B N 1
ATOM 2791 C CA . ILE B 1 40 ? -5.762 40.594 8.719 1 91.12 40 ILE B CA 1
ATOM 2792 C C . ILE B 1 40 ? -5.309 40.281 10.141 1 91.12 40 ILE B C 1
ATOM 2794 O O . ILE B 1 40 ? -5.43 39.125 10.602 1 91.12 40 ILE B O 1
ATOM 2798 N N . GLY B 1 41 ? -4.906 41.312 10.875 1 93.19 41 GLY B N 1
ATOM 2799 C CA . GLY B 1 41 ? -4.438 41.094 12.234 1 93.19 41 GLY B CA 1
ATOM 2800 C C . GLY B 1 41 ? -5.023 42.062 13.234 1 93.19 41 GLY B C 1
ATOM 2801 O O . GLY B 1 41 ? -5.781 42.969 12.867 1 93.19 41 GLY B O 1
ATOM 2802 N N . MET B 1 42 ? -4.676 41.812 14.531 1 92.38 42 MET B N 1
ATOM 2803 C CA . MET B 1 42 ? -5.07 42.719 15.609 1 92.38 42 MET B CA 1
ATOM 2804 C C . MET B 1 42 ? -4.406 44.094 15.445 1 92.38 42 MET B C 1
ATOM 2806 O O . MET B 1 42 ? -3.336 44.188 14.844 1 92.38 42 MET B O 1
ATOM 2810 N N . PRO B 1 43 ? -5.07 45.094 15.977 1 90.19 43 PRO B N 1
ATOM 2811 C CA . PRO B 1 43 ? -4.484 46.438 15.852 1 90.19 43 PRO B CA 1
ATOM 2812 C C . PRO B 1 43 ? -3.074 46.5 16.422 1 90.19 43 PRO B C 1
ATOM 2814 O O . PRO B 1 43 ? -2.797 45.938 17.484 1 90.19 43 PRO B O 1
ATOM 2817 N N . ASN B 1 44 ? -2.146 47.188 15.75 1 91.81 44 ASN B N 1
ATOM 2818 C CA . ASN B 1 44 ? -0.776 47.469 16.172 1 91.81 44 ASN B CA 1
ATOM 2819 C C . ASN B 1 44 ? 0.073 46.219 16.203 1 91.81 44 ASN B C 1
ATOM 2821 O O . ASN B 1 44 ? 1.036 46.125 16.969 1 91.81 44 ASN B O 1
ATOM 2825 N N . CYS B 1 45 ? -0.376 45.188 15.547 1 95.06 45 CYS B N 1
ATOM 2826 C CA . CYS B 1 45 ? 0.38 43.938 15.5 1 95.06 45 CYS B CA 1
ATOM 2827 C C . CYS B 1 45 ? 1.038 43.75 14.141 1 95.06 45 CYS B C 1
ATOM 2829 O O . CYS B 1 45 ? 0.463 44.125 13.109 1 95.06 45 CYS B O 1
ATOM 2831 N N . VAL B 1 46 ? 2.258 43.219 14.141 1 93.12 46 VAL B N 1
ATOM 2832 C CA . VAL B 1 46 ? 2.92 42.844 12.898 1 93.12 46 VAL B CA 1
ATOM 2833 C C . VAL B 1 46 ? 2.227 41.625 12.289 1 93.12 46 VAL B C 1
ATOM 2835 O O . VAL B 1 46 ? 1.968 40.656 12.984 1 93.12 46 VAL B O 1
ATOM 2838 N N . THR B 1 47 ? 1.884 41.688 10.938 1 94.75 47 THR B N 1
ATOM 2839 C CA . THR B 1 47 ? 1.05 40.656 10.367 1 94.75 47 THR B CA 1
ATOM 2840 C C . THR B 1 47 ? 1.746 40 9.172 1 94.75 47 THR B C 1
ATOM 2842 O O . THR B 1 47 ? 1.09 39.406 8.312 1 94.75 47 THR B O 1
ATOM 2845 N N . SER B 1 48 ? 3.09 40.188 9.047 1 93.62 48 SER B N 1
ATOM 2846 C CA . SER B 1 48 ? 3.795 39.531 7.953 1 93.62 48 SER B CA 1
ATOM 2847 C C . SER B 1 48 ? 5.219 39.156 8.352 1 93.62 48 SER B C 1
ATOM 2849 O O . SER B 1 48 ? 5.812 39.812 9.227 1 93.62 48 SER B O 1
ATOM 2851 N N . CYS B 1 49 ? 5.695 38.125 7.84 1 93.81 49 CYS B N 1
ATOM 2852 C CA . CYS B 1 49 ? 7.086 37.688 7.895 1 93.81 49 CYS B CA 1
ATOM 2853 C C . CYS B 1 49 ? 7.625 37.375 6.496 1 93.81 49 CYS B C 1
ATOM 2855 O O . CYS B 1 49 ? 7.309 36.344 5.91 1 93.81 49 CYS B O 1
ATOM 2857 N N . GLY B 1 50 ? 8.445 38.375 5.918 1 90 50 GLY B N 1
ATOM 2858 C CA . GLY B 1 50 ? 8.789 38.281 4.512 1 90 50 GLY B CA 1
ATOM 2859 C C . GLY B 1 50 ? 7.586 38.375 3.594 1 90 50 GLY B C 1
ATOM 2860 O O . GLY B 1 50 ? 6.828 39.344 3.652 1 90 50 GLY B O 1
ATOM 2861 N N . TYR B 1 51 ? 7.355 37.312 2.805 1 89.88 51 TYR B N 1
ATOM 2862 C CA . TYR B 1 51 ? 6.254 37.344 1.853 1 89.88 51 TYR B CA 1
ATOM 2863 C C . TYR B 1 51 ? 5.043 36.594 2.404 1 89.88 51 TYR B C 1
ATOM 2865 O O . TYR B 1 51 ? 4.008 36.5 1.737 1 89.88 51 TYR B O 1
ATOM 2873 N N . VAL B 1 52 ? 5.137 36.125 3.686 1 95.06 52 VAL B N 1
ATOM 2874 C CA . VAL B 1 52 ? 4.055 35.344 4.254 1 95.06 52 VAL B CA 1
ATOM 2875 C C . VAL B 1 52 ? 3.186 36.219 5.152 1 95.06 52 VAL B C 1
ATOM 2877 O O . VAL B 1 52 ? 3.689 36.875 6.07 1 95.06 52 VAL B O 1
ATOM 2880 N N . ASN B 1 53 ? 1.89 36.219 4.824 1 95.56 53 ASN B N 1
ATOM 2881 C CA . ASN B 1 53 ? 0.934 36.906 5.691 1 95.56 53 ASN B CA 1
ATOM 2882 C C . ASN B 1 53 ? 0.613 36.062 6.93 1 95.56 53 ASN B C 1
ATOM 2884 O O . ASN B 1 53 ? 0.469 34.844 6.848 1 95.56 53 ASN B O 1
ATOM 2888 N N . VAL B 1 54 ? 0.515 36.75 8.07 1 95.62 54 VAL B N 1
ATOM 2889 C CA . VAL B 1 54 ? 0.21 36.094 9.336 1 95.62 54 VAL B CA 1
ATOM 2890 C C . VAL B 1 54 ? -1.092 36.656 9.906 1 95.62 54 VAL B C 1
ATOM 2892 O O . VAL B 1 54 ? -1.075 37.562 10.727 1 95.62 54 VAL B O 1
ATOM 2895 N N . PRO B 1 55 ? -2.156 36.031 9.5 1 95.12 55 PRO B N 1
ATOM 2896 C CA . PRO B 1 55 ? -3.451 36.531 9.969 1 95.12 55 PRO B CA 1
ATOM 2897 C C . PRO B 1 55 ? -3.799 36.062 11.375 1 95.12 55 PRO B C 1
ATOM 2899 O O . PRO B 1 55 ? -3.432 34.938 11.758 1 95.12 55 PRO B O 1
ATOM 2902 N N . TYR B 1 56 ? -4.562 36.875 12.086 1 92.62 56 TYR B N 1
ATOM 2903 C CA . TYR B 1 56 ? -5.172 36.406 13.328 1 92.62 56 TYR B CA 1
ATOM 2904 C C . TYR B 1 56 ? -6.082 35.219 13.062 1 92.62 56 TYR B C 1
ATOM 2906 O O . TYR B 1 56 ? -6.816 35.188 12.07 1 92.62 56 TYR B O 1
ATOM 2914 N N . PRO B 1 57 ? -6.008 34.156 13.828 1 90.12 57 PRO B N 1
ATOM 2915 C CA . PRO B 1 57 ? -5.539 34.125 15.219 1 90.12 57 PRO B CA 1
ATOM 2916 C C . PRO B 1 57 ? -4.035 33.906 15.328 1 90.12 57 PRO B C 1
ATOM 2918 O O . PRO B 1 57 ? -3.49 33.875 16.438 1 90.12 57 PRO B O 1
ATOM 2921 N N . PHE B 1 58 ? -3.41 33.75 14.203 1 91.38 58 PHE B N 1
ATOM 2922 C CA . PHE B 1 58 ? -1.955 33.656 14.25 1 91.38 58 PHE B CA 1
ATOM 2923 C C . PHE B 1 58 ? -1.342 35.031 14.516 1 91.38 58 PHE B C 1
ATOM 2925 O O . PHE B 1 58 ? -1.93 36.062 14.172 1 91.38 58 PHE B O 1
ATOM 2932 N N . GLY B 1 59 ? -0.164 35 15.141 1 92.44 59 GLY B N 1
ATOM 2933 C CA . GLY B 1 59 ? 0.497 36.281 15.398 1 92.44 59 GLY B CA 1
ATOM 2934 C C . GLY B 1 59 ? 1.995 36.125 15.594 1 92.44 59 GLY B C 1
ATOM 2935 O O . GLY B 1 59 ? 2.521 35.031 15.641 1 92.44 59 GLY B O 1
ATOM 2936 N N . LEU B 1 60 ? 2.617 37.281 15.617 1 92.31 60 LEU B N 1
ATOM 2937 C CA . LEU B 1 60 ? 4.062 37.375 15.781 1 92.31 60 LEU B CA 1
ATOM 2938 C C . LEU B 1 60 ? 4.414 38.188 17.016 1 92.31 60 LEU B C 1
ATOM 2940 O O . LEU B 1 60 ? 3.619 39.031 17.469 1 92.31 60 LEU B O 1
ATOM 2944 N N . GLY B 1 61 ? 5.617 37.875 17.562 1 85.62 61 GLY B N 1
ATOM 2945 C CA . GLY B 1 61 ? 6.145 38.75 18.625 1 85.62 61 GLY B CA 1
ATOM 2946 C C . GLY B 1 61 ? 5.82 38.219 20.016 1 85.62 61 GLY B C 1
ATOM 2947 O O . GLY B 1 61 ? 5.539 37.031 20.188 1 85.62 61 GLY B O 1
ATOM 2948 N N . THR B 1 62 ? 6.008 39.156 21.016 1 88.31 62 THR B N 1
ATOM 2949 C CA . THR B 1 62 ? 5.875 38.75 22.422 1 88.31 62 THR B CA 1
ATOM 2950 C C . THR B 1 62 ? 4.574 39.281 23.016 1 88.31 62 THR B C 1
ATOM 2952 O O . THR B 1 62 ? 4.227 38.969 24.141 1 88.31 62 THR B O 1
ATOM 2955 N N . ASP B 1 63 ? 3.844 40.156 22.219 1 92.44 63 ASP B N 1
ATOM 2956 C CA . ASP B 1 63 ? 2.578 40.688 22.703 1 92.44 63 ASP B CA 1
ATOM 2957 C C . ASP B 1 63 ? 1.462 39.656 22.609 1 92.44 63 ASP B C 1
ATOM 2959 O O . ASP B 1 63 ? 1.004 39.312 21.5 1 92.44 63 ASP B O 1
ATOM 2963 N N . PRO B 1 64 ? 0.945 39.188 23.688 1 90.75 64 PRO B N 1
ATOM 2964 C CA . PRO B 1 64 ? -0.06 38.125 23.641 1 90.75 64 PRO B CA 1
ATOM 2965 C C . PRO B 1 64 ? -1.4 38.594 23.094 1 90.75 64 PRO B C 1
ATOM 2967 O O . PRO B 1 64 ? -2.279 37.781 22.812 1 90.75 64 PRO B O 1
ATOM 2970 N N . SER B 1 65 ? -1.574 39.906 22.906 1 92.62 65 SER B N 1
ATOM 2971 C CA . SER B 1 65 ? -2.822 40.406 22.344 1 92.62 65 SER B CA 1
ATOM 2972 C C . SER B 1 65 ? -2.879 40.219 20.844 1 92.62 65 SER B C 1
ATOM 2974 O O . SER B 1 65 ? -3.938 40.344 20.234 1 92.62 65 SER B O 1
ATOM 2976 N N . CYS B 1 66 ? -1.786 39.781 20.25 1 93.62 66 CYS B N 1
ATOM 2977 C CA . CYS B 1 66 ? -1.697 39.688 18.797 1 93.62 66 CYS B CA 1
ATOM 2978 C C . CYS B 1 66 ? -2.047 38.312 18.312 1 93.62 66 CYS B C 1
ATOM 2980 O O . CYS B 1 66 ? -2.164 38.062 17.094 1 93.62 66 CYS B O 1
ATOM 2982 N N . TYR B 1 67 ? -2.201 37.344 19.125 1 89.94 67 TYR B N 1
ATOM 2983 C CA . TYR B 1 67 ? -2.5 35.969 18.734 1 89.94 67 TYR B CA 1
ATOM 2984 C C . TYR B 1 67 ? -3.291 35.281 19.812 1 89.94 67 TYR B C 1
ATOM 2986 O O . TYR B 1 67 ? -3.375 35.75 20.953 1 89.94 67 TYR B O 1
ATOM 2994 N N . LEU B 1 68 ? -3.951 34.219 19.391 1 85.12 68 LEU B N 1
ATOM 2995 C CA . LEU B 1 68 ? -4.527 33.281 20.391 1 85.12 68 LEU B CA 1
ATOM 2996 C C . LEU B 1 68 ? -3.469 32.344 20.922 1 85.12 68 LEU B C 1
ATOM 2998 O O . LEU B 1 68 ? -2.48 32.062 20.25 1 85.12 68 LEU B O 1
ATOM 3002 N N . PRO B 1 69 ? -3.734 31.891 22.141 1 78.88 69 PRO B N 1
ATOM 3003 C CA . PRO B 1 69 ? -2.773 30.922 22.672 1 78.88 69 PRO B CA 1
ATOM 3004 C C . PRO B 1 69 ? -2.549 29.734 21.734 1 78.88 69 PRO B C 1
ATOM 3006 O O . PRO B 1 69 ? -3.512 29.094 21.297 1 78.88 69 PRO B O 1
ATOM 3009 N N . GLY B 1 70 ? -1.293 29.469 21.391 1 78.62 70 GLY B N 1
ATOM 3010 C CA . GLY B 1 70 ? -0.953 28.344 20.531 1 78.62 70 GLY B CA 1
ATOM 3011 C C . GLY B 1 70 ? -0.75 28.75 19.078 1 78.62 70 GLY B C 1
ATOM 3012 O O . GLY B 1 70 ? -0.308 27.938 18.266 1 78.62 70 GLY B O 1
ATOM 3013 N N . TYR B 1 71 ? -1 30.062 18.844 1 86.12 71 TYR B N 1
ATOM 3014 C CA . TYR B 1 71 ? -0.926 30.516 17.453 1 86.12 71 TYR B CA 1
ATOM 3015 C C . TYR B 1 71 ? 0.171 31.547 17.266 1 86.12 71 TYR B C 1
ATOM 3017 O O . TYR B 1 71 ? 0.192 32.281 16.266 1 86.12 71 TYR B O 1
ATOM 3025 N N . ASN B 1 72 ? 1.012 31.609 18.281 1 87.44 72 ASN B N 1
ATOM 3026 C CA . ASN B 1 72 ? 2.168 32.5 18.172 1 87.44 72 ASN B CA 1
ATOM 3027 C C . ASN B 1 72 ? 3.27 31.875 17.312 1 87.44 72 ASN B C 1
ATOM 3029 O O . ASN B 1 72 ? 3.725 30.766 17.594 1 87.44 72 ASN B O 1
ATOM 3033 N N . LEU B 1 73 ? 3.662 32.562 16.297 1 90.31 73 LEU B N 1
ATOM 3034 C CA . LEU B 1 73 ? 4.715 32.094 15.414 1 90.31 73 LEU B CA 1
ATOM 3035 C C . LEU B 1 73 ? 5.977 32.938 15.562 1 90.31 73 LEU B C 1
ATOM 3037 O O . LEU B 1 73 ? 5.949 34 16.203 1 90.31 73 LEU B O 1
ATOM 3041 N N . THR B 1 74 ? 7.043 32.375 15.039 1 90.06 74 THR B N 1
ATOM 3042 C CA . THR B 1 74 ? 8.32 33.062 15.109 1 90.06 74 THR B CA 1
ATOM 3043 C C . THR B 1 74 ? 8.812 33.438 13.719 1 90.06 74 THR B C 1
ATOM 3045 O O . THR B 1 74 ? 8.812 32.625 12.805 1 90.06 74 THR B O 1
ATOM 3048 N N . CYS B 1 75 ? 9.164 34.688 13.578 1 92.31 75 CYS B N 1
ATOM 3049 C CA . CYS B 1 75 ? 9.75 35.125 12.32 1 92.31 75 CYS B CA 1
ATOM 3050 C C . CYS B 1 75 ? 11.266 35.25 12.43 1 92.31 75 CYS B C 1
ATOM 3052 O O . CYS B 1 75 ? 11.781 36.062 13.195 1 92.31 75 CYS B O 1
ATOM 3054 N N . ASP B 1 76 ? 11.945 34.281 11.766 1 89.44 76 ASP B N 1
ATOM 3055 C CA . ASP B 1 76 ? 13.391 34.406 11.625 1 89.44 76 ASP B CA 1
ATOM 3056 C C . ASP B 1 76 ? 13.781 35.5 10.648 1 89.44 76 ASP B C 1
ATOM 3058 O O . ASP B 1 76 ? 13.617 35.344 9.438 1 89.44 76 ASP B O 1
ATOM 3062 N N . THR B 1 77 ? 14.273 36.625 11.117 1 79.06 77 THR B N 1
ATOM 3063 C CA . THR B 1 77 ? 14.453 37.844 10.328 1 79.06 77 THR B CA 1
ATOM 3064 C C . THR B 1 77 ? 15.867 37.906 9.758 1 79.06 77 THR B C 1
ATOM 3066 O O . THR B 1 77 ? 16.391 39 9.5 1 79.06 77 THR B O 1
ATOM 3069 N N . THR B 1 78 ? 16.484 36.781 9.656 1 78.62 78 THR B N 1
ATOM 3070 C CA . THR B 1 78 ? 17.75 36.844 8.945 1 78.62 78 THR B CA 1
ATOM 3071 C C . THR B 1 78 ? 17.578 37.469 7.57 1 78.62 78 THR B C 1
ATOM 3073 O O . THR B 1 78 ? 16.766 37 6.766 1 78.62 78 THR B O 1
ATOM 3076 N N . PRO B 1 79 ? 18.266 38.719 7.383 1 72.69 79 PRO B N 1
ATOM 3077 C CA . PRO B 1 79 ? 18.047 39.469 6.156 1 72.69 79 PRO B CA 1
ATOM 3078 C C . PRO B 1 79 ? 18.25 38.656 4.891 1 72.69 79 PRO B C 1
ATOM 3080 O O . PRO B 1 79 ? 19.281 38 4.734 1 72.69 79 PRO B O 1
ATOM 3083 N N . GLY B 1 80 ? 17.359 38.594 3.951 1 71 80 GLY B N 1
ATOM 3084 C CA . GLY B 1 80 ? 17.375 37.875 2.678 1 71 80 GLY B CA 1
ATOM 3085 C C . GLY B 1 80 ? 16.875 36.438 2.775 1 71 80 GLY B C 1
ATOM 3086 O O . GLY B 1 80 ? 16.703 35.781 1.757 1 71 80 GLY B O 1
ATOM 3087 N N . ASP B 1 81 ? 16.656 36 4.047 1 81.75 81 ASP B N 1
ATOM 3088 C CA . ASP B 1 81 ? 16.203 34.625 4.25 1 81.75 81 ASP B CA 1
ATOM 3089 C C . ASP B 1 81 ? 15.164 34.531 5.363 1 81.75 81 ASP B C 1
ATOM 3091 O O . ASP B 1 81 ? 15.305 33.719 6.289 1 81.75 81 ASP B O 1
ATOM 3095 N N . GLU B 1 82 ? 14.18 35.5 5.246 1 88.75 82 GLU B N 1
ATOM 3096 C CA . GLU B 1 82 ? 13.148 35.5 6.277 1 88.75 82 GLU B CA 1
ATOM 3097 C C . GLU B 1 82 ? 12.312 34.219 6.23 1 88.75 82 GLU B C 1
ATOM 3099 O O . GLU B 1 82 ? 11.828 33.844 5.168 1 88.75 82 GLU B O 1
ATOM 3104 N N . ARG B 1 83 ? 12.219 33.562 7.406 1 92.44 83 ARG B N 1
ATOM 3105 C CA . ARG B 1 83 ? 11.445 32.344 7.5 1 92.44 83 ARG B CA 1
ATOM 3106 C C . ARG B 1 83 ? 10.445 32.406 8.648 1 92.44 83 ARG B C 1
ATOM 3108 O O . ARG B 1 83 ? 10.812 32.75 9.773 1 92.44 83 ARG B O 1
ATOM 3115 N N . LEU B 1 84 ? 9.219 32.156 8.25 1 94.31 84 LEU B N 1
ATOM 3116 C CA . LEU B 1 84 ? 8.203 32 9.289 1 94.31 84 LEU B CA 1
ATOM 3117 C C . LEU B 1 84 ? 8.234 30.594 9.875 1 94.31 84 LEU B C 1
ATOM 3119 O O . LEU B 1 84 ? 8.062 29.609 9.148 1 94.31 84 LEU B O 1
ATOM 3123 N N . LEU B 1 85 ? 8.453 30.531 11.188 1 91.44 85 LEU B N 1
ATOM 3124 C CA . LEU B 1 85 ? 8.664 29.234 11.82 1 91.44 85 LEU B CA 1
ATOM 3125 C C . LEU B 1 85 ? 7.492 28.875 12.727 1 91.44 85 LEU B C 1
ATOM 3127 O O . LEU B 1 85 ? 7.004 29.719 13.484 1 91.44 85 LEU B O 1
ATOM 3131 N N . LEU B 1 86 ? 7.043 27.641 12.602 1 86.31 86 LEU B N 1
ATOM 3132 C CA . LEU B 1 86 ? 5.965 27.109 13.43 1 86.31 86 LEU B CA 1
ATOM 3133 C C . LEU B 1 86 ? 6.484 26.688 14.805 1 86.31 86 LEU B C 1
ATOM 3135 O O . LEU B 1 86 ? 5.785 26.828 15.805 1 86.31 86 LEU B O 1
ATOM 3139 N N . ASP B 1 87 ? 7.648 26.109 14.773 1 76.31 87 ASP B N 1
ATOM 3140 C CA . ASP B 1 87 ? 8.219 25.562 16 1 76.31 87 ASP B CA 1
ATOM 3141 C C . ASP B 1 87 ? 9.484 26.312 16.406 1 76.31 87 ASP B C 1
ATOM 3143 O O . ASP B 1 87 ? 9.977 27.156 15.656 1 76.31 87 ASP B O 1
ATOM 3147 N N . VAL B 1 88 ? 9.906 25.984 17.594 1 72.75 88 VAL B N 1
ATOM 3148 C CA . VAL B 1 88 ? 11.062 26.688 18.156 1 72.75 88 VAL B CA 1
ATOM 3149 C C . VAL B 1 88 ? 12.352 26.141 17.531 1 72.75 88 VAL B C 1
ATOM 3151 O O . VAL B 1 88 ? 13.344 26.859 17.406 1 72.75 88 VAL B O 1
ATOM 3154 N N . ASP B 1 89 ? 12.273 24.906 17.094 1 76.5 89 ASP B N 1
ATOM 3155 C CA . ASP B 1 89 ? 13.477 24.234 16.609 1 76.5 89 ASP B CA 1
ATOM 3156 C C . ASP B 1 89 ? 13.75 24.578 15.148 1 76.5 89 ASP B C 1
ATOM 3158 O O . ASP B 1 89 ? 14.836 24.281 14.633 1 76.5 89 ASP B O 1
ATOM 3162 N N . GLY B 1 90 ? 12.852 25.188 14.5 1 80.19 90 GLY B N 1
ATOM 3163 C CA . GLY B 1 90 ? 13.023 25.578 13.109 1 80.19 90 GLY B CA 1
ATOM 3164 C C . GLY B 1 90 ? 12.82 24.438 12.141 1 80.19 90 GLY B C 1
ATOM 3165 O O . GLY B 1 90 ? 13.289 24.5 11 1 80.19 90 GLY B O 1
ATOM 3166 N N . THR B 1 91 ? 12.188 23.453 12.578 1 86.62 91 THR B N 1
ATOM 3167 C CA . THR B 1 91 ? 11.969 22.281 11.742 1 86.62 91 THR B CA 1
ATOM 3168 C C . THR B 1 91 ? 10.852 22.547 10.727 1 86.62 91 THR B C 1
ATOM 3170 O O . THR B 1 91 ? 10.898 22.031 9.609 1 86.62 91 THR B O 1
ATOM 3173 N N . PHE B 1 92 ? 9.922 23.406 11.141 1 91.06 92 PHE B N 1
ATOM 3174 C CA . PHE B 1 92 ? 8.781 23.672 10.273 1 91.06 92 PHE B CA 1
ATOM 3175 C C . PHE B 1 92 ? 8.758 25.125 9.844 1 91.06 92 PHE B C 1
ATOM 3177 O O . PHE B 1 92 ? 8.664 26.031 10.688 1 91.06 92 PHE B O 1
ATOM 3184 N N . GLN B 1 93 ? 8.844 25.344 8.586 1 93 93 GLN B N 1
ATOM 3185 C CA . GLN B 1 93 ? 8.664 26.672 8 1 93 93 GLN B CA 1
ATOM 3186 C C . GLN B 1 93 ? 7.27 26.812 7.395 1 93 93 GLN B C 1
ATOM 3188 O O . GLN B 1 93 ? 6.852 25.984 6.586 1 93 93 GLN B O 1
ATOM 3193 N N . VAL B 1 94 ? 6.602 27.859 7.777 1 94.06 94 VAL B N 1
ATOM 3194 C CA . VAL B 1 94 ? 5.262 28.094 7.254 1 94.06 94 VAL B CA 1
ATOM 3195 C C . VAL B 1 94 ? 5.355 28.891 5.945 1 94.06 94 VAL B C 1
ATOM 3197 O O . VAL B 1 94 ? 5.973 29.953 5.895 1 94.06 94 VAL B O 1
ATOM 3200 N N . LEU B 1 95 ? 4.711 28.312 4.914 1 95.25 95 LEU B N 1
ATOM 3201 C CA . LEU B 1 95 ? 4.734 28.969 3.607 1 95.25 95 LEU B CA 1
ATOM 3202 C C . LEU B 1 95 ? 3.445 29.75 3.363 1 95.25 95 LEU B C 1
ATOM 3204 O O . LEU B 1 95 ? 3.441 30.734 2.615 1 95.25 95 LEU B O 1
ATOM 3208 N N . TYR B 1 96 ? 2.445 29.281 3.896 1 95.38 96 TYR B N 1
ATOM 3209 C CA . TYR B 1 96 ? 1.136 29.891 3.678 1 95.38 96 TYR B CA 1
ATOM 3210 C C . TYR B 1 96 ? 0.163 29.5 4.785 1 95.38 96 TYR B C 1
ATOM 3212 O O . TYR B 1 96 ? 0.15 28.359 5.234 1 95.38 96 TYR B O 1
ATOM 3220 N N . ILE B 1 97 ? -0.625 30.5 5.211 1 93.62 97 ILE B N 1
ATOM 3221 C CA . ILE B 1 97 ? -1.662 30.25 6.207 1 93.62 97 ILE B CA 1
ATOM 3222 C C . ILE B 1 97 ? -3.039 30.453 5.578 1 93.62 97 ILE B C 1
ATOM 3224 O O . ILE B 1 97 ? -3.393 31.578 5.195 1 93.62 97 ILE B O 1
ATOM 3228 N N . GLY B 1 98 ? -3.742 29.344 5.461 1 90.38 98 GLY B N 1
ATOM 3229 C CA . GLY B 1 98 ? -5.113 29.406 4.98 1 90.38 98 GLY B CA 1
ATOM 3230 C C . GLY B 1 98 ? -6.141 29.375 6.098 1 90.38 98 GLY B C 1
ATOM 3231 O O . GLY B 1 98 ? -5.785 29.422 7.277 1 90.38 98 GLY B O 1
ATOM 3232 N N . ASN B 1 99 ? -7.465 29.328 5.715 1 83.44 99 ASN B N 1
ATOM 3233 C CA . ASN B 1 99 ? -8.547 29.422 6.688 1 83.44 99 ASN B CA 1
ATOM 3234 C C . ASN B 1 99 ? -8.57 28.219 7.621 1 83.44 99 ASN B C 1
ATOM 3236 O O . ASN B 1 99 ? -8.969 28.328 8.781 1 83.44 99 ASN B O 1
ATOM 3240 N N . SER B 1 100 ? -8.141 27.078 7.055 1 85.88 100 SER B N 1
ATOM 3241 C CA . SER B 1 100 ? -8.188 25.906 7.91 1 85.88 100 SER B CA 1
ATOM 3242 C C . SER B 1 100 ? -6.965 25.016 7.699 1 85.88 100 SER B C 1
ATOM 3244 O O . SER B 1 100 ? -6.938 23.875 8.148 1 85.88 100 SER B O 1
ATOM 3246 N N . PHE B 1 101 ? -5.984 25.562 7 1 89.75 101 PHE B N 1
ATOM 3247 C CA . PHE B 1 101 ? -4.812 24.75 6.73 1 89.75 101 PHE B CA 1
ATOM 3248 C C . PHE B 1 101 ? -3.551 25.594 6.68 1 89.75 101 PHE B C 1
ATOM 3250 O O . PHE B 1 101 ? -3.627 26.812 6.512 1 89.75 101 PHE B O 1
ATOM 3257 N N . LEU B 1 102 ? -2.439 24.922 6.898 1 91.06 102 LEU B N 1
ATOM 3258 C CA . LEU B 1 102 ? -1.104 25.484 6.727 1 91.06 102 LEU B CA 1
ATOM 3259 C C . LEU B 1 102 ? -0.321 24.719 5.672 1 91.06 102 LEU B C 1
ATOM 3261 O O . LEU B 1 102 ? -0.381 23.484 5.629 1 91.06 102 LEU B O 1
ATOM 3265 N N . SER B 1 103 ? 0.248 25.422 4.824 1 94.31 103 SER B N 1
ATOM 3266 C CA . SER B 1 103 ? 1.298 24.828 4 1 94.31 103 SER B CA 1
ATOM 3267 C C . SER B 1 103 ? 2.67 25.016 4.637 1 94.31 103 SER B C 1
ATOM 3269 O O . SER B 1 103 ? 3.076 26.141 4.934 1 94.31 103 SER B O 1
ATOM 3271 N N . VAL B 1 104 ? 3.309 23.922 4.867 1 93.44 104 VAL B N 1
ATOM 3272 C CA . VAL B 1 104 ? 4.562 24.047 5.602 1 93.44 104 VAL B CA 1
ATOM 3273 C C . VAL B 1 104 ? 5.656 23.25 4.887 1 93.44 104 VAL B C 1
ATOM 3275 O O . VAL B 1 104 ? 5.363 22.391 4.055 1 93.44 104 VAL B O 1
ATOM 3278 N N . LEU B 1 105 ? 6.875 23.625 5.199 1 94.69 105 LEU B N 1
ATOM 3279 C CA . LEU B 1 105 ? 8.062 22.859 4.836 1 94.69 105 LEU B CA 1
ATOM 3280 C C . LEU B 1 105 ? 8.719 22.25 6.074 1 94.69 105 LEU B C 1
ATOM 3282 O O . LEU B 1 105 ? 9.039 22.969 7.027 1 94.69 105 LEU B O 1
ATOM 3286 N N . ARG B 1 106 ? 8.75 21 6.059 1 94.12 106 ARG B N 1
ATOM 3287 C CA . ARG B 1 106 ? 9.484 20.344 7.133 1 94.12 106 ARG B CA 1
ATOM 3288 C C . ARG B 1 106 ? 10.906 19.984 6.695 1 94.12 106 ARG B C 1
ATOM 3290 O O . ARG B 1 106 ? 11.102 19.359 5.652 1 94.12 106 ARG B O 1
ATOM 3297 N N . GLN B 1 107 ? 11.82 20.312 7.582 1 93.69 107 GLN B N 1
ATOM 3298 C CA . GLN B 1 107 ? 13.203 19.984 7.242 1 93.69 107 GLN B CA 1
ATOM 3299 C C . GLN B 1 107 ? 13.562 18.562 7.68 1 93.69 107 GLN B C 1
ATOM 3301 O O . GLN B 1 107 ? 13.484 18.234 8.867 1 93.69 107 GLN B O 1
ATOM 3306 N N . GLY B 1 108 ? 13.898 17.766 6.633 1 94.75 108 GLY B N 1
ATOM 3307 C CA . GLY B 1 108 ? 14.422 16.453 6.926 1 94.75 108 GLY B CA 1
ATOM 3308 C C . GLY B 1 108 ? 13.344 15.391 7.043 1 94.75 108 GLY B C 1
ATOM 3309 O O . GLY B 1 108 ? 12.156 15.695 6.992 1 94.75 108 GLY B O 1
ATOM 3310 N N . ASP B 1 109 ? 13.766 14.133 7.191 1 96 109 ASP B N 1
ATOM 3311 C CA . ASP B 1 109 ? 12.883 12.992 7.402 1 96 109 ASP B CA 1
ATOM 3312 C C . ASP B 1 109 ? 12.531 12.828 8.883 1 96 109 ASP B C 1
ATOM 3314 O O . ASP B 1 109 ? 13.086 13.531 9.734 1 96 109 ASP B O 1
ATOM 3318 N N . ILE B 1 110 ? 11.586 12.055 9.156 1 95.69 110 ILE B N 1
ATOM 3319 C CA . ILE B 1 110 ? 11.258 11.711 10.539 1 95.69 110 ILE B CA 1
ATOM 3320 C C . ILE B 1 110 ? 12.344 10.812 11.125 1 95.69 110 ILE B C 1
ATOM 3322 O O . ILE B 1 110 ? 12.617 9.727 10.594 1 95.69 110 ILE B O 1
ATOM 3326 N N . LYS B 1 111 ? 12.922 11.289 12.195 1 94.12 111 LYS B N 1
ATOM 3327 C CA . LYS B 1 111 ? 14.008 10.523 12.805 1 94.12 111 LYS B CA 1
ATOM 3328 C C . LYS B 1 111 ? 13.477 9.273 13.492 1 94.12 111 LYS B C 1
ATOM 3330 O O . LYS B 1 111 ? 12.57 9.352 14.32 1 94.12 111 LYS B O 1
ATOM 3335 N N . ILE B 1 112 ? 14.055 8.117 13.102 1 95.5 112 ILE B N 1
ATOM 3336 C CA . ILE B 1 112 ? 13.648 6.828 13.633 1 95.5 112 ILE B CA 1
ATOM 3337 C C . ILE B 1 112 ? 14.797 6.203 14.414 1 95.5 112 ILE B C 1
ATOM 3339 O O . ILE B 1 112 ? 15.922 6.113 13.914 1 95.5 112 ILE B O 1
ATOM 3343 N N . HIS B 1 113 ? 14.516 5.859 15.602 1 95.12 113 HIS B N 1
ATOM 3344 C CA . HIS B 1 113 ? 15.438 5.039 16.375 1 95.12 113 HIS B CA 1
ATOM 3345 C C . HIS B 1 113 ? 15.25 3.555 16.062 1 95.12 113 HIS B C 1
ATOM 3347 O O . HIS B 1 113 ? 14.18 3 16.328 1 95.12 113 HIS B O 1
ATOM 3353 N N . LEU B 1 114 ? 16.297 2.941 15.562 1 91.25 114 LEU B N 1
ATOM 3354 C CA . LEU B 1 114 ? 16.203 1.544 15.148 1 91.25 114 LEU B CA 1
ATOM 3355 C C . LEU B 1 114 ? 16.688 0.618 16.266 1 91.25 114 LEU B C 1
ATOM 3357 O O . LEU B 1 114 ? 17.75 0.849 16.844 1 91.25 114 LEU B O 1
ATOM 3361 N N . ASP B 1 115 ? 15.953 -0.371 16.5 1 90.5 115 ASP B N 1
ATOM 3362 C CA . ASP B 1 115 ? 16.344 -1.406 17.453 1 90.5 115 ASP B CA 1
ATOM 3363 C C . ASP B 1 115 ? 17.172 -2.494 16.781 1 90.5 115 ASP B C 1
ATOM 3365 O O . ASP B 1 115 ? 17.281 -2.521 15.562 1 90.5 115 ASP B O 1
ATOM 3369 N N . ALA B 1 116 ? 17.672 -3.391 17.578 1 85.06 116 ALA B N 1
ATOM 3370 C CA . ALA B 1 116 ? 18.531 -4.457 17.078 1 85.06 116 ALA B CA 1
ATOM 3371 C C . ALA B 1 116 ? 17.766 -5.426 16.203 1 85.06 116 ALA B C 1
ATOM 3373 O O . ALA B 1 116 ? 18.328 -6.039 15.289 1 85.06 116 ALA B O 1
ATOM 3374 N N . ASP B 1 117 ? 16.484 -5.492 16.438 1 85.19 117 ASP B N 1
ATOM 3375 C CA . ASP B 1 117 ? 15.688 -6.449 15.68 1 85.19 117 ASP B CA 1
ATOM 3376 C C . ASP B 1 117 ? 15.227 -5.848 14.359 1 85.19 117 ASP B C 1
ATOM 3378 O O . ASP B 1 117 ? 14.562 -6.516 13.562 1 85.19 117 ASP B O 1
ATOM 3382 N N . GLY B 1 118 ? 15.539 -4.633 14.164 1 87.06 118 GLY B N 1
ATOM 3383 C CA . GLY B 1 118 ? 15.219 -3.986 12.906 1 87.06 118 GLY B CA 1
ATOM 3384 C C . GLY B 1 118 ? 13.977 -3.113 12.984 1 87.06 118 GLY B C 1
ATOM 3385 O O . GLY B 1 118 ? 13.711 -2.32 12.078 1 87.06 118 GLY B O 1
ATOM 3386 N N . ASN B 1 119 ? 13.227 -3.307 14.07 1 92.69 119 ASN B N 1
ATOM 3387 C CA . ASN B 1 119 ? 12.094 -2.42 14.289 1 92.69 119 ASN B CA 1
ATOM 3388 C C . ASN B 1 119 ? 12.547 -1.026 14.719 1 92.69 119 ASN B C 1
ATOM 3390 O O . ASN B 1 119 ? 13.727 -0.811 15 1 92.69 119 ASN B O 1
ATOM 3394 N N . GLY B 1 120 ? 11.688 -0.081 14.625 1 94.56 120 GLY B N 1
ATOM 3395 C CA . GLY B 1 120 ? 12.055 1.277 14.992 1 94.56 120 GLY B CA 1
ATOM 3396 C C . GLY B 1 120 ? 10.867 2.102 15.469 1 94.56 120 GLY B C 1
ATOM 3397 O O . GLY B 1 120 ? 9.719 1.707 15.281 1 94.56 120 GLY B O 1
ATOM 3398 N N . LYS B 1 121 ? 11.273 3.123 16.125 1 95.56 121 LYS B N 1
ATOM 3399 C CA . LYS B 1 121 ? 10.281 4.066 16.625 1 95.56 121 LYS B CA 1
ATOM 3400 C C . LYS B 1 121 ? 10.742 5.508 16.438 1 95.56 121 LYS B C 1
ATOM 3402 O O . LYS B 1 121 ? 11.938 5.801 16.516 1 95.56 121 LYS B O 1
ATOM 3407 N N . GLY B 1 122 ? 9.789 6.289 16.109 1 94.25 122 GLY B N 1
ATOM 3408 C CA . GLY B 1 122 ? 10.008 7.719 15.984 1 94.25 122 GLY B CA 1
ATOM 3409 C C . GLY B 1 122 ? 8.773 8.539 16.281 1 94.25 122 GLY B C 1
ATOM 3410 O O . GLY B 1 122 ? 7.754 8.008 16.719 1 94.25 122 GLY B O 1
ATOM 3411 N N . MET B 1 123 ? 8.992 9.852 16.125 1 90.62 123 MET B N 1
ATOM 3412 C CA . MET B 1 123 ? 7.883 10.75 16.406 1 90.62 123 MET B CA 1
ATOM 3413 C C . MET B 1 123 ? 7.906 11.953 15.461 1 90.62 123 MET B C 1
ATOM 3415 O O . MET B 1 123 ? 8.969 12.508 15.18 1 90.62 123 MET B O 1
ATOM 3419 N N . LEU B 1 124 ? 6.805 12.133 14.867 1 88.75 124 LEU B N 1
ATOM 3420 C CA . LEU B 1 124 ? 6.582 13.414 14.195 1 88.75 124 LEU B CA 1
ATOM 3421 C C . LEU B 1 124 ? 5.938 14.414 15.148 1 88.75 124 LEU B C 1
ATOM 3423 O O . LEU B 1 124 ? 4.75 14.312 15.453 1 88.75 124 LEU B O 1
ATOM 3427 N N . SER B 1 125 ? 6.773 15.297 15.609 1 79.88 125 SER B N 1
ATOM 3428 C CA . SER B 1 125 ? 6.297 16.328 16.516 1 79.88 125 SER B CA 1
ATOM 3429 C C . SER B 1 125 ? 6.211 17.688 15.82 1 79.88 125 SER B C 1
ATOM 3431 O O . SER B 1 125 ? 7.02 18 14.945 1 79.88 125 SER B O 1
ATOM 3433 N N . PHE B 1 126 ? 5.219 18.391 16.094 1 69.44 126 PHE B N 1
ATOM 3434 C CA . PHE B 1 126 ? 5.086 19.703 15.5 1 69.44 126 PHE B CA 1
ATOM 3435 C C . PHE B 1 126 ? 5.664 20.781 16.406 1 69.44 126 PHE B C 1
ATOM 3437 O O . PHE B 1 126 ? 5.754 21.953 16.031 1 69.44 126 PHE B O 1
ATOM 3444 N N . GLY B 1 127 ? 6.422 20.281 17.422 1 59.25 127 GLY B N 1
ATOM 3445 C CA . GLY B 1 127 ? 7.172 21.156 18.312 1 59.25 127 GLY B CA 1
ATOM 3446 C C . GLY B 1 127 ? 6.324 22.25 18.922 1 59.25 127 GLY B C 1
ATOM 3447 O O . GLY B 1 127 ? 6.832 23.328 19.25 1 59.25 127 GLY B O 1
ATOM 3448 N N . LEU B 1 128 ? 5.035 22.078 18.719 1 56.25 128 LEU B N 1
ATOM 3449 C CA . LEU B 1 128 ? 4.266 23.234 19.156 1 56.25 128 LEU B CA 1
ATOM 3450 C C . LEU B 1 128 ? 4.215 23.297 20.688 1 56.25 128 LEU B C 1
ATOM 3452 O O . LEU B 1 128 ? 4.238 22.266 21.359 1 56.25 128 LEU B O 1
ATOM 3456 N N . ARG B 1 129 ? 4.812 24.375 21.234 1 49.47 129 ARG B N 1
ATOM 3457 C CA . ARG B 1 129 ? 4.836 24.656 22.656 1 49.47 129 ARG B CA 1
ATOM 3458 C C . ARG B 1 129 ? 3.486 24.344 23.297 1 49.47 129 ARG B C 1
ATOM 3460 O O . ARG B 1 129 ? 3.41 24.094 24.5 1 49.47 129 ARG B O 1
ATOM 3467 N N . HIS B 1 130 ? 2.357 24.672 22.531 1 50 130 HIS B N 1
ATOM 3468 C CA . HIS B 1 130 ? 1.04 24.641 23.156 1 50 130 HIS B CA 1
ATOM 3469 C C . HIS B 1 130 ? 0.139 23.609 22.484 1 50 130 HIS B C 1
ATOM 3471 O O . HIS B 1 130 ? 0.454 23.125 21.391 1 50 130 HIS B O 1
ATOM 3477 N N . ASP B 1 131 ? -0.957 23.312 23.25 1 52.22 131 ASP B N 1
ATOM 3478 C CA . ASP B 1 131 ? -2.035 22.359 22.969 1 52.22 131 ASP B CA 1
ATOM 3479 C C . ASP B 1 131 ? -2.67 22.641 21.609 1 52.22 131 ASP B C 1
ATOM 3481 O O . ASP B 1 131 ? -3.896 22.641 21.484 1 52.22 131 ASP B O 1
ATOM 3485 N N . VAL B 1 132 ? -2.129 23.547 20.734 1 55.69 132 VAL B N 1
ATOM 3486 C CA . VAL B 1 132 ? -2.869 23.797 19.5 1 55.69 132 VAL B CA 1
ATOM 3487 C C . VAL B 1 132 ? -2.938 22.516 18.672 1 55.69 132 VAL B C 1
ATOM 3489 O O . VAL B 1 132 ? -1.913 21.875 18.422 1 55.69 132 VAL B O 1
ATOM 3492 N N . PRO B 1 133 ? -4.16 22.188 18.375 1 66.5 133 PRO B N 1
ATOM 3493 C CA . PRO B 1 133 ? -4.363 20.906 17.703 1 66.5 133 PRO B CA 1
ATOM 3494 C C . PRO B 1 133 ? -4.051 20.984 16.203 1 66.5 133 PRO B C 1
ATOM 3496 O O . PRO B 1 133 ? -4.777 21.625 15.445 1 66.5 133 PRO B O 1
ATOM 3499 N N . TYR B 1 134 ? -2.758 21.031 15.805 1 78.94 134 TYR B N 1
ATOM 3500 C CA . TYR B 1 134 ? -2.461 20.766 14.398 1 78.94 134 TYR B CA 1
ATOM 3501 C C . TYR B 1 134 ? -2.633 19.281 14.078 1 78.94 134 TYR B C 1
ATOM 3503 O O . TYR B 1 134 ? -2.268 18.422 14.883 1 78.94 134 TYR B O 1
ATOM 3511 N N . THR B 1 135 ? -3.291 19.078 12.984 1 82.12 135 THR B N 1
ATOM 3512 C CA . THR B 1 135 ? -3.434 17.703 12.516 1 82.12 135 THR B CA 1
ATOM 3513 C C . THR B 1 135 ? -2.957 17.562 11.078 1 82.12 135 THR B C 1
ATOM 3515 O O . THR B 1 135 ? -2.943 18.547 10.32 1 82.12 135 THR B O 1
ATOM 3518 N N . LEU B 1 136 ? -2.535 16.438 10.742 1 85.81 136 LEU B N 1
ATOM 3519 C CA . LEU B 1 136 ? -2.131 16.188 9.367 1 85.81 136 LEU B CA 1
ATOM 3520 C C . LEU B 1 136 ? -3.32 16.312 8.422 1 85.81 136 LEU B C 1
ATOM 3522 O O . LEU B 1 136 ? -4.422 15.844 8.734 1 85.81 136 LEU B O 1
ATOM 3526 N N . ALA B 1 137 ? -3.01 17.047 7.344 1 84.06 137 ALA B N 1
ATOM 3527 C CA . ALA B 1 137 ? -4.07 17.156 6.348 1 84.06 137 ALA B CA 1
ATOM 3528 C C . ALA B 1 137 ? -4.312 15.828 5.645 1 84.06 137 ALA B C 1
ATOM 3530 O O . ALA B 1 137 ? -3.377 15.047 5.438 1 84.06 137 ALA B O 1
ATOM 3531 N N . ARG B 1 138 ? -5.535 15.641 5.203 1 75 138 ARG B N 1
ATOM 3532 C CA . ARG B 1 138 ? -5.973 14.336 4.707 1 75 138 ARG B CA 1
ATOM 3533 C C . ARG B 1 138 ? -5.734 14.211 3.205 1 75 138 ARG B C 1
ATOM 3535 O O . ARG B 1 138 ? -5.133 15.094 2.592 1 75 138 ARG B O 1
ATOM 3542 N N . PHE B 1 139 ? -6.594 13.234 2.799 1 62.91 139 PHE B N 1
ATOM 3543 C CA . PHE B 1 139 ? -6.625 12.664 1.459 1 62.91 139 PHE B CA 1
ATOM 3544 C C . PHE B 1 139 ? -6.508 13.758 0.401 1 62.91 139 PHE B C 1
ATOM 3546 O O . PHE B 1 139 ? -7.258 14.734 0.424 1 62.91 139 PHE B O 1
ATOM 3553 N N . GLY B 1 140 ? -5.504 13.461 -0.364 1 67.12 140 GLY B N 1
ATOM 3554 C CA . GLY B 1 140 ? -5.277 14.305 -1.528 1 67.12 140 GLY B CA 1
ATOM 3555 C C . GLY B 1 140 ? -4.332 15.461 -1.255 1 67.12 140 GLY B C 1
ATOM 3556 O O . GLY B 1 140 ? -4.008 16.234 -2.162 1 67.12 140 GLY B O 1
ATOM 3557 N N . GLU B 1 141 ? -3.953 15.477 0.041 1 85.81 141 GLU B N 1
ATOM 3558 C CA . GLU B 1 141 ? -3.041 16.578 0.354 1 85.81 141 GLU B CA 1
ATOM 3559 C C . GLU B 1 141 ? -1.679 16.047 0.799 1 85.81 141 GLU B C 1
ATOM 3561 O O . GLU B 1 141 ? -0.683 16.219 0.092 1 85.81 141 GLU B O 1
ATOM 3566 N N . SER B 1 142 ? -1.727 15.375 1.938 1 90.69 142 SER B N 1
ATOM 3567 C CA . SER B 1 142 ? -0.477 14.812 2.438 1 90.69 142 SER B CA 1
ATOM 3568 C C . SER B 1 142 ? -0.548 13.289 2.52 1 90.69 142 SER B C 1
ATOM 3570 O O . SER B 1 142 ? -1.637 12.719 2.627 1 90.69 142 SER B O 1
ATOM 3572 N N . GLU B 1 143 ? 0.579 12.672 2.457 1 93.88 143 GLU B N 1
ATOM 3573 C CA . GLU B 1 143 ? 0.662 11.219 2.523 1 93.88 143 GLU B CA 1
ATOM 3574 C C . GLU B 1 143 ? 1.946 10.766 3.215 1 93.88 143 GLU B C 1
ATOM 3576 O O . GLU B 1 143 ? 2.883 11.555 3.365 1 93.88 143 GLU B O 1
ATOM 3581 N N . LEU B 1 144 ? 1.854 9.516 3.666 1 95.94 144 LEU B N 1
ATOM 3582 C CA . LEU B 1 144 ? 3.039 8.844 4.191 1 95.94 144 LEU B CA 1
ATOM 3583 C C . LEU B 1 144 ? 3.914 8.32 3.057 1 95.94 144 LEU B C 1
ATOM 3585 O O . LEU B 1 144 ? 3.416 7.688 2.127 1 95.94 144 LEU B O 1
ATOM 3589 N N . ILE B 1 145 ? 5.172 8.672 3.107 1 96.81 145 ILE B N 1
ATOM 3590 C CA . ILE B 1 145 ? 6.148 8.125 2.172 1 96.81 145 ILE B CA 1
ATOM 3591 C C . ILE B 1 145 ? 7.211 7.336 2.938 1 96.81 145 ILE B C 1
ATOM 3593 O O . ILE B 1 145 ? 7.785 7.836 3.908 1 96.81 145 ILE B O 1
ATOM 3597 N N . LEU B 1 146 ? 7.426 6.16 2.51 1 97.44 146 LEU B N 1
ATOM 3598 C CA . LEU B 1 146 ? 8.453 5.297 3.08 1 97.44 146 LEU B CA 1
ATOM 3599 C C . LEU B 1 146 ? 9.391 4.777 1.993 1 97.44 146 LEU B C 1
ATOM 3601 O O . LEU B 1 146 ? 8.938 4.238 0.982 1 97.44 146 LEU B O 1
ATOM 3605 N N . THR B 1 147 ? 10.695 5.059 2.143 1 96.31 147 THR B N 1
ATOM 3606 C CA . THR B 1 147 ? 11.695 4.41 1.303 1 96.31 147 THR B CA 1
ATOM 3607 C C . THR B 1 147 ? 12.438 3.328 2.084 1 96.31 147 THR B C 1
ATOM 3609 O O . THR B 1 147 ? 12.461 3.348 3.316 1 96.31 147 THR B O 1
ATOM 3612 N N . GLY B 1 148 ? 13.008 2.398 1.407 1 94.25 148 GLY B N 1
ATOM 3613 C CA . GLY B 1 148 ? 13.742 1.308 2.025 1 94.25 148 GLY B CA 1
ATOM 3614 C C . GLY B 1 148 ? 13.234 -0.062 1.619 1 94.25 148 GLY B C 1
ATOM 3615 O O . GLY B 1 148 ? 12.281 -0.17 0.847 1 94.25 148 GLY B O 1
ATOM 3616 N N . CYS B 1 149 ? 13.875 -1.112 2.184 1 92.5 149 CYS B N 1
ATOM 3617 C CA . CYS B 1 149 ? 13.531 -2.473 1.782 1 92.5 149 CYS B CA 1
ATOM 3618 C C . CYS B 1 149 ? 12.977 -3.266 2.961 1 92.5 149 CYS B C 1
ATOM 3620 O O . CYS B 1 149 ? 13.562 -3.262 4.047 1 92.5 149 CYS B O 1
ATOM 3622 N N . ASN B 1 150 ? 11.883 -3.973 2.697 1 92.69 150 ASN B N 1
ATOM 3623 C CA . ASN B 1 150 ? 11.297 -4.926 3.639 1 92.69 150 ASN B CA 1
ATOM 3624 C C . ASN B 1 150 ? 10.984 -4.266 4.977 1 92.69 150 ASN B C 1
ATOM 3626 O O . ASN B 1 150 ? 11.375 -4.773 6.031 1 92.69 150 ASN B O 1
ATOM 3630 N N . VAL B 1 151 ? 10.266 -3.193 4.906 1 95.5 151 VAL B N 1
ATOM 3631 C CA . VAL B 1 151 ? 9.93 -2.434 6.105 1 95.5 151 VAL B CA 1
ATOM 3632 C C . VAL B 1 151 ? 8.516 -1.868 5.98 1 95.5 151 VAL B C 1
ATOM 3634 O O . VAL B 1 151 ? 8.078 -1.523 4.883 1 95.5 151 VAL B O 1
ATOM 3637 N N . GLN B 1 152 ? 7.812 -1.815 7.082 1 96.94 152 GLN B N 1
ATOM 3638 C CA . GLN B 1 152 ? 6.492 -1.202 7.203 1 96.94 152 GLN B CA 1
ATOM 3639 C C . GLN B 1 152 ? 6.531 0.004 8.141 1 96.94 152 GLN B C 1
ATOM 3641 O O . GLN B 1 152 ? 7.145 -0.052 9.203 1 96.94 152 GLN B O 1
ATOM 3646 N N . ALA B 1 153 ? 5.949 1.039 7.676 1 97.94 153 ALA B N 1
ATOM 3647 C CA . ALA B 1 153 ? 5.789 2.199 8.547 1 97.94 153 ALA B CA 1
ATOM 3648 C C . ALA B 1 153 ? 4.328 2.402 8.93 1 97.94 153 ALA B C 1
ATOM 3650 O O . ALA B 1 153 ? 3.438 2.277 8.086 1 97.94 153 ALA B O 1
ATOM 3651 N N . THR B 1 154 ? 4.098 2.656 10.211 1 97.12 154 THR B N 1
ATOM 3652 C CA . THR B 1 154 ? 2.768 2.951 10.734 1 97.12 154 THR B CA 1
ATOM 3653 C C . THR B 1 154 ? 2.77 4.27 11.508 1 97.12 154 THR B C 1
ATOM 3655 O O . THR B 1 154 ? 3.607 4.477 12.383 1 97.12 154 THR B O 1
ATOM 3658 N N . VAL B 1 155 ? 1.891 5.105 11.125 1 94.31 155 VAL B N 1
ATOM 3659 C CA . VAL B 1 155 ? 1.735 6.395 11.797 1 94.31 155 VAL B CA 1
ATOM 3660 C C . VAL B 1 155 ? 0.483 6.371 12.664 1 94.31 155 VAL B C 1
ATOM 3662 O O . VAL B 1 155 ? -0.607 6.043 12.188 1 94.31 155 VAL B O 1
ATOM 3665 N N . LYS B 1 156 ? 0.683 6.812 13.914 1 90.19 156 LYS B N 1
ATOM 3666 C CA . LYS B 1 156 ? -0.427 6.703 14.852 1 90.19 156 LYS B CA 1
ATOM 3667 C C . LYS B 1 156 ? -0.66 8.023 15.586 1 90.19 156 LYS B C 1
ATOM 3669 O O . LYS B 1 156 ? 0.294 8.711 15.953 1 90.19 156 LYS B O 1
ATOM 3674 N N . SER B 1 157 ? -1.841 8.406 15.648 1 85.25 157 SER B N 1
ATOM 3675 C CA . SER B 1 157 ? -2.285 9.43 16.578 1 85.25 157 SER B CA 1
ATOM 3676 C C . SER B 1 157 ? -2.871 8.805 17.844 1 85.25 157 SER B C 1
ATOM 3678 O O . SER B 1 157 ? -4.023 8.367 17.859 1 85.25 157 SER B O 1
ATOM 3680 N N . GLY B 1 158 ? -2.018 8.773 18.906 1 80.5 158 GLY B N 1
ATOM 3681 C CA . GLY B 1 158 ? -2.4 7.941 20.047 1 80.5 158 GLY B CA 1
ATOM 3682 C C . GLY B 1 158 ? -2.461 6.465 19.703 1 80.5 158 GLY B C 1
ATOM 3683 O O . GLY B 1 158 ? -1.491 5.902 19.188 1 80.5 158 GLY B O 1
ATOM 3684 N N . ASN B 1 159 ? -3.664 5.895 19.844 1 81.12 159 ASN B N 1
ATOM 3685 C CA . ASN B 1 159 ? -3.818 4.473 19.547 1 81.12 159 ASN B CA 1
ATOM 3686 C C . ASN B 1 159 ? -4.484 4.25 18.203 1 81.12 159 ASN B C 1
ATOM 3688 O O . ASN B 1 159 ? -4.789 3.113 17.828 1 81.12 159 ASN B O 1
ATOM 3692 N N . ILE B 1 160 ? -4.637 5.309 17.484 1 84.75 160 ILE B N 1
ATOM 3693 C CA . ILE B 1 160 ? -5.324 5.215 16.203 1 84.75 160 ILE B CA 1
ATOM 3694 C C . ILE B 1 160 ? -4.301 5.262 15.062 1 84.75 160 ILE B C 1
ATOM 3696 O O . ILE B 1 160 ? -3.5 6.195 14.977 1 84.75 160 ILE B O 1
ATOM 3700 N N . THR B 1 161 ? -4.371 4.289 14.25 1 90.62 161 THR B N 1
ATOM 3701 C CA . THR B 1 161 ? -3.525 4.293 13.055 1 90.62 161 THR B CA 1
ATOM 3702 C C . THR B 1 161 ? -4.086 5.242 12 1 90.62 161 THR B C 1
ATOM 3704 O O . THR B 1 161 ? -5.246 5.117 11.602 1 90.62 161 THR B O 1
ATOM 3707 N N . VAL B 1 162 ? -3.229 6.168 11.523 1 90.38 162 VAL B N 1
ATOM 3708 C CA . VAL B 1 162 ? -3.756 7.156 10.586 1 90.38 162 VAL B CA 1
ATOM 3709 C C . VAL B 1 162 ? -3.145 6.934 9.203 1 90.38 162 VAL B C 1
ATOM 3711 O O . VAL B 1 162 ? -3.652 7.445 8.203 1 90.38 162 VAL B O 1
ATOM 3714 N N . ALA B 1 163 ? -2.072 6.223 9.133 1 93.88 163 ALA B N 1
ATOM 3715 C CA . ALA B 1 163 ? -1.446 5.875 7.859 1 93.88 163 ALA B CA 1
ATOM 3716 C C . ALA B 1 163 ? -0.504 4.684 8.016 1 93.88 163 ALA B C 1
ATOM 3718 O O . ALA B 1 163 ? 0.06 4.469 9.094 1 93.88 163 ALA B O 1
ATOM 3719 N N . SER B 1 164 ? -0.364 3.945 6.984 1 96.44 164 SER B N 1
ATOM 3720 C CA . SER B 1 164 ? 0.569 2.824 6.988 1 96.44 164 SER B CA 1
ATOM 3721 C C . SER B 1 164 ? 0.85 2.334 5.57 1 96.44 164 SER B C 1
ATOM 3723 O O . SER B 1 164 ? -0.035 2.357 4.715 1 96.44 164 SER B O 1
ATOM 3725 N N . CYS B 1 165 ? 2.043 1.905 5.352 1 95.94 165 CYS B N 1
ATOM 3726 C CA . CYS B 1 165 ? 2.379 1.271 4.082 1 95.94 165 CYS B CA 1
ATOM 3727 C C . CYS B 1 165 ? 3.607 0.382 4.223 1 95.94 165 CYS B C 1
ATOM 3729 O O . CYS B 1 165 ? 4.324 0.461 5.223 1 95.94 165 CYS B O 1
ATOM 3731 N N . THR B 1 166 ? 3.785 -0.479 3.295 1 96.38 166 THR B N 1
ATOM 3732 C CA . THR B 1 166 ? 4.891 -1.432 3.303 1 96.38 166 THR B CA 1
ATOM 3733 C C . THR B 1 166 ? 5.75 -1.273 2.051 1 96.38 166 THR B C 1
ATOM 3735 O O . THR B 1 166 ? 5.227 -1.219 0.936 1 96.38 166 THR B O 1
ATOM 3738 N N . SER B 1 167 ? 7.012 -1.175 2.281 1 95.75 167 SER B N 1
ATOM 3739 C CA . SER B 1 167 ? 7.98 -1.115 1.192 1 95.75 167 SER B CA 1
ATOM 3740 C C . SER B 1 167 ? 8.797 -2.4 1.106 1 95.75 167 SER B C 1
ATOM 3742 O O . SER B 1 167 ? 9.484 -2.768 2.059 1 95.75 167 SER B O 1
ATOM 3744 N N . LEU B 1 168 ? 8.656 -3.117 0.008 1 93.38 168 LEU B N 1
ATOM 3745 C CA . LEU B 1 168 ? 9.445 -4.316 -0.249 1 93.38 168 LEU B CA 1
ATOM 3746 C C . LEU B 1 168 ? 10.422 -4.09 -1.396 1 93.38 168 LEU B C 1
ATOM 3748 O O . LEU B 1 168 ? 10.289 -3.127 -2.152 1 93.38 168 LEU B O 1
ATOM 3752 N N . CYS B 1 169 ? 11.43 -4.93 -1.463 1 89.94 169 CYS B N 1
ATOM 3753 C CA . CYS B 1 169 ? 12.391 -4.852 -2.555 1 89.94 169 CYS B CA 1
ATOM 3754 C C . CYS B 1 169 ? 12.5 -6.188 -3.283 1 89.94 169 CYS B C 1
ATOM 3756 O O . CYS B 1 169 ? 12.453 -7.246 -2.654 1 89.94 169 CYS B O 1
ATOM 3758 N N . ASP B 1 170 ? 12.586 -5.973 -4.586 1 82.94 170 ASP B N 1
ATOM 3759 C CA . ASP B 1 170 ? 12.883 -7.133 -5.418 1 82.94 170 ASP B CA 1
ATOM 3760 C C . ASP B 1 170 ? 14.383 -7.402 -5.469 1 82.94 170 ASP B C 1
ATOM 3762 O O . ASP B 1 170 ? 15.188 -6.5 -5.234 1 82.94 170 ASP B O 1
ATOM 3766 N N . SER B 1 171 ? 14.75 -8.609 -5.75 1 76.5 171 SER B N 1
ATOM 3767 C CA . SER B 1 171 ? 16.156 -8.984 -5.82 1 76.5 171 SER B CA 1
ATOM 3768 C C . SER B 1 171 ? 16.875 -8.227 -6.926 1 76.5 171 SER B C 1
ATOM 3770 O O . SER B 1 171 ? 18.109 -8.094 -6.895 1 76.5 171 SER B O 1
ATOM 3772 N N . SER B 1 172 ? 16.109 -7.754 -7.867 1 73.88 172 SER B N 1
ATOM 3773 C CA . SER B 1 172 ? 16.734 -7.027 -8.969 1 73.88 172 SER B CA 1
ATOM 3774 C C . SER B 1 172 ? 17.203 -5.648 -8.516 1 73.88 172 SER B C 1
ATOM 3776 O O . SER B 1 172 ? 18.078 -5.043 -9.164 1 73.88 172 SER B O 1
ATOM 3778 N N . GLY B 1 173 ? 16.656 -5.176 -7.434 1 74.12 173 GLY B N 1
ATOM 3779 C CA . GLY B 1 173 ? 17.047 -3.896 -6.867 1 74.12 173 GLY B CA 1
ATOM 3780 C C . GLY B 1 173 ? 16.625 -2.711 -7.707 1 74.12 173 GLY B C 1
ATOM 3781 O O . GLY B 1 173 ? 17.188 -1.626 -7.605 1 74.12 173 GLY B O 1
ATOM 3782 N N . PHE B 1 174 ? 15.617 -2.932 -8.539 1 80.75 174 PHE B N 1
ATOM 3783 C CA . PHE B 1 174 ? 15.141 -1.824 -9.359 1 80.75 174 PHE B CA 1
ATOM 3784 C C . PHE B 1 174 ? 14.273 -0.875 -8.531 1 80.75 174 PHE B C 1
ATOM 3786 O O . PHE B 1 174 ? 13.484 -1.315 -7.695 1 80.75 174 PHE B O 1
ATOM 3793 N N . GLY B 1 175 ? 14.547 0.389 -8.789 1 83 175 GLY B N 1
ATOM 3794 C CA . GLY B 1 175 ? 13.734 1.415 -8.156 1 83 175 GLY B CA 1
ATOM 3795 C C . GLY B 1 175 ? 12.422 1.665 -8.867 1 83 175 GLY B C 1
ATOM 3796 O O . GLY B 1 175 ? 12.031 0.9 -9.75 1 83 175 GLY B O 1
ATOM 3797 N N . PRO B 1 176 ? 11.742 2.713 -8.367 1 87.56 176 PRO B N 1
ATOM 3798 C CA . PRO B 1 176 ? 10.445 3.027 -8.969 1 87.56 176 PRO B CA 1
ATOM 3799 C C . PRO B 1 176 ? 10.555 3.49 -10.414 1 87.56 176 PRO B C 1
ATOM 3801 O O . PRO B 1 176 ? 11.633 3.885 -10.859 1 87.56 176 PRO B O 1
ATOM 3804 N N . ILE B 1 177 ? 9.5 3.334 -11.039 1 81.75 177 ILE B N 1
ATOM 3805 C CA . ILE B 1 177 ? 9.484 3.666 -12.461 1 81.75 177 ILE B CA 1
ATOM 3806 C C . ILE B 1 177 ? 8.797 5.016 -12.664 1 81.75 177 ILE B C 1
ATOM 3808 O O . ILE B 1 177 ? 7.902 5.387 -11.906 1 81.75 177 ILE B O 1
ATOM 3812 N N . THR B 1 178 ? 9.305 5.707 -13.617 1 82.75 178 THR B N 1
ATOM 3813 C CA . THR B 1 178 ? 8.695 6.969 -14.023 1 82.75 178 THR B CA 1
ATOM 3814 C C . THR B 1 178 ? 7.758 6.758 -15.211 1 82.75 178 THR B C 1
ATOM 3816 O O . THR B 1 178 ? 8.148 6.188 -16.219 1 82.75 178 THR B O 1
ATOM 3819 N N . TYR B 1 179 ? 6.496 7.086 -14.961 1 77.69 179 TYR B N 1
ATOM 3820 C CA . TYR B 1 179 ? 5.516 7.07 -16.047 1 77.69 179 TYR B CA 1
ATOM 3821 C C . TYR B 1 179 ? 4.887 8.445 -16.234 1 77.69 179 TYR B C 1
ATOM 3823 O O . TYR B 1 179 ? 4.355 9.023 -15.281 1 77.69 179 TYR B O 1
ATOM 3831 N N . ASP B 1 180 ? 4.918 8.953 -17.438 1 77.62 180 ASP B N 1
ATOM 3832 C CA . ASP B 1 180 ? 4.383 10.266 -17.797 1 77.62 180 ASP B CA 1
ATOM 3833 C C . ASP B 1 180 ? 4.855 11.344 -16.828 1 77.62 180 ASP B C 1
ATOM 3835 O O . ASP B 1 180 ? 4.055 12.133 -16.328 1 77.62 180 ASP B O 1
ATOM 3839 N N . GLY B 1 181 ? 6.047 11.211 -16.469 1 77.69 181 GLY B N 1
ATOM 3840 C CA . GLY B 1 181 ? 6.684 12.242 -15.656 1 77.69 181 GLY B CA 1
ATOM 3841 C C . GLY B 1 181 ? 6.402 12.094 -14.172 1 77.69 181 GLY B C 1
ATOM 3842 O O . GLY B 1 181 ? 6.793 12.953 -13.375 1 77.69 181 GLY B O 1
ATOM 3843 N N . THR B 1 182 ? 5.688 11.07 -13.781 1 85.56 182 THR B N 1
ATOM 3844 C CA . THR B 1 182 ? 5.363 10.859 -12.375 1 85.56 182 THR B CA 1
ATOM 3845 C C . THR B 1 182 ? 5.934 9.539 -11.883 1 85.56 182 THR B C 1
ATOM 3847 O O . THR B 1 182 ? 5.879 8.523 -12.586 1 85.56 182 THR B O 1
ATOM 3850 N N . VAL B 1 183 ? 6.625 9.672 -10.75 1 87.62 183 VAL B N 1
ATOM 3851 C CA . VAL B 1 183 ? 7.195 8.469 -10.156 1 87.62 183 VAL B CA 1
ATOM 3852 C C . VAL B 1 183 ? 6.125 7.727 -9.359 1 87.62 183 VAL B C 1
ATOM 3854 O O . VAL B 1 183 ? 5.375 8.336 -8.594 1 87.62 183 VAL B O 1
ATOM 3857 N N . ARG B 1 184 ? 6.117 6.453 -9.664 1 83.94 184 ARG B N 1
ATOM 3858 C CA . ARG B 1 184 ? 5.176 5.605 -8.93 1 83.94 184 ARG B CA 1
ATOM 3859 C C . ARG B 1 184 ? 5.895 4.445 -8.258 1 83.94 184 ARG B C 1
ATOM 3861 O O . ARG B 1 184 ? 6.789 3.832 -8.844 1 83.94 184 ARG B O 1
ATOM 3868 N N . CYS B 1 185 ? 5.543 4.273 -6.992 1 88.19 185 CYS B N 1
ATOM 3869 C CA . CYS B 1 185 ? 6.078 3.119 -6.273 1 88.19 185 CYS B CA 1
ATOM 3870 C C . CYS B 1 185 ? 5.277 1.861 -6.594 1 88.19 185 CYS B C 1
ATOM 3872 O O . CYS B 1 185 ? 4.047 1.895 -6.633 1 88.19 185 CYS B O 1
ATOM 3874 N N . TYR B 1 186 ? 6.016 0.841 -6.977 1 82.56 186 TYR B N 1
ATOM 3875 C CA . TYR B 1 186 ? 5.434 -0.482 -7.164 1 82.56 186 TYR B CA 1
ATOM 3876 C C . TYR B 1 186 ? 6.027 -1.483 -6.18 1 82.56 186 TYR B C 1
ATOM 3878 O O . TYR B 1 186 ? 6.988 -1.171 -5.469 1 82.56 186 TYR B O 1
ATOM 3886 N N . GLY B 1 187 ? 5.324 -2.562 -6.156 1 80.94 187 GLY B N 1
ATOM 3887 C CA . GLY B 1 187 ? 5.859 -3.59 -5.277 1 80.94 187 GLY B CA 1
ATOM 3888 C C . GLY B 1 187 ? 7.305 -3.941 -5.582 1 80.94 187 GLY B C 1
ATOM 3889 O O . GLY B 1 187 ? 7.66 -4.188 -6.734 1 80.94 187 GLY B O 1
ATOM 3890 N N . GLY B 1 188 ? 8.172 -3.74 -4.645 1 87.31 188 GLY B N 1
ATOM 3891 C CA . GLY B 1 188 ? 9.547 -4.191 -4.75 1 87.31 188 GLY B CA 1
ATOM 3892 C C . GLY B 1 188 ? 10.508 -3.088 -5.156 1 87.31 188 GLY B C 1
ATOM 3893 O O . GLY B 1 188 ? 11.656 -3.357 -5.504 1 87.31 188 GLY B O 1
ATOM 3894 N N . THR B 1 189 ? 9.984 -1.91 -5.234 1 90.62 189 THR B N 1
ATOM 3895 C CA . THR B 1 189 ? 10.82 -0.834 -5.754 1 90.62 189 THR B CA 1
ATOM 3896 C C . THR B 1 189 ? 11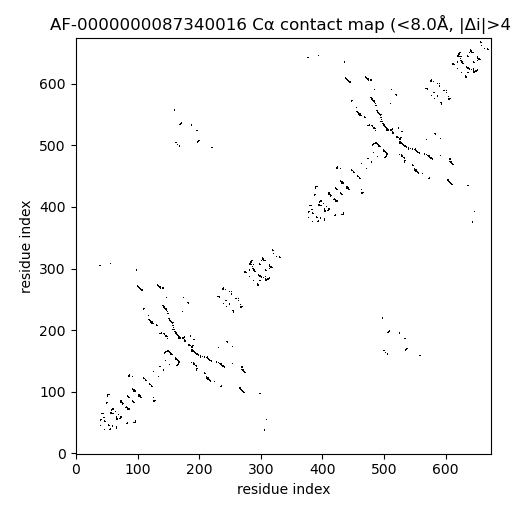.422 -0.019 -4.613 1 90.62 189 THR B C 1
ATOM 3898 O O . THR B 1 189 ? 11.961 1.068 -4.836 1 90.62 189 THR B O 1
ATOM 3901 N N . GLY B 1 190 ? 11.234 -0.489 -3.449 1 93.19 190 GLY B N 1
ATOM 3902 C CA . GLY B 1 190 ? 11.906 0.124 -2.312 1 93.19 190 GLY B CA 1
ATOM 3903 C C . GLY B 1 190 ? 11.234 1.396 -1.837 1 93.19 190 GLY B C 1
ATOM 3904 O O . GLY B 1 190 ? 11.883 2.281 -1.279 1 93.19 190 GLY B O 1
ATOM 3905 N N . CYS B 1 191 ? 9.984 1.535 -2.131 1 95.75 191 CYS B N 1
ATOM 3906 C CA . CYS B 1 191 ? 9.203 2.666 -1.638 1 95.75 191 CYS B CA 1
ATOM 3907 C C . CYS B 1 191 ? 7.73 2.297 -1.511 1 95.75 191 CYS B C 1
ATOM 3909 O O . CYS B 1 191 ? 7.297 1.267 -2.029 1 95.75 191 CYS B O 1
ATOM 3911 N N . CYS B 1 192 ? 6.984 3.088 -0.749 1 95.62 192 CYS B N 1
ATOM 3912 C CA . CYS B 1 192 ? 5.535 2.951 -0.677 1 95.62 192 CYS B CA 1
ATOM 3913 C C . CYS B 1 192 ? 4.879 4.266 -0.273 1 95.62 192 CYS B C 1
ATOM 3915 O O . CYS B 1 192 ? 5.551 5.164 0.246 1 95.62 192 CYS B O 1
ATOM 3917 N N . HIS B 1 193 ? 3.646 4.348 -0.614 1 93.5 193 HIS B N 1
ATOM 3918 C CA . HIS B 1 193 ? 2.793 5.461 -0.216 1 93.5 193 HIS B CA 1
ATOM 3919 C C . HIS B 1 193 ? 1.656 4.992 0.684 1 93.5 193 HIS B C 1
ATOM 3921 O O . HIS B 1 193 ? 1.097 3.912 0.473 1 93.5 193 HIS B O 1
ATOM 3927 N N . GLY B 1 194 ? 1.355 5.746 1.669 1 93.62 194 GLY B N 1
ATOM 3928 C CA . GLY B 1 194 ? 0.19 5.516 2.508 1 93.62 194 GLY B CA 1
ATOM 3929 C C . GLY B 1 194 ? -0.663 6.754 2.699 1 93.62 194 GLY B C 1
ATOM 3930 O O . GLY B 1 194 ? -0.193 7.762 3.232 1 93.62 194 GLY B O 1
ATOM 3931 N N . GLU B 1 195 ? -1.862 6.688 2.285 1 91.25 195 GLU B N 1
ATOM 3932 C CA . GLU B 1 195 ? -2.77 7.816 2.469 1 91.25 195 GLU B CA 1
ATOM 3933 C C . GLU B 1 195 ? -3.113 8.016 3.943 1 91.25 195 GLU B C 1
ATOM 3935 O O . GLU B 1 195 ? -3.23 7.043 4.695 1 91.25 195 GLU B O 1
ATOM 3940 N N . ILE B 1 196 ? -3.238 9.281 4.266 1 91.62 196 ILE B N 1
ATOM 3941 C CA . ILE B 1 196 ? -3.613 9.609 5.637 1 91.62 196 ILE B CA 1
ATOM 3942 C C . ILE B 1 196 ? -5.129 9.508 5.793 1 91.62 196 ILE B C 1
ATOM 3944 O O . ILE B 1 196 ? -5.879 10.164 5.062 1 91.62 196 ILE B O 1
ATOM 3948 N N . VAL B 1 197 ? -5.547 8.672 6.754 1 88.25 197 VAL B N 1
ATOM 3949 C CA . VAL B 1 197 ? -6.977 8.453 6.957 1 88.25 197 VAL B CA 1
ATOM 3950 C C . VAL B 1 197 ? -7.453 9.242 8.172 1 88.25 197 VAL B C 1
ATOM 3952 O O . VAL B 1 197 ? -6.676 9.516 9.094 1 88.25 197 VAL B O 1
ATOM 3955 N N . ILE B 1 198 ? -8.719 9.609 8.062 1 75.5 198 ILE B N 1
ATOM 3956 C CA . ILE B 1 198 ? -9.305 10.375 9.156 1 75.5 198 ILE B CA 1
ATOM 3957 C C . ILE B 1 198 ? -10.164 9.469 10.031 1 75.5 198 ILE B C 1
ATOM 3959 O O . ILE B 1 198 ? -10.945 8.664 9.508 1 75.5 198 ILE B O 1
ATOM 3963 N N . ASN B 1 199 ? -9.859 9.414 11.188 1 68.31 199 ASN B N 1
ATOM 3964 C CA . ASN B 1 199 ? -10.703 8.703 12.141 1 68.31 199 ASN B CA 1
ATOM 3965 C C . ASN B 1 199 ? -11.312 9.656 13.164 1 68.31 199 ASN B C 1
ATOM 3967 O O . ASN B 1 199 ? -10.586 10.266 13.961 1 68.31 199 ASN B O 1
ATOM 3971 N N . ASP B 1 200 ? -12.578 9.883 12.961 1 61.47 200 ASP B N 1
ATOM 3972 C CA . ASP B 1 200 ? -13.273 10.797 13.859 1 61.47 200 ASP B CA 1
ATOM 3973 C C . ASP B 1 200 ? -13.117 10.359 15.312 1 61.47 200 ASP B C 1
ATOM 3975 O O . ASP B 1 200 ? -13.273 11.164 16.234 1 61.47 200 ASP B O 1
ATOM 3979 N N . HIS B 1 201 ? -12.906 9.102 15.453 1 57.72 201 HIS B N 1
ATOM 3980 C CA . HIS B 1 201 ? -12.727 8.664 16.828 1 57.72 201 HIS B CA 1
ATOM 3981 C C . HIS B 1 201 ? -11.344 9.023 17.359 1 57.72 201 HIS B C 1
ATOM 3983 O O . HIS B 1 201 ? -10.977 8.648 18.469 1 57.72 201 HIS B O 1
ATOM 3989 N N . GLU B 1 202 ? -10.531 9.531 16.375 1 54.94 202 GLU B N 1
ATOM 3990 C CA . GLU B 1 202 ? -9.219 9.953 16.859 1 54.94 202 GLU B CA 1
ATOM 3991 C C . GLU B 1 202 ? -9.336 10.719 18.172 1 54.94 202 GLU B C 1
ATOM 3993 O O . GLU B 1 202 ? -8.445 10.633 19.016 1 54.94 202 GLU B O 1
ATOM 3998 N N . ASN B 1 203 ? -10.461 11.508 18.25 1 49.03 203 ASN B N 1
ATOM 3999 C CA . ASN B 1 203 ? -10.602 12.453 19.344 1 49.03 203 ASN B CA 1
ATOM 4000 C C . ASN B 1 203 ? -11.062 11.758 20.625 1 49.03 203 ASN B C 1
ATOM 4002 O O . ASN B 1 203 ? -11.047 12.359 21.703 1 49.03 203 ASN B O 1
ATOM 4006 N N . GLU B 1 204 ? -11.875 10.695 20.391 1 48.56 204 GLU B N 1
ATOM 4007 C CA . GLU B 1 204 ? -12.398 10.297 21.688 1 48.56 204 GLU B CA 1
ATOM 4008 C C . GLU B 1 204 ? -11.266 9.898 22.641 1 48.56 204 GLU B C 1
ATOM 4010 O O . GLU B 1 204 ? -11.469 9.82 23.844 1 48.56 204 GLU B O 1
ATOM 4015 N N . ALA B 1 205 ? -10.352 9.281 22.062 1 44.25 205 ALA B N 1
ATOM 4016 C CA . ALA B 1 205 ? -9.406 8.859 23.094 1 44.25 205 ALA B CA 1
ATOM 4017 C C . ALA B 1 205 ? -8.844 10.062 23.844 1 44.25 205 ALA B C 1
ATOM 4019 O O . ALA B 1 205 ? -9.141 10.266 25.031 1 44.25 205 ALA B O 1
ATOM 4020 N N . ASN B 1 206 ? -7.367 10.328 23.906 1 40.53 206 ASN B N 1
ATOM 4021 C CA . ASN B 1 206 ? -6.668 11.133 24.906 1 40.53 206 ASN B CA 1
ATOM 4022 C C . ASN B 1 206 ? -6.766 12.625 24.578 1 40.53 206 ASN B C 1
ATOM 4024 O O . ASN B 1 206 ? -6.281 13.07 23.547 1 40.53 206 ASN B O 1
ATOM 4028 N N . SER B 1 207 ? -7.863 13.234 24.984 1 42.31 207 SER B N 1
ATOM 4029 C CA . SER B 1 207 ? -7.922 14.68 25.203 1 42.31 207 SER B CA 1
ATOM 4030 C C . SER B 1 207 ? -6.523 15.289 25.25 1 42.31 207 SER B C 1
ATOM 4032 O O . SER B 1 207 ? -6.363 16.5 25.109 1 42.31 207 SER B O 1
ATOM 4034 N N . ASN B 1 208 ? -5.641 14.516 25.891 1 42.06 208 ASN B N 1
ATOM 4035 C CA . ASN B 1 208 ? -4.309 15.094 26.062 1 42.06 208 ASN B CA 1
ATOM 4036 C C . ASN B 1 208 ? -3.488 15 24.781 1 42.06 208 ASN B C 1
ATOM 4038 O O . ASN B 1 208 ? -2.611 14.141 24.656 1 42.06 208 ASN B O 1
ATOM 4042 N N . ILE B 1 209 ? -4.137 14.93 23.703 1 46.62 209 ILE B N 1
ATOM 4043 C CA . ILE B 1 209 ? -3.449 14.742 22.422 1 46.62 209 ILE B CA 1
ATOM 4044 C C . ILE B 1 209 ? -2.152 15.547 22.422 1 46.62 209 ILE B C 1
ATOM 4046 O O . ILE B 1 209 ? -2.178 16.781 22.422 1 46.62 209 ILE B O 1
ATOM 4050 N N . THR B 1 210 ? -1.228 15.055 23.062 1 50.62 210 THR B N 1
ATOM 4051 C CA . THR B 1 210 ? 0.117 15.5 22.703 1 50.62 210 THR B CA 1
ATOM 4052 C C . THR B 1 210 ? 0.276 15.602 21.188 1 50.62 210 THR B C 1
ATOM 4054 O O . THR B 1 210 ? -0.309 14.812 20.453 1 50.62 210 THR B O 1
ATOM 4057 N N . SER B 1 211 ? 0.547 16.859 20.516 1 60.81 211 SER B N 1
ATOM 4058 C CA . SER B 1 211 ? 0.729 17.531 19.234 1 60.81 211 SER B CA 1
ATOM 4059 C C . SER B 1 211 ? 1.593 16.688 18.281 1 60.81 211 SER B C 1
ATOM 4061 O O . SER B 1 211 ? 2.014 17.172 17.234 1 60.81 211 SER B O 1
ATOM 4063 N N . GLY B 1 212 ? 1.57 15.25 18.516 1 78.38 212 GLY B N 1
ATOM 4064 C CA . GLY B 1 212 ? 2.438 14.594 17.547 1 78.38 212 GLY B CA 1
ATOM 4065 C C . GLY B 1 212 ? 1.938 13.227 17.125 1 78.38 212 GLY B C 1
ATOM 4066 O O . GLY B 1 212 ? 0.86 12.797 17.547 1 78.38 212 GLY B O 1
ATOM 4067 N N . TYR B 1 213 ? 2.582 12.672 16.219 1 87.31 213 TYR B N 1
ATOM 4068 C CA . TYR B 1 213 ? 2.285 11.352 15.672 1 87.31 213 TYR B CA 1
ATOM 4069 C C . TYR B 1 213 ? 3.43 10.375 15.938 1 87.31 213 TYR B C 1
ATOM 4071 O O . TYR B 1 213 ? 4.594 10.703 15.695 1 87.31 213 TYR B O 1
ATOM 4079 N N . ASP B 1 214 ? 2.986 9.273 16.531 1 91.44 214 ASP B N 1
ATOM 4080 C CA . ASP B 1 214 ? 3.984 8.219 16.688 1 91.44 214 ASP B CA 1
ATOM 4081 C C . ASP B 1 214 ? 4.234 7.512 15.352 1 91.44 214 ASP B C 1
ATOM 4083 O O . ASP B 1 214 ? 3.295 7.262 14.586 1 91.44 214 ASP B O 1
ATOM 4087 N N . VAL B 1 215 ? 5.477 7.246 15.156 1 96.5 215 VAL B N 1
ATOM 4088 C CA . VAL B 1 215 ? 5.848 6.496 13.961 1 96.5 215 VAL B CA 1
ATOM 4089 C C . VAL B 1 215 ? 6.527 5.188 14.359 1 96.5 215 VAL B C 1
ATOM 4091 O O . VAL B 1 215 ? 7.492 5.191 15.133 1 96.5 215 VAL B O 1
ATOM 4094 N N . GLN B 1 216 ? 5.992 4.109 13.898 1 96.81 216 GLN B N 1
ATOM 4095 C CA . GLN B 1 216 ? 6.551 2.791 14.172 1 96.81 216 GLN B CA 1
ATOM 4096 C C . GLN B 1 216 ? 7.035 2.121 12.891 1 96.81 216 GLN B C 1
ATOM 4098 O O . GLN B 1 216 ? 6.332 2.117 11.875 1 96.81 216 GLN B O 1
ATOM 4103 N N . LEU B 1 217 ? 8.25 1.602 12.984 1 96.62 217 LEU B N 1
ATOM 4104 C CA . LEU B 1 217 ? 8.781 0.801 11.883 1 96.62 217 LEU B CA 1
ATOM 4105 C C . LEU B 1 217 ? 8.836 -0.674 12.266 1 96.62 217 LEU B C 1
ATOM 4107 O O . LEU B 1 217 ? 9.273 -1.02 13.367 1 96.62 217 LEU B O 1
ATOM 4111 N N . THR B 1 218 ? 8.32 -1.455 11.406 1 95.56 218 THR B N 1
ATOM 4112 C CA . THR B 1 218 ? 8.422 -2.902 11.555 1 95.56 218 THR B CA 1
ATOM 4113 C C . THR B 1 218 ? 9.242 -3.51 10.43 1 95.56 218 THR B C 1
ATOM 4115 O O . THR B 1 218 ? 8.922 -3.338 9.25 1 95.56 218 THR B O 1
ATOM 4118 N N . TRP B 1 219 ? 10.289 -4.152 10.82 1 94.19 219 TRP B N 1
ATOM 4119 C CA . TRP B 1 219 ? 11.125 -4.82 9.828 1 94.19 219 TRP B CA 1
ATOM 4120 C C . TRP B 1 219 ? 10.523 -6.16 9.414 1 94.19 219 TRP B C 1
ATOM 4122 O O . TRP B 1 219 ? 10.164 -6.969 10.273 1 94.19 219 TRP B O 1
ATOM 4132 N N . LEU B 1 220 ? 10.352 -6.336 8.109 1 92.56 220 LEU B N 1
ATOM 4133 C CA . LEU B 1 220 ? 9.727 -7.543 7.582 1 92.56 220 LEU B CA 1
ATOM 4134 C C . LEU B 1 220 ? 10.758 -8.438 6.914 1 92.56 220 LEU B C 1
ATOM 4136 O O . LEU B 1 220 ? 10.406 -9.453 6.301 1 92.56 220 LEU B O 1
ATOM 4140 N N . GLY B 1 221 ? 12 -7.992 6.922 1 83.88 221 GLY B N 1
ATOM 4141 C CA . GLY B 1 221 ? 13.055 -8.766 6.281 1 83.88 221 GLY B CA 1
ATOM 4142 C C . GLY B 1 221 ? 13.523 -9.945 7.113 1 83.88 221 GLY B C 1
ATOM 4143 O O . GLY B 1 221 ? 13.055 -10.133 8.242 1 83.88 221 GLY B O 1
ATOM 4144 N N . HIS B 1 222 ? 14.117 -10.852 6.289 1 74 222 HIS B N 1
ATOM 4145 C CA . HIS B 1 222 ? 14.734 -12 6.949 1 74 222 HIS B CA 1
ATOM 4146 C C . HIS B 1 222 ? 16.234 -12.039 6.711 1 74 222 HIS B C 1
ATOM 4148 O O . HIS B 1 222 ? 16.703 -11.727 5.613 1 74 222 HIS B O 1
ATOM 4154 N N . GLY B 1 223 ? 16.922 -12.031 7.723 1 65.75 223 GLY B N 1
ATOM 4155 C CA . GLY B 1 223 ? 18.359 -12.195 7.617 1 65.75 223 GLY B CA 1
ATOM 4156 C C . GLY B 1 223 ? 19.125 -10.93 7.969 1 65.75 223 GLY B C 1
ATOM 4157 O O . GLY B 1 223 ? 18.953 -10.375 9.055 1 65.75 223 GLY B O 1
ATOM 4158 N N . ASN B 1 224 ? 19.812 -10.477 6.727 1 70.38 224 ASN B N 1
ATOM 4159 C CA . ASN B 1 224 ? 20.75 -9.383 6.945 1 70.38 224 ASN B CA 1
ATOM 4160 C C . ASN B 1 224 ? 20.109 -8.031 6.664 1 70.38 224 ASN B C 1
ATOM 4162 O O . ASN B 1 224 ? 19.953 -7.641 5.504 1 70.38 224 ASN B O 1
ATOM 4166 N N . ARG B 1 225 ? 19.781 -7.359 7.598 1 77.69 225 ARG B N 1
ATOM 4167 C CA . ARG B 1 225 ? 19.188 -6.027 7.504 1 77.69 225 ARG B CA 1
ATOM 4168 C C . ARG B 1 225 ? 20.125 -5.062 6.785 1 77.69 225 ARG B C 1
ATOM 4170 O O . ARG B 1 225 ? 19.672 -4.148 6.094 1 77.69 225 ARG B O 1
ATOM 4177 N N . SER B 1 226 ? 21.406 -5.336 6.984 1 80.12 226 SER B N 1
ATOM 4178 C CA . SER B 1 226 ? 22.391 -4.449 6.359 1 80.12 226 SER B CA 1
ATOM 4179 C C . SER B 1 226 ? 22.25 -4.449 4.84 1 80.12 226 SER B C 1
ATOM 4181 O O . SER B 1 226 ? 22.422 -3.416 4.195 1 80.12 226 SER B O 1
ATOM 4183 N N . ALA B 1 227 ? 21.859 -5.582 4.293 1 80.5 227 ALA B N 1
ATOM 4184 C CA . ALA B 1 227 ? 21.672 -5.68 2.844 1 80.5 227 ALA B CA 1
ATOM 4185 C C . ALA B 1 227 ? 20.484 -4.844 2.385 1 80.5 227 ALA B C 1
ATOM 4187 O O . ALA B 1 227 ? 20.531 -4.223 1.318 1 80.5 227 ALA B O 1
ATOM 4188 N N . ASP B 1 228 ? 19.438 -4.832 3.232 1 83.56 228 ASP B N 1
ATOM 4189 C CA . ASP B 1 228 ? 18.25 -4.035 2.916 1 83.56 228 ASP B CA 1
ATOM 4190 C C . ASP B 1 228 ? 18.594 -2.545 2.895 1 83.56 228 ASP B C 1
ATOM 4192 O O . ASP B 1 228 ? 18.109 -1.812 2.025 1 83.56 228 ASP B O 1
ATOM 4196 N N . LEU B 1 229 ? 19.469 -2.145 3.84 1 81.75 229 LEU B N 1
ATOM 4197 C CA . LEU B 1 229 ? 19.812 -0.734 3.977 1 81.75 229 LEU B CA 1
ATOM 4198 C C . LEU B 1 229 ? 20.75 -0.291 2.857 1 81.75 229 LEU B C 1
ATOM 4200 O O . LEU B 1 229 ? 20.812 0.896 2.529 1 81.75 229 LEU B O 1
ATOM 4204 N N . GLU B 1 230 ? 21.438 -1.227 2.299 1 84.56 230 GLU B N 1
ATOM 4205 C CA . GLU B 1 230 ? 22.391 -0.923 1.237 1 84.56 230 GLU B CA 1
ATOM 4206 C C . GLU B 1 230 ? 21.688 -0.738 -0.103 1 84.56 230 GLU B C 1
ATOM 4208 O O . GLU B 1 230 ? 22.172 -0.017 -0.974 1 84.56 230 GLU B O 1
ATOM 4213 N N . LEU B 1 231 ? 20.594 -1.339 -0.249 1 87.81 231 LEU B N 1
ATOM 4214 C CA . LEU B 1 231 ? 19.891 -1.231 -1.521 1 87.81 231 LEU B CA 1
ATOM 4215 C C . LEU B 1 231 ? 19.188 0.121 -1.646 1 87.81 231 LEU B C 1
ATOM 4217 O O . LEU B 1 231 ? 19.438 0.868 -2.592 1 87.81 231 LEU B O 1
ATOM 4221 N N . PHE B 1 232 ? 18.328 0.43 -0.665 1 91.44 232 PHE B N 1
ATOM 4222 C CA . PHE B 1 232 ? 17.656 1.728 -0.604 1 91.44 232 PHE B CA 1
ATOM 4223 C C . PHE B 1 232 ? 17.656 2.271 0.82 1 91.44 232 PHE B C 1
ATOM 4225 O O . PHE B 1 232 ? 17.344 1.546 1.767 1 91.44 232 PHE B O 1
ATOM 4232 N N . PRO B 1 233 ? 18.062 3.568 0.986 1 93.06 233 PRO B N 1
ATOM 4233 C CA . PRO B 1 233 ? 18.047 4.148 2.332 1 93.06 233 PRO B CA 1
ATOM 4234 C C . PRO B 1 233 ? 16.641 4.184 2.945 1 93.06 233 PRO B C 1
ATOM 4236 O O . PRO B 1 233 ? 15.672 4.465 2.246 1 93.06 233 PRO B O 1
ATOM 4239 N N . MET B 1 234 ? 16.641 3.854 4.203 1 94.25 234 MET B N 1
ATOM 4240 C CA . MET B 1 234 ? 15.359 3.881 4.918 1 94.25 234 MET B CA 1
ATOM 4241 C C . MET B 1 234 ? 15.047 5.289 5.418 1 94.25 234 MET B C 1
ATOM 4243 O O . MET B 1 234 ? 15.82 5.859 6.195 1 94.25 234 MET B O 1
ATOM 4247 N N . ARG B 1 235 ? 13.953 5.859 4.945 1 96.56 235 ARG B N 1
ATOM 4248 C CA . ARG B 1 235 ? 13.492 7.18 5.375 1 96.56 235 ARG B CA 1
ATOM 4249 C C . ARG B 1 235 ? 11.969 7.23 5.449 1 96.56 235 ARG B C 1
ATOM 4251 O O . ARG B 1 235 ? 11.281 6.57 4.672 1 96.56 235 ARG B O 1
ATOM 4258 N N . VAL B 1 236 ? 11.477 7.953 6.383 1 98.06 236 VAL B N 1
ATOM 4259 C CA . VAL B 1 236 ? 10.047 8.133 6.57 1 98.06 236 VAL B CA 1
ATOM 4260 C C . VAL B 1 236 ? 9.695 9.617 6.453 1 98.06 236 VAL B C 1
ATOM 4262 O O . VAL B 1 236 ? 10.32 10.461 7.094 1 98.06 236 VAL B O 1
ATOM 4265 N N . PHE B 1 237 ? 8.695 9.875 5.594 1 97.44 237 PHE B N 1
ATOM 4266 C CA . PHE B 1 237 ? 8.234 11.242 5.391 1 97.44 237 PHE B CA 1
ATOM 4267 C C . PHE B 1 237 ? 6.715 11.328 5.453 1 97.44 237 PHE B C 1
ATOM 4269 O O . PHE B 1 237 ? 6.023 10.352 5.141 1 97.44 237 PHE B O 1
ATOM 4276 N N . ILE B 1 238 ? 6.211 12.406 5.918 1 96.25 238 ILE B N 1
ATOM 4277 C CA . ILE B 1 238 ? 4.883 12.883 5.562 1 96.25 238 ILE B CA 1
ATOM 4278 C C . ILE B 1 238 ? 5 14.047 4.582 1 96.25 238 ILE B C 1
ATOM 4280 O O . ILE B 1 238 ? 5.66 15.047 4.871 1 96.25 238 ILE B O 1
ATOM 4284 N N . ALA B 1 239 ? 4.43 13.875 3.396 1 96.44 239 ALA B N 1
ATOM 4285 C CA . ALA B 1 239 ? 4.68 14.867 2.355 1 96.44 239 ALA B CA 1
ATOM 4286 C C . ALA B 1 239 ? 3.438 15.086 1.499 1 96.44 239 ALA B C 1
ATOM 4288 O O . ALA B 1 239 ? 2.523 14.258 1.492 1 96.44 239 ALA B O 1
ATOM 4289 N N . ASP B 1 240 ? 3.521 16.203 0.893 1 94.5 240 ASP B N 1
ATOM 4290 C CA . ASP B 1 240 ? 2.545 16.484 -0.157 1 94.5 240 ASP B CA 1
ATOM 4291 C C . ASP B 1 240 ? 2.512 15.352 -1.183 1 94.5 240 ASP B C 1
ATOM 4293 O O . ASP B 1 240 ? 3.559 14.82 -1.563 1 94.5 240 ASP B O 1
ATOM 4297 N N . ILE B 1 241 ? 1.354 15.055 -1.772 1 90.69 241 ILE B N 1
ATOM 4298 C CA . ILE B 1 241 ? 1.147 13.891 -2.625 1 90.69 241 ILE B CA 1
ATOM 4299 C C . ILE B 1 241 ? 1.96 14.039 -3.908 1 90.69 241 ILE B C 1
ATOM 4301 O O . ILE B 1 241 ? 2.266 13.047 -4.574 1 90.69 241 ILE B O 1
ATOM 4305 N N . GLN B 1 242 ? 2.365 15.234 -4.273 1 90.38 242 GLN B N 1
ATOM 4306 C CA . GLN B 1 242 ? 3.09 15.445 -5.523 1 90.38 242 GLN B CA 1
ATOM 4307 C C . GLN B 1 242 ? 4.598 15.438 -5.293 1 90.38 242 GLN B C 1
ATOM 4309 O O . GLN B 1 242 ? 5.375 15.383 -6.246 1 90.38 242 GLN B O 1
ATOM 4314 N N . TRP B 1 243 ? 4.973 15.477 -4.129 1 95.06 243 TRP B N 1
ATOM 4315 C CA . TRP B 1 243 ? 6.379 15.672 -3.799 1 95.06 243 TRP B CA 1
ATOM 4316 C C . TRP B 1 243 ? 7.227 14.516 -4.316 1 95.06 243 TRP B C 1
ATOM 4318 O O . TRP B 1 243 ? 8.141 14.719 -5.117 1 95.06 243 TRP B O 1
ATOM 4328 N N . PHE B 1 244 ? 6.859 13.234 -3.971 1 94.56 244 PHE B N 1
ATOM 4329 C CA . PHE B 1 244 ? 7.656 12.07 -4.352 1 94.56 244 PHE B CA 1
ATOM 4330 C C . PHE B 1 244 ? 7.453 11.734 -5.824 1 94.56 244 PHE B C 1
ATOM 4332 O O . PHE B 1 244 ? 8.258 11.023 -6.422 1 94.56 244 PHE B O 1
ATOM 4339 N N . ALA B 1 245 ? 6.41 12.273 -6.316 1 92.06 245 ALA B N 1
ATOM 4340 C CA . ALA B 1 245 ? 6.102 12.016 -7.723 1 92.06 245 ALA B CA 1
ATOM 4341 C C . ALA B 1 245 ? 7.113 12.695 -8.641 1 92.06 245 ALA B C 1
ATOM 4343 O O . ALA B 1 245 ? 7.203 12.375 -9.828 1 92.06 245 ALA B O 1
ATOM 4344 N N . ASP B 1 246 ? 7.809 13.641 -8.125 1 92.81 246 ASP B N 1
ATOM 4345 C CA . ASP B 1 246 ? 8.875 14.312 -8.859 1 92.81 246 ASP B CA 1
ATOM 4346 C C . ASP B 1 246 ? 10.109 13.414 -8.977 1 92.81 246 ASP B C 1
ATOM 4348 O O . ASP B 1 246 ? 10.703 13.031 -7.973 1 92.81 246 ASP B O 1
ATOM 4352 N N . SER B 1 247 ? 10.531 13.156 -10.195 1 91.56 247 SER B N 1
ATOM 4353 C CA . SER B 1 247 ? 11.617 12.219 -10.438 1 91.56 247 SER B CA 1
ATOM 4354 C C . SER B 1 247 ? 12.93 12.727 -9.836 1 91.56 247 SER B C 1
ATOM 4356 O O . SER B 1 247 ? 13.773 11.93 -9.414 1 91.56 247 SER B O 1
ATOM 4358 N N . PHE B 1 248 ? 13.117 14.008 -9.82 1 92.38 248 PHE B N 1
ATOM 4359 C CA . PHE B 1 248 ? 14.336 14.555 -9.234 1 92.38 248 PHE B CA 1
ATOM 4360 C C . PHE B 1 248 ? 14.406 14.234 -7.742 1 92.38 248 PHE B C 1
ATOM 4362 O O . PHE B 1 248 ? 15.469 13.898 -7.227 1 92.38 248 PHE B O 1
ATOM 4369 N N . ILE B 1 249 ? 13.289 14.281 -7.059 1 95.12 249 ILE B N 1
ATOM 4370 C CA . ILE B 1 249 ? 13.219 14.047 -5.617 1 95.12 249 ILE B CA 1
ATOM 4371 C C . ILE B 1 249 ? 13.422 12.562 -5.324 1 95.12 249 ILE B C 1
ATOM 4373 O O . ILE B 1 249 ? 14.258 12.195 -4.496 1 95.12 249 ILE B O 1
ATOM 4377 N N . SER B 1 250 ? 12.688 11.711 -6.023 1 93.69 250 SER B N 1
ATOM 4378 C CA . SER B 1 250 ? 12.75 10.273 -5.758 1 93.69 250 SER B CA 1
ATOM 4379 C C . SER B 1 250 ? 14.148 9.727 -6.035 1 93.69 250 SER B C 1
ATOM 4381 O O . SER B 1 250 ? 14.656 8.906 -5.266 1 93.69 250 SER B O 1
ATOM 4383 N N . GLU B 1 251 ? 14.758 10.164 -7.086 1 91.75 251 GLU B N 1
ATOM 4384 C CA . GLU B 1 251 ? 16.109 9.719 -7.41 1 91.75 251 GLU B CA 1
ATOM 4385 C C . GLU B 1 251 ? 17.109 10.156 -6.348 1 91.75 251 GLU B C 1
ATOM 4387 O O . GLU B 1 251 ? 18 9.383 -5.961 1 91.75 251 GLU B O 1
ATOM 4392 N N . ASP B 1 252 ? 16.906 11.352 -5.941 1 94.62 252 ASP B N 1
ATOM 4393 C CA . ASP B 1 252 ? 17.797 11.891 -4.918 1 94.62 252 ASP B CA 1
ATOM 4394 C C . ASP B 1 252 ? 17.656 11.125 -3.604 1 94.62 252 ASP B C 1
ATOM 4396 O O . ASP B 1 252 ? 18.625 10.914 -2.893 1 94.62 252 ASP B O 1
ATOM 4400 N N . LEU B 1 253 ? 16.516 10.672 -3.301 1 94.88 253 LEU B N 1
ATOM 4401 C CA . LEU B 1 253 ? 16.234 9.992 -2.039 1 94.88 253 LEU B CA 1
ATOM 4402 C C . LEU B 1 253 ? 16.719 8.547 -2.082 1 94.88 253 LEU B C 1
ATOM 4404 O O . LEU B 1 253 ? 17.094 7.988 -1.053 1 94.88 253 LEU B O 1
ATOM 4408 N N . LEU B 1 254 ? 16.672 7.949 -3.244 1 92.69 254 LEU B N 1
ATOM 4409 C CA . LEU B 1 254 ? 16.875 6.504 -3.328 1 92.69 254 LEU B CA 1
ATOM 4410 C C . LEU B 1 254 ? 18.328 6.176 -3.676 1 92.69 254 LEU B C 1
ATOM 4412 O O . LEU B 1 254 ? 18.75 5.023 -3.561 1 92.69 254 LEU B O 1
ATOM 4416 N N . GLN B 1 255 ? 19.047 7.18 -4.023 1 90.06 255 GLN B N 1
ATOM 4417 C CA . GLN B 1 255 ? 20.453 6.902 -4.289 1 90.06 255 GLN B CA 1
ATOM 4418 C C . GLN B 1 255 ? 21.234 6.699 -2.99 1 90.06 255 GLN B C 1
ATOM 4420 O O . GLN B 1 255 ? 20.859 7.234 -1.946 1 90.06 255 GLN B O 1
ATOM 4425 N N . THR B 1 256 ? 22.266 5.891 -3.057 1 87.75 256 THR B N 1
ATOM 4426 C CA . THR B 1 256 ? 23.016 5.547 -1.851 1 87.75 256 THR B CA 1
ATOM 4427 C C . THR B 1 256 ? 24.391 6.176 -1.872 1 87.75 256 THR B C 1
ATOM 4429 O O . THR B 1 256 ? 25.109 6.141 -0.872 1 87.75 256 THR B O 1
ATOM 4432 N N . SER B 1 257 ? 24.75 6.789 -2.879 1 89.75 257 SER B N 1
ATOM 4433 C CA . SER B 1 257 ? 26.125 7.258 -3.049 1 89.75 257 SER B CA 1
ATOM 4434 C C . SER B 1 257 ? 26.359 8.562 -2.295 1 89.75 257 SER B C 1
ATOM 4436 O O . SER B 1 257 ? 27.438 8.789 -1.757 1 89.75 257 SER B O 1
ATOM 4438 N N . VAL B 1 258 ? 25.359 9.461 -2.338 1 92.75 258 VAL B N 1
ATOM 4439 C CA . VAL B 1 258 ? 25.453 10.75 -1.672 1 92.75 258 VAL B CA 1
ATOM 4440 C C . VAL B 1 258 ? 24.172 11.023 -0.887 1 92.75 258 VAL B C 1
ATOM 4442 O O . VAL B 1 258 ? 23.094 10.547 -1.256 1 92.75 258 VAL B O 1
ATOM 4445 N N . PRO B 1 259 ? 24.344 11.758 0.18 1 94.25 259 PRO B N 1
ATOM 4446 C CA . PRO B 1 259 ? 23.125 12.156 0.882 1 94.25 259 PRO B CA 1
ATOM 4447 C C . PRO B 1 259 ? 22.203 13.039 0.029 1 94.25 259 PRO B C 1
ATOM 4449 O O . PRO B 1 259 ? 22.688 13.719 -0.887 1 94.25 259 PRO B O 1
ATOM 4452 N N . PRO B 1 260 ? 20.969 12.961 0.35 1 96.5 260 PRO B N 1
ATOM 4453 C CA . PRO B 1 260 ? 20.062 13.812 -0.425 1 96.5 260 PRO B CA 1
ATOM 4454 C C . PRO B 1 260 ? 20.359 15.297 -0.257 1 96.5 260 PRO B C 1
ATOM 4456 O O . PRO B 1 260 ? 20.891 15.711 0.777 1 96.5 260 PRO B O 1
ATOM 4459 N N . SER B 1 261 ? 19.953 16.094 -1.241 1 97 261 SER B N 1
ATOM 4460 C CA . SER B 1 261 ? 20.172 17.547 -1.217 1 97 261 SER B CA 1
ATOM 4461 C C . SER B 1 261 ? 19.266 18.219 -0.189 1 97 261 SER B C 1
ATOM 4463 O O . SER B 1 261 ? 18.234 17.656 0.199 1 97 261 SER B O 1
ATOM 4465 N N . GLU B 1 262 ? 19.656 19.406 0.201 1 94.81 262 GLU B N 1
ATOM 4466 C CA . GLU B 1 262 ? 18.859 20.203 1.128 1 94.81 262 GLU B CA 1
ATOM 4467 C C . GLU B 1 262 ? 17.484 20.531 0.531 1 94.81 262 GLU B C 1
ATOM 4469 O O . GLU B 1 262 ? 16.484 20.578 1.247 1 94.81 262 GLU B O 1
ATOM 4474 N N . ASP B 1 263 ? 17.484 20.719 -0.725 1 94.88 263 ASP B N 1
ATOM 4475 C CA . ASP B 1 263 ? 16.234 21.047 -1.409 1 94.88 263 ASP B CA 1
ATOM 4476 C C . ASP B 1 263 ? 15.258 19.875 -1.337 1 94.88 263 ASP B C 1
ATOM 4478 O O . ASP B 1 263 ? 14.062 20.062 -1.098 1 94.88 263 ASP B O 1
ATOM 4482 N N . THR B 1 264 ? 15.789 18.734 -1.495 1 96.69 264 THR B N 1
ATOM 4483 C CA . THR B 1 264 ? 14.969 17.516 -1.414 1 96.69 264 THR B CA 1
ATOM 4484 C C . THR B 1 264 ? 14.469 17.297 0.01 1 96.69 264 THR B C 1
ATOM 4486 O O . THR B 1 264 ? 13.336 16.859 0.211 1 96.69 264 THR B O 1
ATOM 4489 N N . MET B 1 265 ? 15.289 17.719 0.921 1 96.88 265 MET B N 1
ATOM 4490 C CA . MET B 1 265 ? 14.969 17.422 2.314 1 96.88 265 MET B CA 1
ATOM 4491 C C . MET B 1 265 ? 14.086 18.516 2.906 1 96.88 265 MET B C 1
ATOM 4493 O O . MET B 1 265 ? 13.68 18.438 4.07 1 96.88 265 MET B O 1
ATOM 4497 N N . ALA B 1 266 ? 13.805 19.578 2.139 1 96.44 266 ALA B N 1
ATOM 4498 C CA . ALA B 1 266 ? 12.727 20.5 2.486 1 96.44 266 ALA B CA 1
ATOM 4499 C C . ALA B 1 266 ? 11.375 19.969 2.041 1 96.44 266 ALA B C 1
ATOM 4501 O O . ALA B 1 266 ? 10.945 20.203 0.909 1 96.44 266 ALA B O 1
ATOM 4502 N N . VAL B 1 267 ? 10.68 19.281 2.9 1 97.12 267 VAL B N 1
ATOM 4503 C CA . VAL B 1 267 ? 9.547 18.438 2.545 1 97.12 267 VAL B CA 1
ATOM 4504 C C . VAL B 1 267 ? 8.242 19.219 2.742 1 97.12 267 VAL B C 1
ATOM 4506 O O . VAL B 1 267 ? 7.891 19.562 3.869 1 97.12 267 VAL B O 1
ATOM 4509 N N . PRO B 1 268 ? 7.535 19.438 1.702 1 96.56 268 PRO B N 1
ATOM 4510 C CA . PRO B 1 268 ? 6.266 20.156 1.837 1 96.56 268 PRO B CA 1
ATOM 4511 C C . PRO B 1 268 ? 5.145 19.266 2.379 1 96.56 268 PRO B C 1
ATOM 4513 O O . PRO B 1 268 ? 5.051 18.094 2.018 1 96.56 268 PRO B O 1
ATOM 4516 N N . LEU B 1 269 ? 4.367 19.766 3.258 1 93.81 269 LEU B N 1
ATOM 4517 C CA . LEU B 1 269 ? 3.164 19.078 3.697 1 93.81 269 LEU B CA 1
ATOM 4518 C C . LEU B 1 269 ? 2.104 20.062 4.164 1 93.81 269 LEU B C 1
ATOM 4520 O O . LEU B 1 269 ? 2.369 21.266 4.262 1 93.81 269 LEU B O 1
ATOM 4524 N N . PHE B 1 270 ? 0.958 19.562 4.352 1 92.5 270 PHE B N 1
ATOM 4525 C CA . PHE B 1 270 ? -0.174 20.375 4.777 1 92.5 270 PHE B CA 1
ATOM 4526 C C . PHE B 1 270 ? -0.638 19.969 6.172 1 92.5 270 PHE B C 1
ATOM 4528 O O . PHE B 1 270 ? -0.719 18.781 6.484 1 92.5 270 PHE B O 1
ATOM 4535 N N . LEU B 1 271 ? -0.908 20.953 6.945 1 88 271 LEU B N 1
ATOM 4536 C CA . LEU B 1 271 ? -1.479 20.75 8.273 1 88 271 LEU B CA 1
ATOM 4537 C C . LEU B 1 271 ? -2.834 21.453 8.391 1 88 271 LEU B C 1
ATOM 4539 O O . LEU B 1 271 ? -3.033 22.531 7.84 1 88 271 LEU B O 1
ATOM 4543 N N . ASN B 1 272 ? -3.691 20.766 9.07 1 86.31 272 ASN B N 1
ATOM 4544 C CA . ASN B 1 272 ? -4.926 21.438 9.477 1 86.31 272 ASN B CA 1
ATOM 4545 C C . ASN B 1 272 ? -4.797 22.078 10.852 1 86.31 272 ASN B C 1
ATOM 4547 O O . ASN B 1 272 ? -4.047 21.594 11.703 1 86.31 272 ASN B O 1
ATOM 4551 N N . TRP B 1 273 ? -5.508 23.172 10.984 1 84.81 273 TRP B N 1
ATOM 4552 C CA . TRP B 1 273 ? -5.555 23.812 12.289 1 84.81 273 TRP B CA 1
ATOM 4553 C C . TRP B 1 273 ? -6.984 24.203 12.656 1 84.81 273 TRP B C 1
ATOM 4555 O O . TRP B 1 273 ? -7.84 24.344 11.781 1 84.81 273 TRP B O 1
ATOM 4565 N N . GLU B 1 274 ? -7.234 24.203 13.969 1 83.25 274 GLU B N 1
ATOM 4566 C CA . GLU B 1 274 ? -8.531 24.609 14.508 1 83.25 274 GLU B CA 1
ATOM 4567 C C . GLU B 1 274 ? -8.359 25.375 15.82 1 83.25 274 GLU B C 1
ATOM 4569 O O . GLU B 1 274 ? -7.328 25.266 16.484 1 83.25 274 GLU B O 1
ATOM 4574 N N . VAL B 1 275 ? -9.383 26.141 16.125 1 82.25 275 VAL B N 1
ATOM 4575 C CA . VAL B 1 275 ? -9.375 26.859 17.391 1 82.25 275 VAL B CA 1
ATOM 4576 C C . VAL B 1 275 ? -10.047 26.016 18.469 1 82.25 275 VAL B C 1
ATOM 4578 O O . VAL B 1 275 ? -11.133 25.469 18.25 1 82.25 275 VAL B O 1
ATOM 4581 N N . VAL B 1 276 ? -9.398 25.406 19.609 1 72.31 276 VAL B N 1
ATOM 4582 C CA . VAL B 1 276 ? -9.93 24.516 20.641 1 72.31 276 VAL B CA 1
ATOM 4583 C C . VAL B 1 276 ? -10.531 25.344 21.766 1 72.31 276 VAL B C 1
ATOM 4585 O O . VAL B 1 276 ? -11.461 24.906 22.438 1 72.31 276 VAL B O 1
ATOM 4588 N N . ALA B 1 277 ? -10.32 26.422 22.172 1 60.12 277 ALA B N 1
ATOM 4589 C CA . ALA B 1 277 ? -10.719 27.125 23.375 1 60.12 277 ALA B CA 1
ATOM 4590 C C . ALA B 1 277 ? -12.188 27.531 23.312 1 60.12 277 ALA B C 1
ATOM 4592 O O . ALA B 1 277 ? -12.75 27.688 22.234 1 60.12 277 ALA B O 1
ATOM 4593 N N . ASP B 1 278 ? -12.984 26.906 24.516 1 55.44 278 ASP B N 1
ATOM 4594 C CA . ASP B 1 278 ? -14.391 27.219 24.797 1 55.44 278 ASP B CA 1
ATOM 4595 C C . ASP B 1 278 ? -14.727 28.641 24.391 1 55.44 278 ASP B C 1
ATOM 4597 O O . ASP B 1 278 ? -15.781 29.172 24.766 1 55.44 278 ASP B O 1
ATOM 4601 N N . ARG B 1 279 ? -13.68 29.234 24.094 1 53.03 279 ARG B N 1
ATOM 4602 C CA . ARG B 1 279 ? -14.039 30.656 24.203 1 53.03 279 ARG B CA 1
ATOM 4603 C C . ARG B 1 279 ? -15.031 31.047 23.125 1 53.03 279 ARG B C 1
ATOM 4605 O O . ARG B 1 279 ? -15.484 30.203 22.344 1 53.03 279 ARG B O 1
ATOM 4612 N N . ARG B 1 280 ? -14.508 32.312 22.469 1 55 280 ARG B N 1
ATOM 4613 C CA . ARG B 1 280 ? -15.242 33.344 21.734 1 55 280 ARG B CA 1
ATOM 4614 C C . ARG B 1 280 ? -15.547 32.875 20.312 1 55 280 ARG B C 1
ATOM 4616 O O . ARG B 1 280 ? -14.867 31.984 19.781 1 55 280 ARG B O 1
ATOM 4623 N N . HIS B 1 281 ? -16.719 33.125 19.844 1 65.25 281 HIS B N 1
ATOM 4624 C CA . HIS B 1 281 ? -17.484 33.25 18.609 1 65.25 281 HIS B CA 1
ATOM 4625 C C . HIS B 1 281 ? -16.656 33.875 17.484 1 65.25 281 HIS B C 1
ATOM 4627 O O . HIS B 1 281 ? -15.648 34.531 17.75 1 65.25 281 HIS B O 1
ATOM 4633 N N . CYS B 1 282 ? -16.812 33.188 16.344 1 84.12 282 CYS B N 1
ATOM 4634 C CA . CYS B 1 282 ? -16.469 34 15.164 1 84.12 282 CYS B CA 1
ATOM 4635 C C . CYS B 1 282 ? -16.875 35.438 15.352 1 84.12 282 CYS B C 1
ATOM 4637 O O . CYS B 1 282 ? -18.062 35.75 15.477 1 84.12 282 CYS B O 1
ATOM 4639 N N . ASN B 1 283 ? -15.969 36.344 15.688 1 82.75 283 ASN B N 1
ATOM 4640 C CA . ASN B 1 283 ? -16.203 37.688 16.203 1 82.75 283 ASN B CA 1
ATOM 4641 C C . ASN B 1 283 ? -16.734 38.625 15.125 1 82.75 283 ASN B C 1
ATOM 4643 O O . ASN B 1 283 ? -17.172 39.75 15.422 1 82.75 283 ASN B O 1
ATOM 4647 N N . SER B 1 284 ? -16.719 38.156 13.906 1 87.19 284 SER B N 1
ATOM 4648 C CA . SER B 1 284 ? -17.109 39.062 12.828 1 87.19 284 SER B CA 1
ATOM 4649 C C . SER B 1 284 ? -18.578 38.906 12.469 1 87.19 284 SER B C 1
ATOM 4651 O O . SER B 1 284 ? -19.109 37.812 12.492 1 87.19 284 SER B O 1
ATOM 4653 N N . ASN B 1 285 ? -19.047 40.125 12.25 1 87.62 285 ASN B N 1
ATOM 4654 C CA . ASN B 1 285 ? -20.328 40.031 11.547 1 87.62 285 ASN B CA 1
ATOM 4655 C C . ASN B 1 285 ? -20.172 39.312 10.203 1 87.62 285 ASN B C 1
ATOM 4657 O O . ASN B 1 285 ? -19.156 39.438 9.531 1 87.62 285 ASN B O 1
ATOM 4661 N N . HIS B 1 286 ? -21.188 38.531 9.844 1 90.44 286 HIS B N 1
ATOM 4662 C CA . HIS B 1 286 ? -21.219 37.781 8.586 1 90.44 286 HIS B CA 1
ATOM 4663 C C . HIS B 1 286 ? -20.188 36.688 8.57 1 90.44 286 HIS B C 1
ATOM 4665 O O . HIS B 1 286 ? -19.5 36.469 7.566 1 90.44 286 HIS B O 1
ATOM 4671 N N . SER B 1 287 ? -19.875 36.156 9.75 1 91.25 287 SER B N 1
ATOM 4672 C CA . SER B 1 287 ? -19 35 9.859 1 91.25 287 SER B CA 1
ATOM 4673 C C . SER B 1 287 ? -19.781 33.75 10.25 1 91.25 287 SER B C 1
ATOM 4675 O O . SER B 1 287 ? -20.875 33.844 10.828 1 91.25 287 SER B O 1
ATOM 4677 N N . GLU B 1 288 ? -19.281 32.656 9.797 1 89.62 288 GLU B N 1
ATOM 4678 C CA . GLU B 1 288 ? -19.891 31.359 10.109 1 89.62 288 GLU B CA 1
ATOM 4679 C C . GLU B 1 288 ? -18.906 30.453 10.844 1 89.62 288 GLU B C 1
ATOM 4681 O O . GLU B 1 288 ? -17.719 30.422 10.523 1 89.62 288 GLU B O 1
ATOM 4686 N N . ARG B 1 289 ? -19.484 29.828 11.805 1 89 289 ARG B N 1
ATOM 4687 C CA . ARG B 1 289 ? -18.688 28.875 12.586 1 89 289 ARG B CA 1
ATOM 4688 C C . ARG B 1 289 ? -18.922 27.453 12.117 1 89 289 ARG B C 1
ATOM 4690 O O . ARG B 1 289 ? -20.078 27.047 11.875 1 89 289 ARG B O 1
ATOM 4697 N N . THR B 1 290 ? -17.844 26.719 11.906 1 86.06 290 THR B N 1
ATOM 4698 C CA . THR B 1 290 ? -17.906 25.281 11.633 1 86.06 290 THR B CA 1
ATOM 4699 C C . THR B 1 290 ? -17.266 24.484 12.773 1 86.06 290 THR B C 1
ATOM 4701 O O . THR B 1 290 ? -16.094 24.672 13.086 1 86.06 290 THR B O 1
ATOM 4704 N N . ASN B 1 291 ? -18.078 23.688 13.328 1 81.19 291 ASN B N 1
ATOM 4705 C CA . ASN B 1 291 ? -17.562 22.844 14.406 1 81.19 291 ASN B CA 1
ATOM 4706 C C . ASN B 1 291 ? -16.672 21.734 13.875 1 81.19 291 ASN B C 1
ATOM 4708 O O . ASN B 1 291 ? -16.969 21.125 12.844 1 81.19 291 ASN B O 1
ATOM 4712 N N . THR B 1 292 ? -15.523 21.594 14.453 1 76.75 292 THR B N 1
ATOM 4713 C CA . THR B 1 292 ? -14.602 20.531 14.125 1 76.75 292 THR B CA 1
ATOM 4714 C C . THR B 1 292 ? -14.492 19.531 15.273 1 76.75 292 THR B C 1
ATOM 4716 O O . THR B 1 292 ? -15.211 19.641 16.266 1 76.75 292 THR B O 1
ATOM 4719 N N . THR B 1 293 ? -13.703 18.547 15.18 1 67.19 293 THR B N 1
ATOM 4720 C CA . THR B 1 293 ? -13.609 17.469 16.156 1 67.19 293 THR B CA 1
ATOM 4721 C C . THR B 1 293 ? -13.117 18.016 17.5 1 67.19 293 THR B C 1
ATOM 4723 O O . THR B 1 293 ? -13.562 17.562 18.562 1 67.19 293 THR B O 1
ATOM 4726 N N . LYS B 1 294 ? -12.227 19.031 17.5 1 70.69 294 LYS B N 1
ATOM 4727 C CA . LYS B 1 294 ? -11.609 19.484 18.75 1 70.69 294 LYS B CA 1
ATOM 4728 C C . LYS B 1 294 ? -11.914 20.969 18.984 1 70.69 294 LYS B C 1
ATOM 4730 O O . LYS B 1 294 ? -11.523 21.516 20.016 1 70.69 294 LYS B O 1
ATOM 4735 N N . GLY B 1 295 ? -12.578 21.5 18 1 79.56 295 GLY B N 1
ATOM 4736 C CA . GLY B 1 295 ? -12.859 22.922 18.109 1 79.56 295 GLY B CA 1
ATOM 4737 C C . GLY B 1 295 ? -13.711 23.453 16.984 1 79.56 295 GLY B C 1
ATOM 4738 O O . GLY B 1 295 ? -14.805 22.953 16.734 1 79.56 295 GLY B O 1
ATOM 4739 N N . TYR B 1 296 ? -13.211 24.453 16.484 1 82.75 296 TYR B N 1
ATOM 4740 C CA . TYR B 1 296 ? -14 25.062 15.414 1 82.75 296 TYR B CA 1
ATOM 4741 C C . TYR B 1 296 ? -13.117 25.906 14.5 1 82.75 296 TYR B C 1
ATOM 4743 O O . TYR B 1 296 ? -11.969 26.219 14.836 1 82.75 296 TYR B O 1
ATOM 4751 N N . THR B 1 297 ? -13.641 26.156 13.391 1 87.38 297 THR B N 1
ATOM 4752 C CA . THR B 1 297 ? -13.07 27.141 12.477 1 87.38 297 THR B CA 1
ATOM 4753 C C . THR B 1 297 ? -14.109 28.172 12.078 1 87.38 297 THR B C 1
ATOM 4755 O O . THR B 1 297 ? -15.312 27.906 12.141 1 87.38 297 THR B O 1
ATOM 4758 N N . CYS B 1 298 ? -13.641 29.344 11.812 1 90.94 298 CYS B N 1
ATOM 4759 C CA . CYS B 1 298 ? -14.516 30.422 11.367 1 90.94 298 CYS B CA 1
ATOM 4760 C C . CYS B 1 298 ? -14.273 30.75 9.898 1 90.94 298 CYS B C 1
ATOM 4762 O O . CYS B 1 298 ? -13.148 30.625 9.406 1 90.94 298 CYS B O 1
ATOM 4764 N N . SER B 1 299 ? -15.352 31.062 9.219 1 91.81 299 SER B N 1
ATOM 4765 C CA . SER B 1 299 ? -15.258 31.547 7.84 1 91.81 299 SER B CA 1
ATOM 4766 C C . SER B 1 299 ? -16.219 32.688 7.594 1 91.81 299 SER B C 1
ATOM 4768 O O . SER B 1 299 ? -17.219 32.844 8.305 1 91.81 299 SER B O 1
ATOM 4770 N N . CYS B 1 300 ? -15.812 33.531 6.641 1 91.69 300 CYS B N 1
ATOM 4771 C CA . CYS B 1 300 ? -16.75 34.594 6.242 1 91.69 300 CYS B CA 1
ATOM 4772 C C . CYS B 1 300 ? -17.844 34.031 5.352 1 91.69 300 CYS B C 1
ATOM 4774 O O . CYS B 1 300 ? -17.594 33.125 4.543 1 91.69 300 CYS B O 1
ATOM 4776 N N . GLU B 1 301 ? -19 34.562 5.52 1 89.62 301 GLU B N 1
ATOM 4777 C CA . GLU B 1 301 ? -20.156 34.125 4.719 1 89.62 301 GLU B CA 1
ATOM 4778 C C . GLU B 1 301 ? -19.938 34.438 3.24 1 89.62 301 GLU B C 1
ATOM 4780 O O . GLU B 1 301 ? -19.078 35.281 2.891 1 89.62 301 GLU B O 1
ATOM 4785 N N . GLN B 1 302 ? -20.734 33.656 2.484 1 87.75 302 GLN B N 1
ATOM 4786 C CA . GLN B 1 302 ? -20.656 33.906 1.05 1 87.75 302 GLN B CA 1
ATOM 4787 C C . GLN B 1 302 ? -20.906 35.406 0.74 1 87.75 302 GLN B C 1
ATOM 4789 O O . GLN B 1 302 ? -21.828 36 1.272 1 87.75 302 GLN B O 1
ATOM 4794 N N . GLY B 1 303 ? -20.062 36 -0.156 1 83.5 303 GLY B N 1
ATOM 4795 C CA . GLY B 1 303 ? -20.188 37.406 -0.495 1 83.5 303 GLY B CA 1
ATOM 4796 C C . GLY B 1 303 ? -19.328 38.312 0.373 1 83.5 303 GLY B C 1
ATOM 4797 O O . GLY B 1 303 ? -19.25 39.531 0.141 1 83.5 303 GLY B O 1
ATOM 4798 N N . PHE B 1 304 ? -18.781 37.75 1.396 1 86.31 304 PHE B N 1
ATOM 4799 C CA . PHE B 1 304 ? -17.922 38.5 2.297 1 86.31 304 PHE B CA 1
ATOM 4800 C C . PHE B 1 304 ? -16.516 37.906 2.297 1 86.31 304 PHE B C 1
ATOM 4802 O O . PHE B 1 304 ? -16.328 36.719 2.004 1 86.31 304 PHE B O 1
ATOM 4809 N N . ASP B 1 305 ? -15.523 38.812 2.5 1 87.75 305 ASP B N 1
ATOM 4810 C CA . ASP B 1 305 ? -14.133 38.375 2.602 1 87.75 305 ASP B CA 1
ATOM 4811 C C . ASP B 1 305 ? -13.422 39.094 3.754 1 87.75 305 ASP B C 1
ATOM 4813 O O . ASP B 1 305 ? -13.922 40.094 4.277 1 87.75 305 ASP B O 1
ATOM 4817 N N . GLY B 1 306 ? -12.281 38.406 4.176 1 90.56 306 GLY B N 1
ATOM 4818 C CA . GLY B 1 306 ? -11.516 38.969 5.277 1 90.56 306 GLY B CA 1
ATOM 4819 C C . GLY B 1 306 ? -11.227 37.969 6.375 1 90.56 306 GLY B C 1
ATOM 4820 O O . GLY B 1 306 ? -11.078 36.75 6.105 1 90.56 306 GLY B O 1
ATOM 4821 N N . ASN B 1 307 ? -11.062 38.531 7.582 1 93.31 307 ASN B N 1
ATOM 4822 C CA . ASN B 1 307 ? -10.703 37.656 8.711 1 93.31 307 ASN B CA 1
ATOM 4823 C C . ASN B 1 307 ? -11.859 37.531 9.688 1 93.31 307 ASN B C 1
ATOM 4825 O O . ASN B 1 307 ? -12.164 38.438 10.438 1 93.31 307 ASN B O 1
ATOM 4829 N N . PRO B 1 308 ? -12.438 36.344 9.695 1 92.25 308 PRO B N 1
ATOM 4830 C CA . PRO B 1 308 ? -13.641 36.156 10.516 1 92.25 308 PRO B CA 1
ATOM 4831 C C . PRO B 1 308 ? -13.344 36.156 12.008 1 92.25 308 PRO B C 1
ATOM 4833 O O . PRO B 1 308 ? -14.266 36.188 12.828 1 92.25 308 PRO B O 1
ATOM 4836 N N . TYR B 1 309 ? -12.141 36.188 12.414 1 91.12 309 TYR B N 1
ATOM 4837 C CA . TYR B 1 309 ? -11.773 36.125 13.82 1 91.12 309 TYR B CA 1
ATOM 4838 C C . TYR B 1 309 ? -11.648 37.531 14.406 1 91.12 309 TYR B C 1
ATOM 4840 O O . TYR B 1 309 ? -11.555 37.719 15.625 1 91.12 309 TYR B O 1
ATOM 4848 N N . LEU B 1 310 ? -11.703 38.5 13.562 1 91.44 310 LEU B N 1
ATOM 4849 C CA . LEU B 1 310 ? -11.602 39.906 13.969 1 91.44 310 LEU B CA 1
ATOM 4850 C C . LEU B 1 310 ? -12.984 40.531 14.047 1 91.44 310 LEU B C 1
ATOM 4852 O O . LEU B 1 310 ? -13.883 40.188 13.281 1 91.44 310 LEU B O 1
ATOM 4856 N N . ILE B 1 311 ? -13.047 41.469 15.023 1 89.38 311 ILE B N 1
ATOM 4857 C CA . ILE B 1 311 ? -14.289 42.25 15.07 1 89.38 311 ILE B CA 1
ATOM 4858 C C . ILE B 1 311 ? -14.492 42.969 13.742 1 89.38 311 ILE B C 1
ATOM 4860 O O . ILE B 1 311 ? -13.609 43.719 13.281 1 89.38 311 ILE B O 1
ATOM 4864 N N . ASP B 1 312 ? -15.617 42.719 13.023 1 88.38 312 ASP B N 1
ATOM 4865 C CA . ASP B 1 312 ? -15.969 43.312 11.734 1 88.38 312 ASP B CA 1
ATOM 4866 C C . ASP B 1 312 ? -14.93 42.969 10.672 1 88.38 312 ASP B C 1
ATOM 4868 O O . ASP B 1 312 ? -14.586 43.781 9.828 1 88.38 312 ASP B O 1
ATOM 4872 N N . GLY B 1 313 ? -14.383 41.812 10.836 1 91.56 313 GLY B N 1
ATOM 4873 C CA . GLY B 1 313 ? -13.336 41.406 9.93 1 91.56 313 GLY B CA 1
ATOM 4874 C C . GLY B 1 313 ? -13.859 40.969 8.562 1 91.56 313 GLY B C 1
ATOM 4875 O O . GLY B 1 313 ? -13.125 41 7.574 1 91.56 313 GLY B O 1
ATOM 4876 N N . CYS B 1 314 ? -15.07 40.469 8.531 1 91.31 314 CYS B N 1
ATOM 4877 C CA . CYS B 1 314 ? -15.688 40.094 7.266 1 91.31 314 CYS B CA 1
ATOM 4878 C C . CYS B 1 314 ? -16.359 41.281 6.594 1 91.31 314 CYS B C 1
ATOM 4880 O O . CYS B 1 314 ? -17.312 41.844 7.133 1 91.31 314 CYS B O 1
ATOM 4882 N N . LYS B 1 315 ? -15.828 41.562 5.414 1 88.75 315 LYS B N 1
ATOM 4883 C CA . LYS B 1 315 ? -16.344 42.719 4.684 1 88.75 315 LYS B CA 1
ATOM 4884 C C . LYS B 1 315 ? -16.938 42.312 3.344 1 88.75 315 LYS B C 1
ATOM 4886 O O . LYS B 1 315 ? -16.547 41.281 2.771 1 88.75 315 LYS B O 1
ATOM 4891 N N . VAL B 1 316 ? -17.875 43.062 2.9 1 83.69 316 VAL B N 1
ATOM 4892 C CA . VAL B 1 316 ? -18.562 42.75 1.646 1 83.69 316 VAL B CA 1
ATOM 4893 C C . VAL B 1 316 ? -17.562 42.812 0.489 1 83.69 316 VAL B C 1
ATOM 4895 O O . VAL B 1 316 ? -16.719 43.719 0.443 1 83.69 316 VAL B O 1
ATOM 4898 N N . VAL B 1 317 ? -17.438 41.688 -0.205 1 73.94 317 VAL B N 1
ATOM 4899 C CA . VAL B 1 317 ? -16.578 41.688 -1.381 1 73.94 317 VAL B CA 1
ATOM 4900 C C . VAL B 1 317 ? -17.234 42.438 -2.52 1 73.94 317 VAL B C 1
ATOM 4902 O O . VAL B 1 317 ? -18.438 42.312 -2.758 1 73.94 317 VAL B O 1
ATOM 4905 N N . SER B 1 318 ? -16.812 43.5 -2.824 1 57.69 318 SER B N 1
ATOM 4906 C CA . SER B 1 318 ? -17.391 44.125 -4.012 1 57.69 318 SER B CA 1
ATOM 4907 C C . SER B 1 318 ? -17.359 43.156 -5.203 1 57.69 318 SER B C 1
ATOM 4909 O O . SER B 1 318 ? -16.406 42.406 -5.375 1 57.69 318 SER B O 1
ATOM 4911 N N . LYS B 1 319 ? -18.469 42.594 -5.547 1 50.66 319 LYS B N 1
ATOM 4912 C CA . LYS B 1 319 ? -18.609 41.75 -6.711 1 50.66 319 LYS B CA 1
ATOM 4913 C C . LYS B 1 319 ? -17.547 42.031 -7.762 1 50.66 319 LYS B C 1
ATOM 4915 O O . LYS B 1 319 ? -17.391 41.312 -8.727 1 50.66 319 LYS B O 1
ATOM 4920 N N . CYS B 1 320 ? -17.125 43.219 -7.809 1 47.25 320 CYS B N 1
ATOM 4921 C CA . CYS B 1 320 ? -16.266 43.531 -8.953 1 47.25 320 CYS B CA 1
ATOM 4922 C C . CYS B 1 320 ? -14.906 42.844 -8.812 1 47.25 320 CYS B C 1
ATOM 4924 O O . CYS B 1 320 ? -14.109 42.844 -9.75 1 47.25 320 CYS B O 1
ATOM 4926 N N . ASN B 1 321 ? -14.477 42.75 -7.645 1 43.84 321 ASN B N 1
ATOM 4927 C CA . ASN B 1 321 ? -13.047 42.438 -7.582 1 43.84 321 ASN B CA 1
ATOM 4928 C C . ASN B 1 321 ? -12.75 41.031 -8.039 1 43.84 321 ASN B C 1
ATOM 4930 O O . ASN B 1 321 ? -11.594 40.594 -8.047 1 43.84 321 ASN B O 1
ATOM 4934 N N . GLY B 1 322 ? -13.516 39.969 -7.668 1 41.97 322 GLY B N 1
ATOM 4935 C CA . GLY B 1 322 ? -12.875 38.719 -8.008 1 41.97 322 GLY B CA 1
ATOM 4936 C C . GLY B 1 322 ? -12.695 38.531 -9.5 1 41.97 322 GLY B C 1
ATOM 4937 O O . GLY B 1 322 ? -12.75 39.469 -10.266 1 41.97 322 GLY B O 1
ATOM 4938 N N . PHE B 1 323 ? -13.109 37.312 -10.18 1 39.91 323 PHE B N 1
ATOM 4939 C CA . PHE B 1 323 ? -12.672 36.969 -11.523 1 39.91 323 PHE B CA 1
ATOM 4940 C C . PHE B 1 323 ? -13.109 38 -12.539 1 39.91 323 PHE B C 1
ATOM 4942 O O . PHE B 1 323 ? -12.352 38.375 -13.445 1 39.91 323 PHE B O 1
ATOM 4949 N N . SER B 1 324 ? -14.516 37.969 -12.844 1 38.03 324 SER B N 1
ATOM 4950 C CA . SER B 1 324 ? -14.984 38.5 -14.117 1 38.03 324 SER B CA 1
ATOM 4951 C C . SER B 1 324 ? -14.914 40.031 -14.133 1 38.03 324 SER B C 1
ATOM 4953 O O . SER B 1 324 ? -15.133 40.688 -13.102 1 38.03 324 SER B O 1
ATOM 4955 N N . GLU B 1 325 ? -14.117 40.562 -15.047 1 38.53 325 GLU B N 1
ATOM 4956 C CA . GLU B 1 325 ? -14.258 41.938 -15.508 1 38.53 325 GLU B CA 1
ATOM 4957 C C . GLU B 1 325 ? -15.688 42.438 -15.32 1 38.53 325 GLU B C 1
ATOM 4959 O O . GLU B 1 325 ? -16.625 41.875 -15.898 1 38.53 325 GLU B O 1
ATOM 4964 N N . CYS B 1 326 ? -16.094 42.594 -14.156 1 40.41 326 CYS B N 1
ATOM 4965 C CA . CYS B 1 326 ? -17.422 43.156 -13.977 1 40.41 326 CYS B CA 1
ATOM 4966 C C . CYS B 1 326 ? -17.547 44.469 -14.766 1 40.41 326 CYS B C 1
ATOM 4968 O O . CYS B 1 326 ? -16.797 45.406 -14.539 1 40.41 326 CYS B O 1
ATOM 4970 N N . TYR B 1 327 ? -17.641 44.375 -15.938 1 37.81 327 TYR B N 1
ATOM 4971 C CA . TYR B 1 327 ? -17.922 45.625 -16.672 1 37.81 327 TYR B CA 1
ATOM 4972 C C . TYR B 1 327 ? -19.109 46.344 -16.062 1 37.81 327 TYR B C 1
ATOM 4974 O O . TYR B 1 327 ? -19.297 47.531 -16.312 1 37.81 327 TYR B O 1
ATOM 4982 N N . GLY B 1 328 ? -20.156 45.562 -15.477 1 37.69 328 GLY B N 1
ATOM 4983 C CA . GLY B 1 328 ? -21.344 46.281 -15.086 1 37.69 328 GLY B CA 1
ATOM 4984 C C . GLY B 1 328 ? -21.281 46.844 -13.672 1 37.69 328 GLY B C 1
ATOM 4985 O O . GLY B 1 328 ? -20.266 46.656 -12.984 1 37.69 328 GLY B O 1
ATOM 4986 N N . GLU B 1 329 ? -22.266 47.75 -13.289 1 37.06 329 GLU B N 1
ATOM 4987 C CA . GLU B 1 329 ? -22.438 48.406 -11.992 1 37.06 329 GLU B CA 1
ATOM 4988 C C . GLU B 1 329 ? -22.531 47.375 -10.867 1 37.06 329 GLU B C 1
ATOM 4990 O O . GLU B 1 329 ? -23.281 46.406 -10.969 1 37.06 329 GLU B O 1
ATOM 4995 N N . CYS B 1 330 ? -21.469 47.031 -10.297 1 42.72 330 CYS B N 1
ATOM 4996 C CA . CYS B 1 330 ? -21.453 46.188 -9.102 1 42.72 330 CYS B CA 1
ATOM 4997 C C . CYS B 1 330 ? -22.469 46.656 -8.078 1 42.72 330 CYS B C 1
ATOM 4999 O O . CYS B 1 330 ? -22.375 47.812 -7.594 1 42.72 330 CYS B O 1
ATOM 5001 N N . ILE B 1 331 ? -23.812 46.375 -8.25 1 36.59 331 ILE B N 1
ATOM 5002 C CA . ILE B 1 331 ? -24.859 46.781 -7.332 1 36.59 331 ILE B CA 1
ATOM 5003 C C . ILE B 1 331 ? -24.781 46 -6.031 1 36.59 331 ILE B C 1
ATOM 5005 O O . ILE B 1 331 ? -24.688 44.781 -6.047 1 36.59 331 ILE B O 1
ATOM 5009 N N . LYS B 1 332 ? -24.312 46.562 -5.004 1 36.88 332 LYS B N 1
ATOM 5010 C CA . LYS B 1 332 ? -24.453 46.062 -3.639 1 36.88 332 LYS B CA 1
ATOM 5011 C C . LYS B 1 332 ? -25.891 45.656 -3.35 1 36.88 332 LYS B C 1
ATOM 5013 O O . LYS B 1 332 ? -26.781 46.5 -3.299 1 36.88 332 LYS B O 1
ATOM 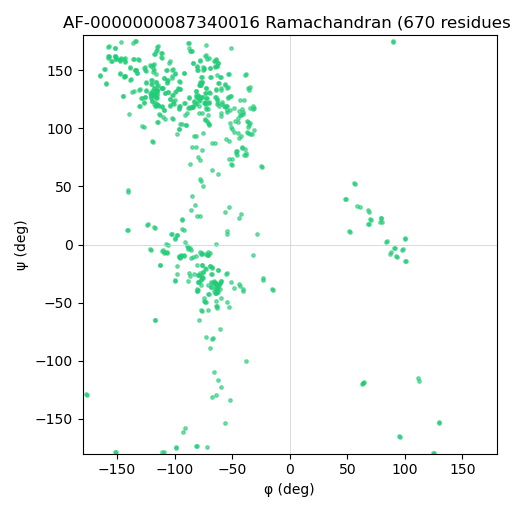5018 N N . LYS B 1 333 ? -26.406 44.5 -3.725 1 36.16 333 LYS B N 1
ATOM 5019 C CA . LYS B 1 333 ? -27.766 44.156 -3.305 1 36.16 333 LYS B CA 1
ATOM 5020 C C . LYS B 1 333 ? -27.828 43.938 -1.796 1 36.16 333 LYS B C 1
ATOM 5022 O O . LYS B 1 333 ? -27.203 43.031 -1.264 1 36.16 333 LYS B O 1
ATOM 5027 N N . ARG B 1 334 ? -28.047 45.031 -0.946 1 32.5 334 ARG B N 1
ATOM 5028 C CA . ARG B 1 334 ? -28.5 45 0.443 1 32.5 334 ARG B CA 1
ATOM 5029 C C . ARG B 1 334 ? -29.672 44.031 0.607 1 32.5 334 ARG B C 1
ATOM 5031 O O . ARG B 1 334 ? -30.656 44.125 -0.14 1 32.5 334 ARG B O 1
ATOM 5038 N N . MET B 1 335 ? -29.438 42.812 1.017 1 29.08 335 MET B N 1
ATOM 5039 C CA . MET B 1 335 ? -30.641 42.062 1.433 1 29.08 335 MET B CA 1
ATOM 5040 C C . MET B 1 335 ? -31.531 42.938 2.307 1 29.08 335 MET B C 1
ATOM 5042 O O . MET B 1 335 ? -31.047 43.75 3.111 1 29.08 335 MET B O 1
ATOM 5046 N N . ASP B 1 336 ? -32.719 43.406 1.829 1 28.86 336 ASP B N 1
ATOM 5047 C CA . ASP B 1 336 ? -33.781 44 2.629 1 28.86 336 ASP B CA 1
ATOM 5048 C C . ASP B 1 336 ? -33.875 43.312 3.988 1 28.86 336 ASP B C 1
ATOM 5050 O O . ASP B 1 336 ? -33.719 42.094 4.09 1 28.86 336 ASP B O 1
ATOM 5054 N N . PRO B 1 337 ? -33.969 44.125 5.184 1 27.62 337 PRO B N 1
ATOM 5055 C CA . PRO B 1 337 ? -34.375 43.5 6.453 1 27.62 337 PRO B CA 1
ATOM 5056 C C . PRO B 1 337 ? -35.594 42.594 6.309 1 27.62 337 PRO B C 1
ATOM 5058 O O . PRO B 1 337 ? -36.406 42.781 5.41 1 27.62 337 PRO B O 1
#

Solvent-accessible surface area (backbone atoms only — not comparable to full-atom values): 37215 Å² total; per-residue (Å²): 136,80,82,83,80,84,78,88,73,77,88,71,75,73,96,74,68,93,80,80,77,80,81,68,76,77,63,81,74,72,72,71,69,71,76,71,76,76,61,44,46,41,87,96,43,68,39,60,38,76,92,30,64,33,42,41,54,27,18,45,79,86,56,68,83,26,26,43,93,58,32,61,35,43,64,44,70,51,87,96,58,50,39,29,21,60,22,86,84,59,44,32,34,51,65,41,70,57,83,50,35,32,38,30,31,31,60,54,61,51,63,64,51,69,47,95,83,52,29,28,42,31,54,48,65,55,56,53,93,44,88,37,56,53,40,79,28,43,73,90,38,16,23,37,37,37,37,10,36,29,35,30,44,38,33,19,48,82,64,34,63,28,28,41,28,43,13,33,49,24,67,83,65,50,60,54,49,73,54,95,75,32,39,42,66,42,61,13,22,22,22,26,70,12,42,31,33,56,47,74,62,55,60,68,63,60,84,73,57,64,57,39,31,43,32,39,35,44,49,49,63,60,84,64,62,67,59,32,49,63,64,21,44,70,46,38,41,67,25,27,65,64,55,58,22,32,55,70,43,41,52,38,55,44,43,75,87,52,80,60,51,71,71,61,32,48,30,42,27,37,31,29,51,50,48,55,66,91,62,76,66,52,46,8,53,61,36,38,74,43,80,50,94,70,30,27,41,48,36,42,33,92,67,33,40,69,24,15,66,33,77,65,20,25,36,75,49,61,76,47,65,70,86,58,84,52,82,63,85,65,71,81,78,70,78,74,134,137,85,81,84,85,78,82,87,74,75,92,79,78,76,90,72,76,76,86,72,75,79,82,69,78,77,64,83,73,73,73,70,70,72,75,70,77,76,61,43,45,42,88,97,43,67,40,61,38,77,92,30,65,34,42,42,54,28,17,46,77,86,58,67,82,26,27,43,93,57,30,60,34,44,64,44,71,51,86,97,59,50,39,29,21,59,21,86,84,58,45,32,34,51,65,41,69,56,84,52,35,32,38,30,31,32,60,52,62,53,61,63,51,70,47,95,83,52,28,29,41,32,54,50,65,55,57,53,91,42,86,38,56,57,39,77,29,41,74,90,38,16,25,37,37,36,38,8,37,28,35,30,44,38,33,19,47,81,66,34,62,30,28,41,30,46,12,33,49,25,66,82,65,48,62,56,50,72,54,95,75,31,39,43,68,41,64,13,21,24,23,26,69,12,42,31,34,55,47,74,64,52,61,67,60,62,84,72,55,65,57,40,31,42,33,39,35,43,48,48,63,60,84,61,61,66,59,33,50,65,66,20,44,71,47,38,42,66,24,26,65,64,53,58,21,32,55,72,42,42,52,38,56,44,43,76,88,53,80,60,51,71,72,61,32,48,30,42,28,39,32,27,52,49,51,56,71,90,61,84,67,50,48,10,53,63,36,40,76,44,80,50,95,71,30,29,43,49,36,42,33,92,68,32,40,70,23,16,66,34,76,66,21,26,35,75,48,60,73,47,68,60,88,58,81,51,81,62,85,66,71,80,79,71,77,75,133